Protein AF-A0AAF0RM69-F1 (afdb_monomer_lite)

Structure (mmCIF, N/CA/C/O backbone):
data_AF-A0AAF0RM69-F1
#
_entry.id   AF-A0AAF0RM69-F1
#
loop_
_atom_site.group_PDB
_atom_site.id
_atom_site.type_symbol
_atom_site.label_atom_id
_atom_site.label_alt_id
_atom_site.label_comp_id
_atom_site.label_asym_id
_atom_site.label_entity_id
_atom_site.label_seq_id
_atom_site.pdbx_PDB_ins_code
_atom_site.Cartn_x
_atom_site.Cartn_y
_atom_site.Cartn_z
_atom_site.occupancy
_atom_site.B_iso_or_equiv
_atom_site.auth_seq_id
_atom_site.auth_comp_id
_atom_site.auth_asym_id
_atom_site.auth_atom_id
_atom_site.pdbx_PDB_model_num
ATOM 1 N N . MET A 1 1 ? 6.472 -24.801 20.373 1.00 27.22 1 MET A N 1
ATOM 2 C CA . MET A 1 1 ? 6.892 -23.800 19.366 1.00 27.22 1 MET A CA 1
ATOM 3 C C . MET A 1 1 ? 7.531 -24.524 18.188 1.00 27.22 1 MET A C 1
ATOM 5 O O . MET A 1 1 ? 8.619 -25.052 18.380 1.00 27.22 1 MET A O 1
ATOM 9 N N . PRO A 1 2 ? 6.907 -24.610 17.003 1.00 24.06 2 PRO A N 1
ATOM 10 C CA . PRO A 1 2 ? 7.583 -25.189 15.853 1.00 24.06 2 PRO A CA 1
ATOM 11 C C . PRO A 1 2 ? 8.427 -24.114 15.153 1.00 24.06 2 PRO A C 1
ATOM 13 O O . PRO A 1 2 ? 7.967 -22.999 14.896 1.00 24.06 2 PRO A O 1
ATOM 16 N N . ARG A 1 3 ? 9.693 -24.456 14.894 1.00 23.09 3 ARG A N 1
ATOM 17 C CA . ARG A 1 3 ? 10.671 -23.645 14.162 1.00 23.09 3 ARG A CA 1
ATOM 18 C C . ARG A 1 3 ? 10.130 -23.316 12.767 1.00 23.09 3 ARG A C 1
ATOM 20 O O . ARG A 1 3 ? 9.867 -24.216 11.977 1.00 23.09 3 ARG A O 1
ATOM 27 N N . ARG A 1 4 ? 9.997 -22.023 12.459 1.00 26.78 4 ARG A N 1
ATOM 28 C CA . ARG A 1 4 ? 9.841 -21.538 11.082 1.00 26.78 4 ARG A CA 1
ATOM 29 C C . ARG A 1 4 ? 11.155 -21.779 10.345 1.00 26.78 4 ARG A C 1
ATOM 31 O O . ARG A 1 4 ? 12.166 -21.167 10.677 1.00 26.78 4 ARG A O 1
ATOM 38 N N . THR A 1 5 ? 11.128 -22.672 9.368 1.00 25.39 5 THR A N 1
ATOM 39 C CA . THR A 1 5 ? 12.173 -22.815 8.358 1.00 25.39 5 THR A CA 1
ATOM 40 C C . THR A 1 5 ? 12.270 -21.520 7.550 1.00 25.39 5 THR A C 1
ATOM 42 O O . THR A 1 5 ? 11.261 -20.912 7.183 1.00 25.39 5 THR A O 1
ATOM 45 N N . ALA A 1 6 ? 13.499 -21.047 7.353 1.00 24.78 6 ALA A N 1
ATOM 46 C CA . ALA A 1 6 ? 13.802 -19.850 6.588 1.00 24.78 6 ALA A CA 1
ATOM 47 C C . ALA A 1 6 ? 13.382 -20.051 5.125 1.00 24.78 6 ALA A C 1
ATOM 49 O O . ALA A 1 6 ? 13.819 -20.997 4.474 1.00 24.78 6 ALA A O 1
ATOM 50 N N . ALA A 1 7 ? 12.526 -19.165 4.616 1.00 25.30 7 ALA A N 1
ATOM 51 C CA . ALA A 1 7 ? 12.256 -19.076 3.190 1.00 25.30 7 ALA A CA 1
ATOM 52 C C . ALA A 1 7 ? 13.511 -18.534 2.494 1.00 25.30 7 ALA A C 1
ATOM 54 O O . ALA A 1 7 ? 14.021 -17.476 2.869 1.00 25.30 7 ALA A O 1
ATOM 55 N N . ALA A 1 8 ? 14.012 -19.289 1.520 1.00 25.22 8 ALA A N 1
ATOM 56 C CA . ALA A 1 8 ? 15.148 -18.916 0.695 1.00 25.22 8 ALA A CA 1
ATOM 57 C C . ALA A 1 8 ? 14.886 -17.593 -0.045 1.00 25.22 8 ALA A C 1
ATOM 59 O O . ALA A 1 8 ? 13.787 -17.342 -0.543 1.00 25.22 8 ALA A O 1
ATOM 60 N N . SER A 1 9 ? 15.916 -16.749 -0.101 1.00 23.66 9 SER A N 1
ATOM 61 C CA . SER A 1 9 ? 15.967 -15.531 -0.911 1.00 23.66 9 SER A CA 1
ATOM 62 C C . SER A 1 9 ? 15.658 -15.837 -2.384 1.00 23.66 9 SER A C 1
ATOM 64 O O . SER A 1 9 ? 16.130 -16.860 -2.882 1.00 23.66 9 SER A O 1
ATOM 66 N N . PRO A 1 10 ? 14.939 -14.964 -3.115 1.00 26.42 10 PRO A N 1
ATOM 67 C CA . PRO A 1 10 ? 14.780 -15.125 -4.552 1.00 26.42 10 PRO A CA 1
ATOM 68 C C . PRO A 1 10 ? 16.138 -14.864 -5.207 1.00 26.42 10 PRO A C 1
ATOM 70 O O . PRO A 1 10 ? 16.625 -13.733 -5.255 1.00 26.42 10 PRO A O 1
ATOM 73 N N . THR A 1 11 ? 16.786 -15.937 -5.646 1.00 26.31 11 THR A N 1
ATOM 74 C CA . THR A 1 11 ? 17.941 -15.875 -6.532 1.00 26.31 11 THR A CA 1
ATOM 75 C C . THR A 1 11 ? 17.528 -15.175 -7.823 1.00 26.31 11 THR A C 1
ATOM 77 O O . THR A 1 11 ? 16.434 -15.382 -8.344 1.00 26.31 11 THR A O 1
ATOM 80 N N . ALA A 1 12 ? 18.395 -14.288 -8.308 1.00 27.20 12 ALA A N 1
ATOM 81 C CA . ALA A 1 12 ? 18.211 -13.596 -9.573 1.00 27.20 12 ALA A CA 1
ATOM 82 C C . ALA A 1 12 ? 17.911 -14.607 -10.693 1.00 27.20 12 ALA A C 1
ATOM 84 O O . ALA A 1 12 ? 18.654 -15.579 -10.846 1.00 27.20 12 ALA A O 1
ATOM 85 N N . SER A 1 13 ? 16.844 -14.372 -11.465 1.00 30.42 13 SER A N 1
ATOM 86 C CA . SER A 1 13 ? 16.561 -15.147 -12.675 1.00 30.42 13 SER A CA 1
ATOM 87 C C . SER A 1 13 ? 17.795 -15.143 -13.580 1.00 30.42 13 SER A C 1
ATOM 89 O O . SER A 1 13 ? 18.254 -14.061 -13.965 1.00 30.42 13 SER A O 1
ATOM 91 N N . PRO A 1 14 ? 18.357 -16.311 -13.932 1.00 28.80 14 PRO A N 1
ATOM 92 C CA . PRO A 1 14 ? 19.396 -16.371 -14.941 1.00 28.80 14 PRO A CA 1
ATOM 93 C C . PRO A 1 14 ? 18.775 -16.000 -16.290 1.00 28.80 14 PRO A C 1
ATOM 95 O O . PRO A 1 14 ? 17.629 -16.347 -16.582 1.00 28.80 14 PRO A O 1
ATOM 98 N N . ALA A 1 15 ? 19.528 -15.274 -17.116 1.00 35.91 15 ALA A N 1
ATOM 99 C CA . ALA A 1 15 ? 19.144 -14.980 -18.491 1.00 35.91 15 ALA A CA 1
ATOM 100 C C . ALA A 1 15 ? 18.698 -16.275 -19.194 1.00 35.91 15 ALA A C 1
ATOM 102 O O . ALA A 1 15 ? 19.420 -17.272 -19.162 1.00 35.91 15 ALA A O 1
ATOM 103 N N . ALA A 1 16 ? 17.501 -16.259 -19.789 1.00 43.06 16 ALA A N 1
ATOM 104 C CA . ALA A 1 16 ? 16.862 -17.430 -20.382 1.00 43.06 16 ALA A CA 1
ATOM 105 C C . ALA A 1 16 ? 17.815 -18.166 -21.341 1.00 43.06 16 ALA A C 1
ATOM 107 O O . ALA A 1 16 ? 18.150 -17.667 -22.420 1.00 43.06 16 ALA A O 1
ATOM 108 N N . GLY A 1 17 ? 18.257 -19.358 -20.934 1.00 48.25 17 GLY A N 1
ATOM 109 C CA . GLY A 1 17 ? 19.059 -20.242 -21.769 1.00 48.25 17 GLY A CA 1
ATOM 110 C C . GLY A 1 17 ? 18.304 -20.637 -23.042 1.00 48.25 17 GLY A C 1
ATOM 111 O O . GLY A 1 17 ? 17.075 -20.599 -23.114 1.00 48.25 17 GLY A O 1
ATOM 112 N N . ARG A 1 18 ? 19.040 -21.020 -24.083 1.00 51.50 18 ARG A N 1
ATOM 113 C CA . ARG A 1 18 ? 18.484 -21.619 -25.304 1.00 51.50 18 ARG A CA 1
ATOM 114 C C . ARG A 1 18 ? 19.029 -23.030 -25.464 1.00 51.50 18 ARG A C 1
ATOM 116 O O . ARG A 1 18 ? 20.173 -23.294 -25.100 1.00 51.50 18 ARG A O 1
ATOM 123 N N . THR A 1 19 ? 18.221 -23.935 -26.005 1.00 53.12 19 THR A N 1
ATOM 124 C CA . THR A 1 19 ? 18.658 -25.305 -26.307 1.00 53.12 19 THR A CA 1
ATOM 125 C C . THR A 1 19 ? 19.663 -25.305 -27.468 1.00 53.12 19 THR A C 1
ATOM 127 O O . THR A 1 19 ? 19.766 -24.331 -28.220 1.00 53.12 19 THR A O 1
ATOM 130 N N . LYS A 1 20 ? 20.372 -26.424 -27.691 1.00 52.47 20 LYS A N 1
ATOM 131 C CA . LYS A 1 20 ? 21.258 -26.601 -28.865 1.00 52.47 20 LYS A CA 1
ATOM 132 C C . LYS A 1 20 ? 20.519 -26.383 -30.205 1.00 52.47 20 LYS A C 1
ATOM 134 O O . LYS A 1 20 ? 21.115 -25.912 -31.174 1.00 52.47 20 LYS A O 1
ATOM 139 N N . SER A 1 21 ? 19.205 -26.633 -30.252 1.00 56.94 21 SER A N 1
ATOM 140 C CA . SER A 1 21 ? 18.348 -26.371 -31.422 1.00 56.94 21 SER A CA 1
ATOM 141 C C . SER A 1 21 ? 17.935 -24.902 -31.587 1.00 56.94 21 SER A C 1
ATOM 143 O O . SER A 1 21 ? 17.382 -24.540 -32.620 1.00 56.94 21 SER A O 1
ATOM 145 N N . GLY A 1 22 ? 18.279 -24.017 -30.645 1.00 49.09 22 GLY A N 1
ATOM 146 C CA . GLY A 1 22 ? 17.989 -22.581 -30.720 1.00 49.09 22 GLY A CA 1
ATOM 147 C C . GLY A 1 22 ? 16.595 -22.191 -30.236 1.00 49.09 22 GLY A C 1
ATOM 148 O O . GLY A 1 22 ? 16.262 -21.006 -30.276 1.00 49.09 22 GLY A O 1
ATOM 149 N N . LEU A 1 23 ? 15.807 -23.153 -29.750 1.00 55.03 23 LEU A N 1
ATOM 150 C CA . LEU A 1 23 ? 14.531 -22.887 -29.098 1.00 55.03 23 LEU A CA 1
ATOM 151 C C . LEU A 1 23 ? 14.768 -22.223 -27.739 1.00 55.03 23 LEU A C 1
ATOM 153 O O . LEU A 1 23 ? 15.789 -22.451 -27.078 1.00 55.03 23 LEU A O 1
ATOM 157 N N . ARG A 1 24 ? 13.816 -21.380 -27.329 1.00 55.47 24 ARG A N 1
ATOM 158 C CA . ARG A 1 24 ? 13.767 -20.857 -25.961 1.00 55.47 24 ARG A CA 1
ATOM 159 C C . ARG A 1 24 ? 13.716 -22.056 -25.016 1.00 55.47 24 ARG A C 1
ATOM 161 O O . ARG A 1 24 ? 12.873 -22.929 -25.209 1.00 55.47 24 ARG A O 1
ATOM 168 N N . VAL A 1 25 ? 14.605 -22.105 -24.022 1.00 64.00 25 VAL A N 1
ATOM 169 C CA . VAL A 1 25 ? 14.383 -23.007 -22.890 1.00 64.00 25 VAL A CA 1
ATOM 170 C C . VAL A 1 25 ? 13.148 -22.464 -22.191 1.00 64.00 25 VAL A C 1
ATOM 172 O O . VAL A 1 25 ? 13.166 -21.358 -21.648 1.00 64.00 25 VAL A O 1
ATOM 175 N N . LEU A 1 26 ? 12.044 -23.190 -22.327 1.00 67.06 26 LEU A N 1
ATOM 176 C CA . LEU A 1 26 ? 10.877 -22.947 -21.502 1.00 67.06 26 LEU A CA 1
ATOM 177 C C . LEU A 1 26 ? 11.262 -23.367 -20.089 1.00 67.06 26 LEU A C 1
ATOM 179 O O . LEU A 1 26 ? 11.834 -24.441 -19.901 1.00 67.06 26 LEU A O 1
ATOM 183 N N . ASN A 1 27 ? 10.996 -22.495 -19.123 1.00 73.69 27 ASN A N 1
ATOM 184 C CA . ASN A 1 27 ? 11.091 -22.891 -17.729 1.00 73.69 27 ASN A CA 1
ATOM 185 C C . ASN A 1 27 ? 10.109 -24.037 -17.485 1.00 73.69 27 ASN A C 1
ATOM 187 O O . ASN A 1 27 ? 9.064 -24.114 -18.143 1.00 73.69 27 ASN A O 1
ATOM 191 N N . ASP A 1 28 ? 10.444 -24.907 -16.537 1.00 80.62 28 ASP A N 1
ATOM 192 C CA . ASP A 1 28 ? 9.545 -25.988 -16.170 1.00 80.62 28 ASP A CA 1
ATOM 193 C C . ASP A 1 28 ? 8.186 -25.417 -15.735 1.00 80.62 28 ASP A C 1
ATOM 195 O O . ASP A 1 28 ? 8.136 -24.437 -14.980 1.00 80.62 28 ASP A O 1
ATOM 199 N N . PRO A 1 29 ? 7.069 -26.004 -16.202 1.00 85.75 29 PRO A N 1
ATOM 200 C CA . PRO A 1 29 ? 5.749 -25.591 -15.757 1.00 85.75 29 PRO A CA 1
ATOM 201 C C . PRO A 1 29 ? 5.628 -25.778 -14.244 1.00 85.75 29 PRO A C 1
ATOM 203 O O . PRO A 1 29 ? 6.076 -26.780 -13.683 1.00 85.75 29 PRO A O 1
ATOM 206 N N . PHE A 1 30 ? 4.966 -24.835 -13.581 1.00 87.12 30 PHE A N 1
ATOM 207 C CA . PHE A 1 30 ? 4.713 -24.888 -12.146 1.00 87.12 30 PHE A CA 1
ATOM 208 C C . PHE A 1 30 ? 3.254 -24.555 -11.839 1.00 87.12 30 PHE A C 1
ATOM 210 O O . PHE A 1 30 ? 2.548 -23.933 -12.632 1.00 87.12 30 PHE A O 1
ATOM 217 N N . VAL A 1 31 ? 2.791 -24.987 -10.668 1.00 87.75 31 VAL A N 1
ATOM 218 C CA . VAL A 1 31 ? 1.437 -24.688 -10.194 1.00 87.75 31 VAL A CA 1
ATOM 219 C C . VAL A 1 31 ? 1.468 -23.369 -9.433 1.00 87.75 31 VAL A C 1
ATOM 221 O O . VAL A 1 31 ? 2.227 -23.215 -8.475 1.00 87.75 31 VAL A O 1
ATOM 224 N N . VAL A 1 32 ? 0.635 -22.417 -9.855 1.00 84.44 32 VAL A N 1
ATOM 225 C CA . VAL A 1 32 ? 0.486 -21.131 -9.165 1.00 84.44 32 VAL A CA 1
ATOM 226 C C . VAL A 1 32 ? -0.078 -21.372 -7.764 1.00 84.44 32 VAL A C 1
ATOM 228 O O . VAL A 1 32 ? -1.049 -22.109 -7.589 1.00 84.44 32 VAL A O 1
ATOM 231 N N . ALA A 1 33 ? 0.533 -20.745 -6.757 1.00 78.56 33 ALA A N 1
ATOM 232 C CA . ALA A 1 33 ? 0.088 -20.866 -5.374 1.00 78.56 33 ALA A CA 1
ATOM 233 C C . ALA A 1 33 ? -1.367 -20.398 -5.210 1.00 78.56 33 ALA A C 1
ATOM 235 O O . ALA A 1 33 ? -1.777 -19.373 -5.762 1.00 78.56 33 ALA A O 1
ATOM 236 N N . THR A 1 34 ? -2.142 -21.127 -4.407 1.00 79.19 34 THR A N 1
ATOM 237 C CA . THR A 1 34 ? -3.529 -20.758 -4.104 1.00 79.19 34 THR A CA 1
ATOM 238 C C . THR A 1 34 ? -3.597 -19.398 -3.401 1.00 79.19 34 THR A C 1
ATOM 240 O O . THR A 1 34 ? -2.710 -19.097 -2.592 1.00 79.19 34 THR A O 1
ATOM 243 N N . PRO A 1 35 ? -4.660 -18.597 -3.614 1.00 79.50 35 PRO A N 1
ATOM 244 C CA . PRO A 1 35 ? -4.868 -17.365 -2.863 1.00 79.50 35 PRO A CA 1
ATOM 245 C C . PRO A 1 35 ? -4.812 -17.616 -1.351 1.00 79.50 35 PRO A C 1
ATOM 247 O O . PRO A 1 35 ? -5.527 -18.461 -0.820 1.00 79.50 35 PRO A O 1
ATOM 250 N N . THR A 1 36 ? -3.968 -16.867 -0.645 1.00 83.00 36 THR A N 1
ATOM 251 C CA . THR A 1 36 ? -3.714 -17.063 0.794 1.00 83.00 36 THR A CA 1
ATOM 252 C C . THR A 1 36 ? -4.644 -16.252 1.689 1.00 83.00 36 THR A C 1
ATOM 254 O O . THR A 1 36 ? -4.552 -16.317 2.913 1.00 83.00 36 THR A O 1
ATOM 257 N N . GLY A 1 37 ? -5.560 -15.485 1.105 1.00 88.19 37 GLY A N 1
ATOM 258 C CA . GLY A 1 37 ? -6.511 -14.685 1.850 1.00 88.19 37 GLY A CA 1
ATOM 259 C C . GLY A 1 37 ? -7.567 -14.056 0.966 1.00 88.19 37 GLY A C 1
ATOM 260 O O . GLY A 1 37 ? -7.552 -14.170 -0.259 1.00 88.19 37 GLY A O 1
ATOM 261 N N . VAL A 1 38 ? -8.489 -13.375 1.624 1.00 90.06 38 VAL A N 1
ATOM 262 C CA . VAL A 1 38 ? -9.628 -12.724 0.999 1.00 90.06 38 VAL A CA 1
ATOM 263 C C . VAL A 1 38 ? -9.826 -11.346 1.602 1.00 90.06 38 VAL A C 1
ATOM 265 O O . VAL A 1 38 ? -9.484 -11.079 2.756 1.00 90.06 38 VAL A O 1
ATOM 268 N N . ARG A 1 39 ? -10.380 -10.457 0.785 1.00 91.44 39 ARG A N 1
ATOM 269 C CA . ARG A 1 39 ? -10.835 -9.133 1.179 1.00 91.44 39 ARG A CA 1
ATOM 270 C C . ARG A 1 39 ? -12.210 -8.916 0.575 1.00 91.44 39 ARG A C 1
ATOM 272 O O . ARG A 1 39 ? -12.412 -9.178 -0.609 1.00 91.44 39 ARG A O 1
ATOM 279 N N . THR A 1 40 ? -13.133 -8.416 1.378 1.00 90.94 40 THR A N 1
ATOM 280 C CA . THR A 1 40 ? -14.428 -7.929 0.897 1.00 90.94 40 THR A CA 1
ATOM 281 C C . THR A 1 40 ? -14.618 -6.480 1.333 1.00 90.94 40 THR A C 1
ATOM 283 O O . THR A 1 40 ? -13.733 -5.897 1.964 1.00 90.94 40 THR A O 1
ATOM 286 N N . LYS A 1 41 ? -15.722 -5.858 0.926 1.00 91.88 41 LYS A N 1
ATOM 287 C CA . LYS A 1 41 ? -16.027 -4.469 1.263 1.00 91.88 41 LYS A CA 1
ATOM 288 C C . LYS A 1 41 ? -17.518 -4.253 1.463 1.00 91.88 41 LYS A C 1
ATOM 290 O O . LYS A 1 41 ? -18.336 -4.877 0.786 1.00 91.88 41 LYS A O 1
ATOM 295 N N . THR A 1 42 ? -17.839 -3.302 2.326 1.00 93.44 42 THR A N 1
ATOM 296 C CA . THR A 1 42 ? -19.187 -2.757 2.489 1.00 93.44 42 THR A CA 1
ATOM 297 C C . THR A 1 42 ? -19.121 -1.248 2.708 1.00 93.44 42 THR A C 1
ATOM 299 O O . THR A 1 42 ? -18.074 -0.705 3.077 1.00 93.44 42 THR A O 1
ATOM 302 N N . ARG A 1 43 ? -20.227 -0.557 2.435 1.00 94.44 43 ARG A N 1
ATOM 303 C CA . ARG A 1 43 ? -20.327 0.895 2.595 1.00 94.44 43 ARG A CA 1
ATOM 304 C C . ARG A 1 43 ? -20.628 1.232 4.054 1.00 94.44 43 ARG A C 1
ATOM 306 O O . ARG A 1 43 ? -21.461 0.587 4.678 1.00 94.44 43 ARG A O 1
ATOM 313 N N . LEU A 1 44 ? -19.980 2.274 4.565 1.00 96.12 44 LEU A N 1
ATOM 314 C CA . LEU A 1 44 ? -20.327 2.896 5.838 1.00 96.12 44 LEU A CA 1
ATOM 315 C C . LEU A 1 44 ? -21.275 4.069 5.585 1.00 96.12 44 LEU A C 1
ATOM 317 O O . LEU A 1 44 ? -21.011 4.926 4.735 1.00 96.12 44 LEU A O 1
ATOM 321 N N . HIS A 1 45 ? -22.375 4.098 6.330 1.00 95.69 45 HIS A N 1
ATOM 322 C CA . HIS A 1 45 ? -23.332 5.196 6.332 1.00 95.69 45 HIS A CA 1
ATOM 323 C C . HIS A 1 45 ? -23.137 5.983 7.621 1.00 95.69 45 HIS A C 1
ATOM 325 O O . HIS A 1 45 ? -23.457 5.500 8.699 1.00 95.69 45 HIS A O 1
ATOM 331 N N . LEU A 1 46 ? -22.531 7.160 7.490 1.00 96.75 46 LEU A N 1
ATOM 332 C CA . LEU A 1 46 ? -22.129 7.998 8.611 1.00 96.75 46 LEU A CA 1
ATOM 333 C C . LEU A 1 46 ? -22.994 9.254 8.644 1.00 96.75 46 LEU A C 1
ATOM 335 O O . LEU A 1 46 ? -23.240 9.867 7.603 1.00 96.75 46 LEU A O 1
ATOM 339 N N . SER A 1 47 ? -23.384 9.669 9.840 1.00 97.25 47 SER A N 1
ATOM 340 C CA . SER A 1 47 ? -23.823 11.033 10.114 1.00 97.25 47 SER A CA 1
ATOM 341 C C . SER A 1 47 ? -22.680 12.035 9.902 1.00 97.25 47 SER A C 1
ATOM 343 O O . SER A 1 47 ? -21.498 11.679 9.797 1.00 97.25 47 SER A O 1
ATOM 345 N N . THR A 1 48 ? -23.019 13.323 9.877 1.00 97.12 48 THR A N 1
ATOM 346 C CA . THR A 1 48 ? -22.035 14.412 9.781 1.00 97.12 48 THR A CA 1
ATOM 347 C C . THR A 1 48 ? -21.045 14.387 10.949 1.00 97.12 48 THR A C 1
ATOM 349 O O . THR A 1 48 ? -19.840 14.518 10.732 1.00 97.12 48 THR A O 1
ATOM 352 N N . ALA A 1 49 ? -21.530 14.154 12.173 1.00 97.25 49 ALA A N 1
ATOM 353 C CA . ALA A 1 49 ? -20.694 14.098 13.372 1.00 97.25 49 ALA A CA 1
ATOM 354 C C . ALA A 1 49 ? -19.729 12.900 13.345 1.00 97.25 49 ALA A C 1
ATOM 356 O O . ALA A 1 49 ? -18.532 13.061 13.584 1.00 97.25 49 ALA A O 1
ATOM 357 N N . GLU A 1 50 ? -20.217 11.711 12.977 1.00 98.12 50 GLU A N 1
ATOM 358 C CA . GLU A 1 50 ? -19.372 10.517 12.838 1.00 98.12 50 GLU A CA 1
ATOM 359 C C . GLU A 1 50 ? -18.335 10.681 11.728 1.00 98.12 50 GLU A C 1
ATOM 361 O O . GLU A 1 50 ? -17.190 10.266 11.893 1.00 98.12 50 GLU A O 1
ATOM 366 N N . THR A 1 51 ? -18.711 11.318 10.615 1.00 97.88 51 THR A N 1
ATOM 367 C CA . THR A 1 51 ? -17.786 11.626 9.519 1.00 97.88 51 THR A CA 1
ATOM 368 C C . THR A 1 51 ? -16.650 12.523 10.001 1.00 97.88 51 THR A C 1
ATOM 370 O O . THR A 1 51 ? -15.487 12.204 9.755 1.00 97.88 51 THR A O 1
ATOM 373 N N . ALA A 1 52 ? -16.968 13.604 10.719 1.00 97.94 52 ALA A N 1
ATOM 374 C CA . ALA A 1 52 ? -15.973 14.530 11.250 1.00 97.94 52 ALA A CA 1
ATOM 375 C C . ALA A 1 52 ? -15.037 13.849 12.264 1.00 97.94 52 ALA A C 1
ATOM 377 O O . ALA A 1 52 ? -13.815 13.976 12.160 1.00 97.94 52 ALA A O 1
ATOM 378 N N . ALA A 1 53 ? -15.589 13.069 13.200 1.00 98.50 53 ALA A N 1
ATOM 379 C CA . ALA A 1 53 ? -14.803 12.338 14.193 1.00 98.50 53 ALA A CA 1
ATOM 380 C C . ALA A 1 53 ? -13.892 11.282 13.542 1.00 98.50 53 ALA A C 1
ATOM 382 O O . ALA A 1 53 ? -12.700 11.201 13.851 1.00 98.50 53 ALA A O 1
ATOM 383 N N . LEU A 1 54 ? -14.423 10.497 12.598 1.00 98.50 54 LEU A N 1
ATOM 384 C CA . LEU A 1 54 ? -13.659 9.471 11.892 1.00 98.50 54 LEU A CA 1
ATOM 385 C C . LEU A 1 54 ? -12.546 10.087 11.039 1.00 98.50 54 LEU A C 1
ATOM 387 O O . LEU A 1 54 ? -11.416 9.602 11.070 1.00 98.50 54 LEU A O 1
ATOM 391 N N . GLU A 1 55 ? -12.835 11.175 10.320 1.00 98.31 55 GLU A N 1
ATOM 392 C CA . GLU A 1 55 ? -11.840 11.935 9.560 1.00 98.31 55 GLU A CA 1
ATOM 393 C C . GLU A 1 55 ? -10.738 12.475 10.475 1.00 98.31 55 GLU A C 1
ATOM 395 O O . GLU A 1 55 ? -9.552 12.299 10.180 1.00 98.31 55 GLU A O 1
ATOM 400 N N . ARG A 1 56 ? -11.097 13.047 11.629 1.00 98.56 56 ARG A N 1
ATOM 401 C CA . ARG A 1 56 ? -10.130 13.560 12.604 1.00 98.56 56 ARG A CA 1
ATOM 402 C C . ARG A 1 56 ? -9.173 12.474 13.103 1.00 98.56 56 ARG A C 1
ATOM 404 O O . ARG A 1 56 ? -7.957 12.707 13.151 1.00 98.56 56 ARG A O 1
ATOM 411 N N . VAL A 1 57 ? -9.702 11.287 13.415 1.00 98.75 57 VAL A N 1
ATOM 412 C CA . VAL A 1 57 ? -8.913 10.099 13.785 1.00 98.75 57 VAL A CA 1
ATOM 413 C C . VAL A 1 57 ? -8.014 9.656 12.628 1.00 98.75 57 VAL A C 1
ATOM 415 O O . VAL A 1 57 ? -6.813 9.444 12.819 1.00 98.75 57 VAL A O 1
ATOM 418 N N . ALA A 1 58 ? -8.564 9.562 11.417 1.00 98.50 58 ALA A N 1
ATOM 419 C CA . ALA A 1 58 ? -7.860 9.087 10.230 1.00 98.50 58 ALA A CA 1
ATOM 420 C C . ALA A 1 58 ? -6.687 9.997 9.831 1.00 98.50 58 ALA A C 1
ATOM 422 O O . ALA A 1 58 ? -5.605 9.514 9.480 1.00 98.50 58 ALA A O 1
ATOM 423 N N . VAL A 1 59 ? -6.878 11.319 9.908 1.00 98.44 59 VAL A N 1
ATOM 424 C CA . VAL A 1 59 ? -5.843 12.327 9.630 1.00 98.44 59 VAL A CA 1
ATOM 425 C C . VAL A 1 59 ? -4.733 12.270 10.675 1.00 98.44 59 VAL A C 1
ATOM 427 O O . VAL A 1 59 ? -3.553 12.288 10.308 1.00 98.44 59 VAL A O 1
ATOM 430 N N . PHE A 1 60 ? -5.090 12.154 11.959 1.00 98.75 60 PHE A N 1
ATOM 431 C CA . PHE A 1 60 ? -4.120 12.030 13.046 1.00 98.75 60 PHE A CA 1
ATOM 432 C C . PHE A 1 60 ? -3.233 10.796 12.873 1.00 98.75 60 PHE A C 1
ATOM 434 O O . PHE A 1 60 ? -2.006 10.911 12.817 1.00 98.75 60 PHE A O 1
ATOM 441 N N . LEU A 1 61 ? -3.847 9.621 12.712 1.00 98.75 61 LEU A N 1
ATOM 442 C CA . LEU A 1 61 ? -3.126 8.368 12.498 1.00 98.75 61 LEU A CA 1
ATOM 443 C C . LEU A 1 61 ? -2.302 8.407 11.206 1.00 98.75 61 LEU A C 1
ATOM 445 O O . LEU A 1 61 ? -1.171 7.923 11.184 1.00 98.75 61 LEU A O 1
ATOM 449 N N . GLY A 1 62 ? -2.817 9.048 10.154 1.00 98.44 62 GLY A N 1
ATOM 450 C CA . GLY A 1 62 ? -2.075 9.296 8.922 1.00 98.44 62 GLY A CA 1
ATOM 451 C C . GLY A 1 62 ? -0.810 10.123 9.163 1.00 98.44 62 GLY A C 1
ATOM 452 O O . GLY A 1 62 ? 0.244 9.829 8.601 1.00 98.44 62 GLY A O 1
ATOM 453 N N . GLY A 1 63 ? -0.875 11.136 10.030 1.00 98.31 63 GLY A N 1
ATOM 454 C CA . GLY A 1 63 ? 0.292 11.892 10.490 1.00 98.31 63 GLY A CA 1
ATOM 455 C C . GLY A 1 63 ? 1.336 11.000 11.160 1.00 98.31 63 GLY A C 1
ATOM 456 O O . GLY A 1 63 ? 2.501 11.012 10.753 1.00 98.31 63 GLY A O 1
ATOM 457 N N . GLN A 1 64 ? 0.899 10.173 12.113 1.00 98.62 64 GLN A N 1
ATOM 458 C CA . GLN A 1 64 ? 1.768 9.240 12.832 1.00 98.62 64 GLN A CA 1
ATOM 459 C C . GLN A 1 64 ? 2.436 8.239 11.883 1.00 98.62 64 GLN A C 1
ATOM 461 O O . GLN A 1 64 ? 3.654 8.077 11.928 1.00 98.62 64 GLN A O 1
ATOM 466 N N . TYR A 1 65 ? 1.669 7.646 10.962 1.00 98.56 65 TYR A N 1
ATOM 467 C CA . TYR A 1 65 ? 2.171 6.723 9.943 1.00 98.56 65 TYR A CA 1
ATOM 468 C C . TYR A 1 65 ? 3.304 7.345 9.124 1.00 98.56 65 TYR A C 1
ATOM 470 O O . TYR A 1 65 ? 4.361 6.742 8.943 1.00 98.56 65 TYR A O 1
ATOM 478 N N . ARG A 1 66 ? 3.110 8.577 8.648 1.00 98.19 66 ARG A N 1
ATOM 479 C CA . ARG A 1 66 ? 4.094 9.256 7.798 1.00 98.19 66 ARG A CA 1
ATOM 480 C C . ARG A 1 66 ? 5.364 9.624 8.551 1.00 98.19 66 ARG A C 1
ATOM 482 O O . ARG A 1 66 ? 6.443 9.514 7.976 1.00 98.19 66 ARG A O 1
ATOM 489 N N . GLN A 1 67 ? 5.253 10.027 9.817 1.00 98.06 67 GLN A N 1
ATOM 490 C CA . GLN A 1 67 ? 6.422 10.252 10.672 1.00 98.06 67 GLN A CA 1
ATOM 491 C C . GLN A 1 67 ? 7.207 8.950 10.884 1.00 98.06 67 GLN A C 1
ATOM 493 O O . GLN A 1 67 ? 8.426 8.942 10.716 1.00 98.06 67 GLN A O 1
ATOM 498 N N . THR A 1 68 ? 6.514 7.844 11.172 1.00 98.56 68 THR A N 1
ATOM 499 C CA . THR A 1 68 ? 7.126 6.518 11.340 1.00 98.56 68 THR A CA 1
ATOM 500 C C . THR A 1 68 ? 7.801 6.033 10.059 1.00 98.56 68 THR A C 1
ATOM 502 O O . THR A 1 68 ? 8.940 5.568 10.097 1.00 98.56 68 THR A O 1
ATOM 505 N N . LEU A 1 69 ? 7.145 6.187 8.905 1.00 98.31 69 LEU A N 1
ATOM 506 C CA . LEU A 1 69 ? 7.717 5.842 7.605 1.00 98.31 69 LEU A CA 1
ATOM 507 C C . LEU A 1 69 ? 8.958 6.688 7.294 1.00 98.31 69 LEU A C 1
ATOM 509 O O . LEU A 1 69 ? 9.982 6.139 6.897 1.00 98.31 69 LEU A O 1
ATOM 513 N N . ALA A 1 70 ? 8.897 8.005 7.511 1.00 98.00 70 ALA A N 1
ATOM 514 C CA . ALA A 1 70 ? 10.043 8.887 7.309 1.00 98.00 70 ALA A CA 1
ATOM 515 C C . ALA A 1 70 ? 11.219 8.513 8.227 1.00 98.00 70 ALA A C 1
ATOM 517 O O . ALA A 1 70 ? 12.358 8.468 7.768 1.00 98.00 70 ALA A O 1
ATOM 518 N N . SER A 1 71 ? 10.941 8.192 9.496 1.00 97.56 71 SER A N 1
ATOM 519 C CA . SER A 1 71 ? 11.929 7.670 10.449 1.00 97.56 71 SER A CA 1
ATOM 520 C C . SER A 1 71 ? 12.584 6.391 9.919 1.00 97.56 71 SER A C 1
ATOM 522 O O . SER A 1 71 ? 13.809 6.337 9.797 1.00 97.56 71 SER A O 1
ATOM 524 N N . ARG A 1 72 ? 11.787 5.404 9.475 1.00 97.56 72 ARG A N 1
ATOM 525 C CA . ARG A 1 72 ? 12.319 4.157 8.908 1.00 97.56 72 ARG A CA 1
ATOM 526 C C . ARG A 1 72 ? 13.173 4.404 7.667 1.00 97.56 72 ARG A C 1
ATOM 528 O O . ARG A 1 72 ? 14.243 3.818 7.570 1.00 97.56 72 ARG A O 1
ATOM 535 N N . VAL A 1 73 ? 12.731 5.246 6.734 1.00 97.44 73 VAL A N 1
ATOM 536 C CA . VAL A 1 73 ? 13.474 5.527 5.492 1.00 97.44 73 VAL A CA 1
ATOM 537 C C . VAL A 1 73 ? 14.823 6.189 5.788 1.00 97.44 73 VAL A C 1
ATOM 539 O O . VAL A 1 73 ? 15.825 5.784 5.205 1.00 97.44 73 VAL A O 1
ATOM 542 N N . ARG A 1 74 ? 14.886 7.157 6.716 1.00 96.62 74 ARG A N 1
ATOM 543 C CA . ARG A 1 74 ? 16.144 7.848 7.074 1.00 96.62 74 ARG A CA 1
ATOM 544 C C . ARG A 1 74 ? 17.219 6.896 7.596 1.00 96.62 74 ARG A C 1
ATOM 546 O O . ARG A 1 74 ? 18.395 7.092 7.292 1.00 96.62 74 ARG A O 1
ATOM 553 N N . LEU A 1 75 ? 16.812 5.861 8.328 1.00 96.50 75 LEU A N 1
ATOM 554 C CA . LEU A 1 75 ? 17.723 4.863 8.886 1.00 96.50 75 LEU A CA 1
ATOM 555 C C . LEU A 1 75 ? 18.421 4.003 7.824 1.00 96.50 75 LEU A C 1
ATOM 557 O O . LEU A 1 75 ? 19.475 3.456 8.107 1.00 96.50 75 LEU A O 1
ATOM 561 N N . GLY A 1 76 ? 17.884 3.898 6.603 1.00 95.69 76 GLY A N 1
ATOM 562 C CA . GLY A 1 76 ? 18.527 3.112 5.549 1.00 95.69 76 GLY A CA 1
ATOM 563 C C . GLY A 1 76 ? 18.578 1.608 5.856 1.00 95.69 76 GLY A C 1
ATOM 564 O O . GLY A 1 76 ? 17.655 1.055 6.473 1.00 95.69 76 GLY A O 1
ATOM 565 N N . ARG A 1 77 ? 19.646 0.933 5.414 1.00 94.19 77 ARG A N 1
ATOM 566 C CA . ARG A 1 77 ? 19.925 -0.469 5.777 1.00 94.19 77 ARG A CA 1
ATOM 567 C C . ARG A 1 77 ? 20.138 -0.583 7.292 1.00 94.19 77 ARG A C 1
ATOM 569 O O . ARG A 1 77 ? 20.859 0.214 7.873 1.00 94.19 77 ARG A O 1
ATOM 576 N N . LEU A 1 78 ? 19.499 -1.572 7.913 1.00 94.25 78 LEU A N 1
ATOM 577 C CA . LEU A 1 78 ? 19.610 -1.851 9.346 1.00 94.25 78 LEU A CA 1
ATOM 578 C C . LEU A 1 78 ? 19.966 -3.319 9.555 1.00 94.25 78 LEU A C 1
ATOM 580 O O . LEU A 1 78 ? 19.481 -4.175 8.808 1.00 94.25 78 LEU A O 1
ATOM 584 N N . SER A 1 79 ? 20.748 -3.599 10.597 1.00 94.62 79 SER A N 1
ATOM 585 C CA . SER A 1 79 ? 20.864 -4.954 11.131 1.00 94.62 79 SER A CA 1
ATOM 586 C C . SER A 1 79 ? 19.537 -5.392 11.776 1.00 94.62 79 SER A C 1
ATOM 588 O O . SER A 1 79 ? 18.641 -4.579 12.036 1.00 94.62 79 SER A O 1
ATOM 590 N N . ALA A 1 80 ? 19.391 -6.691 12.048 1.00 92.75 80 ALA A N 1
ATOM 591 C CA . ALA A 1 80 ? 18.210 -7.204 12.744 1.00 92.75 80 ALA A CA 1
ATOM 592 C C . ALA A 1 80 ? 18.073 -6.616 14.163 1.00 92.75 80 ALA A C 1
ATOM 594 O O . ALA A 1 80 ? 16.955 -6.326 14.599 1.00 92.75 80 ALA A O 1
ATOM 595 N N . GLU A 1 81 ? 19.200 -6.402 14.846 1.00 96.12 81 GLU A N 1
ATOM 596 C CA . GLU A 1 81 ? 19.268 -5.813 16.183 1.00 96.12 81 GLU A CA 1
ATOM 597 C C . GLU A 1 81 ? 18.852 -4.338 16.164 1.00 96.12 81 GLU A C 1
ATOM 599 O O . GLU A 1 81 ? 17.919 -3.952 16.871 1.00 96.12 81 GLU A O 1
ATOM 604 N N . ASP A 1 82 ? 19.426 -3.533 15.266 1.00 96.25 82 ASP A N 1
ATOM 605 C CA . ASP A 1 82 ? 19.062 -2.117 15.128 1.00 96.25 82 ASP A CA 1
ATOM 606 C C . ASP A 1 82 ? 17.587 -1.947 14.763 1.00 96.25 82 ASP A C 1
ATOM 608 O O . ASP A 1 82 ? 16.894 -1.051 15.254 1.00 96.25 82 ASP A O 1
ATOM 612 N N . GLN A 1 83 ? 17.068 -2.837 13.914 1.00 94.62 83 GLN A N 1
ATOM 613 C CA . GLN A 1 83 ? 15.659 -2.832 13.555 1.00 94.62 83 GLN A CA 1
ATOM 614 C C . GLN A 1 83 ? 14.761 -3.171 14.754 1.00 94.62 83 GLN A C 1
ATOM 616 O O . GLN A 1 83 ? 13.671 -2.600 14.871 1.00 94.62 83 GLN A O 1
ATOM 621 N N . ALA A 1 84 ? 15.178 -4.081 15.637 1.00 95.69 84 ALA A N 1
ATOM 622 C CA . ALA A 1 84 ? 14.454 -4.388 16.868 1.00 95.69 84 ALA A CA 1
ATOM 623 C C . ALA A 1 84 ? 14.470 -3.193 17.836 1.00 95.69 84 ALA A C 1
ATOM 625 O O . ALA A 1 84 ? 13.407 -2.788 18.320 1.00 95.69 84 ALA A O 1
ATOM 626 N N . THR A 1 85 ? 15.633 -2.567 18.027 1.00 97.75 85 THR A N 1
ATOM 627 C CA . THR A 1 85 ? 15.812 -1.371 18.862 1.00 97.75 85 THR A CA 1
ATOM 628 C C . THR A 1 85 ? 14.968 -0.200 18.362 1.00 97.75 85 THR A C 1
ATOM 630 O O . THR A 1 85 ? 14.211 0.406 19.130 1.00 97.75 85 THR A O 1
ATOM 633 N N . TRP A 1 86 ? 15.004 0.082 17.056 1.00 97.75 86 TRP A N 1
ATOM 634 C CA . TRP A 1 86 ? 14.160 1.108 16.443 1.00 97.75 86 TRP A CA 1
ATOM 635 C C . TRP A 1 86 ? 12.672 0.803 16.637 1.00 97.75 86 TRP A C 1
ATOM 637 O O . TRP A 1 86 ? 11.925 1.677 17.078 1.00 97.75 86 TRP A O 1
ATOM 647 N N . ARG A 1 87 ? 12.231 -0.438 16.377 1.00 97.44 87 ARG A N 1
ATOM 648 C CA . ARG A 1 87 ? 10.828 -0.839 16.580 1.00 97.44 87 ARG A CA 1
ATOM 649 C C . ARG A 1 87 ? 10.379 -0.625 18.024 1.00 97.44 87 ARG A C 1
ATOM 651 O O . ARG A 1 87 ? 9.269 -0.142 18.233 1.00 97.44 87 ARG A O 1
ATOM 658 N N . ALA A 1 88 ? 11.202 -0.981 19.009 1.00 97.44 88 ALA A N 1
ATOM 659 C CA . ALA A 1 88 ? 10.865 -0.823 20.422 1.00 97.44 88 ALA A CA 1
ATOM 660 C C . ALA A 1 88 ? 10.711 0.657 20.809 1.00 97.44 88 ALA A C 1
ATOM 662 O O . ALA A 1 88 ? 9.734 1.041 21.458 1.00 97.44 88 ALA A O 1
ATOM 663 N N . THR A 1 89 ? 11.638 1.508 20.372 1.00 97.69 89 THR A N 1
ATOM 664 C CA . THR A 1 89 ? 11.590 2.959 20.610 1.00 97.69 89 THR A CA 1
ATOM 665 C C . THR A 1 89 ? 10.402 3.611 19.911 1.00 97.69 89 THR A C 1
ATOM 667 O O . THR A 1 89 ? 9.637 4.346 20.537 1.00 97.69 89 THR A O 1
ATOM 670 N N . GLU A 1 90 ? 10.171 3.269 18.648 1.00 97.81 90 GLU A N 1
ATOM 671 C CA . GLU A 1 90 ? 9.060 3.805 17.870 1.00 97.81 90 GLU A CA 1
ATOM 672 C C . GLU A 1 90 ? 7.702 3.352 18.426 1.00 97.81 90 GLU A C 1
ATOM 674 O O . GLU A 1 90 ? 6.757 4.140 18.496 1.00 97.81 90 GLU A O 1
ATOM 679 N N . LYS A 1 91 ? 7.604 2.107 18.915 1.00 97.62 91 LYS A N 1
ATOM 680 C CA . LYS A 1 91 ? 6.384 1.601 19.557 1.00 97.62 91 LYS A CA 1
ATOM 681 C C . LYS A 1 91 ? 6.069 2.365 20.838 1.00 97.62 91 LYS A C 1
ATOM 683 O O . LYS A 1 91 ? 4.904 2.704 21.045 1.00 97.62 91 LYS A O 1
ATOM 688 N N . ARG A 1 92 ? 7.073 2.670 21.670 1.00 97.88 92 ARG A N 1
ATOM 689 C CA . ARG A 1 92 ? 6.900 3.501 22.876 1.00 97.88 92 ARG A CA 1
ATOM 690 C C . ARG A 1 92 ? 6.391 4.898 22.514 1.00 97.88 92 ARG A C 1
ATOM 692 O O . ARG A 1 92 ? 5.359 5.311 23.039 1.00 97.88 92 ARG A O 1
ATOM 699 N N . ARG A 1 93 ? 7.033 5.564 21.544 1.00 97.50 93 ARG A N 1
ATOM 700 C CA . ARG A 1 93 ? 6.631 6.892 21.042 1.00 97.50 93 ARG A CA 1
ATOM 701 C C . ARG A 1 93 ? 5.178 6.917 20.566 1.00 97.50 93 ARG A C 1
ATOM 703 O O . ARG A 1 93 ? 4.415 7.805 20.932 1.00 97.50 93 ARG A O 1
ATOM 710 N N . LEU A 1 94 ? 4.786 5.942 19.749 1.00 98.31 94 LEU A N 1
ATOM 711 C CA . LEU A 1 94 ? 3.433 5.870 19.197 1.00 98.31 94 LEU A CA 1
ATOM 712 C C . LEU A 1 94 ? 2.387 5.527 20.258 1.00 98.31 94 LEU A C 1
ATOM 714 O O . LEU A 1 94 ? 1.292 6.088 20.232 1.00 98.31 94 LEU A O 1
ATOM 718 N N . THR A 1 95 ? 2.708 4.620 21.184 1.00 97.94 95 THR A N 1
ATOM 719 C CA . THR A 1 95 ? 1.765 4.164 22.218 1.00 97.94 95 THR A CA 1
ATOM 720 C C . THR A 1 95 ? 1.328 5.312 23.125 1.00 97.94 95 THR A C 1
ATOM 722 O O . THR A 1 95 ? 0.158 5.347 23.490 1.00 97.94 95 THR A O 1
ATOM 725 N N . ALA A 1 96 ? 2.211 6.280 23.398 1.00 95.25 96 ALA A N 1
ATOM 726 C CA . ALA A 1 96 ? 1.904 7.450 24.223 1.00 95.25 96 ALA A CA 1
ATOM 727 C C . ALA A 1 96 ? 0.699 8.267 23.711 1.00 95.25 96 ALA A C 1
ATOM 729 O O . ALA A 1 96 ? -0.113 8.725 24.506 1.00 95.25 96 ALA A O 1
ATOM 730 N N . GLY A 1 97 ? 0.552 8.421 22.389 1.00 95.56 97 GLY A N 1
ATOM 731 C CA . GLY A 1 97 ? -0.532 9.211 21.783 1.00 95.56 97 GLY A CA 1
ATOM 732 C C . GLY A 1 97 ? -1.639 8.395 21.110 1.00 95.56 97 GLY A C 1
ATOM 733 O O . GLY A 1 97 ? -2.622 8.966 20.641 1.00 95.56 97 GLY A O 1
ATOM 734 N N . THR A 1 98 ? -1.487 7.073 21.004 1.00 97.25 98 THR A N 1
ATOM 735 C CA . THR A 1 98 ? -2.428 6.206 20.275 1.00 97.25 98 THR A CA 1
ATOM 736 C C . THR A 1 98 ? -2.933 5.064 21.156 1.00 97.25 98 THR A C 1
ATOM 738 O O . THR A 1 98 ? -3.730 5.273 22.054 1.00 97.25 98 THR A O 1
ATOM 741 N N . SER A 1 99 ? -2.524 3.835 20.873 1.00 96.38 99 SER A N 1
ATOM 742 C CA . SER A 1 99 ? -2.650 2.655 21.713 1.00 96.38 99 SER A CA 1
ATOM 743 C C . SER A 1 99 ? -1.580 1.661 21.258 1.00 96.38 99 SER A C 1
ATOM 745 O O . SER A 1 99 ? -1.083 1.766 20.135 1.00 96.38 99 SER A O 1
ATOM 747 N N . SER A 1 100 ? -1.251 0.654 22.070 1.00 95.94 100 SER A N 1
ATOM 748 C CA . SER A 1 100 ? -0.264 -0.373 21.681 1.00 95.94 100 SER A CA 1
ATOM 749 C C . SER A 1 100 ? -0.615 -1.068 20.350 1.00 95.94 100 SER A C 1
ATOM 751 O O . SER A 1 100 ? 0.272 -1.396 19.558 1.00 95.94 100 SER A O 1
ATOM 753 N N . ARG A 1 101 ? -1.915 -1.230 20.057 1.00 96.31 101 ARG A N 1
ATOM 754 C CA . ARG A 1 101 ? -2.421 -1.846 18.819 1.00 96.31 101 ARG A CA 1
ATOM 755 C C . ARG A 1 101 ? -2.297 -0.932 17.608 1.00 96.31 101 ARG A C 1
ATOM 757 O O . ARG A 1 101 ? -1.770 -1.359 16.583 1.00 96.31 101 ARG A O 1
ATOM 764 N N . TRP A 1 102 ? -2.692 0.336 17.752 1.00 97.94 102 TRP A N 1
ATOM 765 C CA . TRP A 1 102 ? -2.465 1.349 16.717 1.00 97.94 102 TRP A CA 1
ATOM 766 C C . TRP A 1 102 ? -0.973 1.482 16.404 1.00 97.94 102 TRP A C 1
ATOM 768 O O . TRP A 1 102 ? -0.584 1.426 15.240 1.00 97.94 102 TRP A O 1
ATOM 778 N N . ALA A 1 103 ? -0.128 1.561 17.435 1.00 98.12 103 ALA A N 1
ATOM 779 C CA . ALA A 1 103 ? 1.322 1.620 17.291 1.00 98.12 103 ALA A CA 1
ATOM 780 C C . ALA A 1 103 ? 1.876 0.419 16.506 1.00 98.12 103 ALA A C 1
ATOM 782 O O . ALA A 1 103 ? 2.644 0.597 15.560 1.00 98.12 103 ALA A O 1
ATOM 783 N N . GLY A 1 104 ? 1.448 -0.801 16.851 1.00 97.25 104 GLY A N 1
ATOM 784 C CA . GLY A 1 104 ? 1.830 -2.009 16.120 1.00 97.25 104 GLY A CA 1
ATOM 785 C C . GLY A 1 104 ? 1.426 -1.958 14.644 1.00 97.25 104 GLY A C 1
ATOM 786 O O . GLY A 1 104 ? 2.239 -2.273 13.771 1.00 97.25 104 GLY A O 1
ATOM 787 N N . ALA A 1 105 ? 0.201 -1.509 14.355 1.00 97.25 105 ALA A N 1
ATOM 788 C CA . ALA A 1 105 ? -0.303 -1.424 12.991 1.00 97.25 105 ALA A CA 1
ATOM 789 C C . ALA A 1 105 ? 0.426 -0.384 12.128 1.00 97.25 105 ALA A C 1
ATOM 791 O O . ALA A 1 105 ? 0.773 -0.662 10.975 1.00 97.25 105 ALA A O 1
ATOM 792 N N . LEU A 1 106 ? 0.710 0.785 12.702 1.00 98.38 106 LEU A N 1
ATOM 793 C CA . LEU A 1 106 ? 1.463 1.863 12.062 1.00 98.38 106 LEU A CA 1
ATOM 794 C C . LEU A 1 106 ? 2.891 1.420 11.716 1.00 98.38 106 LEU A C 1
ATOM 796 O O . LEU A 1 106 ? 3.322 1.584 10.574 1.00 98.38 106 LEU A O 1
ATOM 800 N N . ILE A 1 107 ? 3.601 0.803 12.669 1.00 97.94 107 ILE A N 1
ATOM 801 C CA . ILE A 1 107 ? 4.985 0.338 12.480 1.00 97.94 107 ILE A CA 1
ATOM 802 C C . ILE A 1 107 ? 5.065 -0.714 11.383 1.00 97.94 107 ILE A C 1
ATOM 804 O O . ILE A 1 107 ? 5.889 -0.595 10.479 1.00 97.94 107 ILE A O 1
ATOM 808 N N . ARG A 1 108 ? 4.213 -1.741 11.437 1.00 96.31 108 ARG A N 1
ATOM 809 C CA . ARG A 1 108 ? 4.218 -2.795 10.418 1.00 96.31 108 ARG A CA 1
ATOM 810 C C . ARG A 1 108 ? 3.922 -2.217 9.035 1.00 96.31 108 ARG A C 1
ATOM 812 O O . ARG A 1 108 ? 4.690 -2.465 8.116 1.00 96.31 108 ARG A O 1
ATOM 819 N N . THR A 1 109 ? 2.900 -1.369 8.906 1.00 96.50 109 THR A N 1
ATOM 820 C CA . THR A 1 109 ? 2.546 -0.761 7.611 1.00 96.50 109 THR A CA 1
ATOM 821 C C . THR A 1 109 ? 3.668 0.135 7.070 1.00 96.50 109 THR A C 1
ATOM 823 O O . THR A 1 109 ? 3.916 0.164 5.864 1.00 96.50 109 THR A O 1
ATOM 826 N N . ALA A 1 110 ? 4.392 0.842 7.944 1.00 97.38 110 ALA A N 1
ATOM 827 C CA . ALA A 1 110 ? 5.563 1.626 7.556 1.00 97.38 110 ALA A CA 1
ATOM 828 C C . ALA A 1 110 ? 6.725 0.744 7.070 1.00 97.38 110 ALA A C 1
ATOM 830 O O . ALA A 1 110 ? 7.383 1.081 6.088 1.00 97.38 110 ALA A O 1
ATOM 831 N N . ILE A 1 111 ? 6.956 -0.402 7.713 1.00 96.06 111 ILE A N 1
ATOM 832 C CA . ILE A 1 111 ? 7.973 -1.376 7.293 1.00 96.06 111 ILE A CA 1
ATOM 833 C C . ILE A 1 111 ? 7.596 -2.027 5.964 1.00 96.06 111 ILE A C 1
ATOM 835 O O . ILE A 1 111 ? 8.441 -2.120 5.078 1.00 96.06 111 ILE A O 1
ATOM 839 N N . ASP A 1 112 ? 6.335 -2.418 5.791 1.00 94.88 112 ASP A N 1
ATOM 840 C CA . ASP A 1 112 ? 5.844 -2.996 4.539 1.00 94.88 112 ASP A CA 1
ATOM 841 C C . ASP A 1 112 ? 5.992 -2.002 3.383 1.00 94.88 112 ASP A C 1
ATOM 843 O O . ASP A 1 112 ? 6.460 -2.361 2.302 1.00 94.88 112 ASP A O 1
ATOM 847 N N . SER A 1 113 ? 5.680 -0.728 3.635 1.00 95.88 113 SER A N 1
ATOM 848 C CA . SER A 1 113 ? 5.863 0.356 2.667 1.00 95.88 113 SER A CA 1
ATOM 849 C C . SER A 1 113 ? 7.335 0.606 2.349 1.00 95.88 113 SER A C 1
ATOM 851 O O . SER A 1 113 ? 7.682 0.804 1.186 1.00 95.88 113 SER A O 1
ATOM 853 N N . TYR A 1 114 ? 8.218 0.540 3.349 1.00 96.88 114 TYR A N 1
ATOM 854 C CA . TYR A 1 114 ? 9.665 0.602 3.145 1.00 96.88 114 TYR A CA 1
ATOM 855 C C . TYR A 1 114 ? 10.164 -0.559 2.271 1.00 96.88 114 TYR A C 1
ATOM 857 O O . TYR A 1 114 ? 10.847 -0.321 1.277 1.00 96.88 114 TYR A O 1
ATOM 865 N N . HIS A 1 115 ? 9.775 -1.802 2.574 1.00 95.69 115 HIS A N 1
ATOM 866 C CA . HIS A 1 115 ? 10.152 -2.974 1.778 1.00 95.69 115 HIS A CA 1
ATOM 867 C C . HIS A 1 115 ? 9.607 -2.904 0.349 1.00 95.69 115 HIS A C 1
ATOM 869 O O . HIS A 1 115 ? 10.310 -3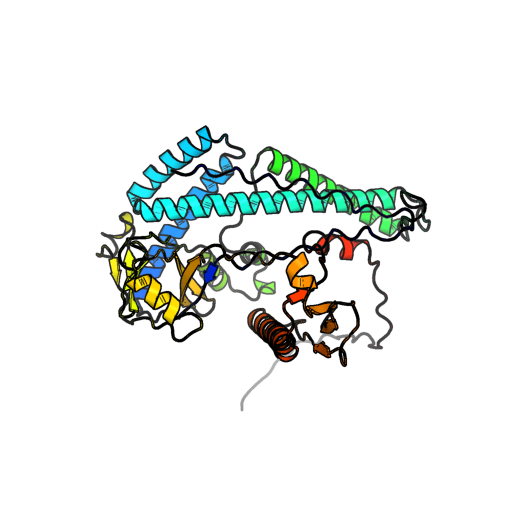.263 -0.594 1.00 95.69 115 HIS A O 1
ATOM 875 N N . LEU A 1 116 ? 8.373 -2.425 0.170 1.00 94.31 116 LEU A N 1
ATOM 876 C CA . LEU A 1 116 ? 7.810 -2.181 -1.155 1.00 94.31 116 LEU A CA 1
ATOM 877 C C . LEU A 1 116 ? 8.613 -1.118 -1.914 1.00 94.31 116 LEU A C 1
ATOM 879 O O . LEU A 1 116 ? 8.921 -1.317 -3.086 1.00 94.31 116 LEU A O 1
ATOM 883 N N . GLY A 1 117 ? 9.000 -0.031 -1.242 1.00 95.19 117 GLY A N 1
ATOM 884 C CA . GLY A 1 117 ? 9.871 0.998 -1.806 1.00 95.19 117 GLY A CA 1
ATOM 885 C C . GLY A 1 117 ? 11.230 0.446 -2.241 1.00 95.19 117 GLY A C 1
ATOM 886 O O . GLY A 1 117 ? 11.688 0.769 -3.332 1.00 95.19 117 GLY A O 1
ATOM 887 N N . ILE A 1 118 ? 11.848 -0.429 -1.440 1.00 96.62 118 ILE A N 1
ATOM 888 C CA . ILE A 1 118 ? 13.102 -1.109 -1.804 1.00 96.62 118 ILE A CA 1
ATOM 889 C C . ILE A 1 118 ? 12.917 -1.987 -3.044 1.00 96.62 118 ILE A C 1
ATOM 891 O O . ILE A 1 118 ? 13.721 -1.889 -3.965 1.00 96.62 118 ILE A O 1
ATOM 895 N N . ARG A 1 119 ? 11.853 -2.799 -3.116 1.00 94.69 119 ARG A N 1
ATOM 896 C CA . ARG A 1 119 ? 11.577 -3.614 -4.315 1.00 94.69 119 ARG A CA 1
ATOM 897 C C . ARG A 1 119 ? 11.395 -2.748 -5.561 1.00 94.69 119 ARG A C 1
ATOM 899 O O . ARG A 1 119 ? 11.957 -3.060 -6.605 1.00 94.69 119 ARG A O 1
ATOM 906 N N . GLY A 1 120 ? 10.665 -1.639 -5.438 1.00 92.94 120 GLY A N 1
ATOM 907 C CA . GLY A 1 120 ? 10.512 -0.669 -6.522 1.00 92.94 120 GLY A CA 1
ATOM 908 C C . GLY A 1 120 ? 11.845 -0.055 -6.960 1.00 92.94 120 GLY A C 1
ATOM 909 O O . GLY A 1 120 ? 12.090 0.078 -8.154 1.00 92.94 120 GLY A O 1
ATOM 910 N N . LEU A 1 121 ? 12.728 0.257 -6.009 1.00 95.38 121 LEU A N 1
ATOM 911 C CA . LEU A 1 121 ? 14.058 0.792 -6.292 1.00 95.38 121 LEU A CA 1
ATOM 912 C C . LEU A 1 121 ? 14.971 -0.234 -6.982 1.00 95.38 121 LEU A C 1
ATOM 914 O O . LEU A 1 121 ? 15.686 0.123 -7.913 1.00 95.38 121 LEU A O 1
ATOM 918 N N . VAL A 1 122 ? 14.920 -1.507 -6.575 1.00 94.62 122 VAL A N 1
ATOM 919 C CA . VAL A 1 122 ? 15.633 -2.602 -7.260 1.00 94.62 122 VAL A CA 1
ATOM 920 C C . VAL A 1 122 ? 15.180 -2.707 -8.716 1.00 94.62 122 VAL A C 1
ATOM 922 O O . VAL A 1 122 ? 16.020 -2.718 -9.616 1.00 94.62 122 VAL A O 1
ATOM 925 N N . ALA A 1 123 ? 13.865 -2.709 -8.949 1.00 89.00 123 ALA A N 1
ATOM 926 C CA . ALA A 1 123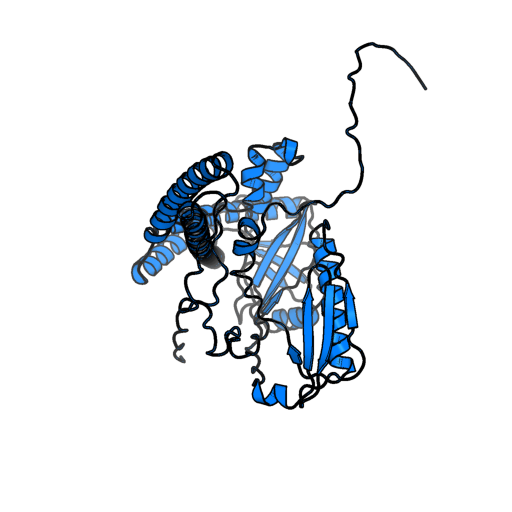 ? 13.304 -2.754 -10.294 1.00 89.00 123 ALA A CA 1
ATOM 927 C C . ALA A 1 123 ? 13.699 -1.520 -11.129 1.00 89.00 123 ALA A C 1
ATOM 929 O O . ALA A 1 123 ? 14.031 -1.652 -12.305 1.00 89.00 123 ALA A O 1
ATOM 930 N N . GLU A 1 124 ? 13.727 -0.321 -10.533 1.00 92.25 124 GLU A N 1
ATOM 931 C CA . GLU A 1 124 ? 14.206 0.889 -11.215 1.00 92.25 124 GLU A CA 1
ATOM 932 C C . GLU A 1 124 ? 15.684 0.772 -11.612 1.00 92.25 124 GLU A C 1
ATOM 934 O O . GLU A 1 124 ? 16.030 1.076 -12.752 1.00 92.25 124 GLU A O 1
ATOM 939 N N . VAL A 1 125 ? 16.555 0.292 -10.718 1.00 94.75 125 VAL A N 1
ATOM 940 C CA . VAL A 1 125 ? 17.979 0.081 -11.027 1.00 94.75 125 VAL A CA 1
ATOM 941 C C . VAL A 1 125 ? 18.149 -0.917 -12.174 1.00 94.75 125 VAL A C 1
ATOM 943 O O . VAL A 1 125 ? 18.908 -0.645 -13.105 1.00 94.75 125 VAL A O 1
ATOM 946 N N . GLN A 1 126 ? 17.433 -2.043 -12.147 1.00 91.00 126 GLN A N 1
ATOM 947 C CA . GLN A 1 126 ? 17.475 -3.045 -13.219 1.00 91.00 126 GLN A CA 1
ATOM 948 C C . GLN A 1 126 ? 17.001 -2.466 -14.557 1.00 91.00 126 GLN A C 1
ATOM 950 O O . GLN A 1 126 ? 17.700 -2.593 -15.562 1.00 91.00 126 GLN A O 1
ATOM 955 N N . MET A 1 127 ? 15.870 -1.758 -14.558 1.00 88.25 127 MET A N 1
ATOM 956 C CA . MET A 1 127 ? 15.328 -1.097 -15.746 1.00 88.25 127 MET A CA 1
ATOM 957 C C . MET A 1 127 ? 16.307 -0.068 -16.323 1.00 88.25 127 MET A C 1
ATOM 959 O O . MET A 1 127 ? 16.519 -0.021 -17.535 1.00 88.25 127 MET A O 1
ATOM 963 N N . LEU A 1 128 ? 16.909 0.765 -15.469 1.00 93.44 128 LEU A N 1
ATOM 964 C CA . LEU A 1 128 ? 17.858 1.789 -15.898 1.00 93.44 128 LEU A CA 1
ATOM 965 C C . LEU A 1 128 ? 19.125 1.167 -16.491 1.00 93.44 128 LEU A C 1
ATOM 967 O O . LEU A 1 128 ? 19.550 1.628 -17.547 1.00 93.44 128 LEU A O 1
ATOM 971 N N . ARG A 1 129 ? 19.672 0.106 -15.874 1.00 93.50 129 ARG A N 1
ATOM 972 C CA . ARG A 1 129 ? 20.817 -0.657 -16.410 1.00 93.50 129 ARG A CA 1
ATOM 973 C C . ARG A 1 129 ? 20.515 -1.209 -17.795 1.00 93.50 129 ARG A C 1
ATOM 975 O O . ARG A 1 129 ? 21.214 -0.883 -18.748 1.00 93.50 129 ARG A O 1
ATOM 982 N N . GLN A 1 130 ? 19.415 -1.949 -17.928 1.00 88.31 130 GLN A N 1
ATOM 983 C CA . GLN A 1 130 ? 19.012 -2.524 -19.212 1.00 88.31 130 GLN A CA 1
ATOM 984 C C . GLN A 1 130 ? 18.840 -1.442 -20.288 1.00 88.31 130 GLN A C 1
ATOM 986 O O . GLN A 1 130 ? 19.340 -1.585 -21.401 1.00 88.31 130 GLN A O 1
ATOM 991 N N . ALA A 1 131 ? 18.188 -0.321 -19.962 1.00 87.50 131 ALA A N 1
ATOM 992 C CA . ALA A 1 131 ? 18.010 0.778 -20.907 1.00 87.50 131 ALA A CA 1
ATOM 993 C C . ALA A 1 131 ? 19.344 1.429 -21.318 1.00 87.50 131 ALA A C 1
ATOM 995 O O . ALA A 1 131 ? 19.532 1.746 -22.497 1.00 87.50 131 ALA A O 1
ATOM 996 N N . THR A 1 132 ? 20.277 1.632 -20.379 1.00 93.75 132 THR A N 1
ATOM 997 C CA . THR A 1 132 ? 21.608 2.175 -20.694 1.00 93.75 132 THR A CA 1
ATOM 998 C C . THR A 1 132 ? 22.446 1.211 -21.525 1.00 93.75 132 THR A C 1
ATOM 1000 O O . THR A 1 132 ? 23.155 1.671 -22.424 1.00 93.75 132 THR A O 1
ATOM 1003 N N . ASP A 1 133 ? 22.324 -0.094 -21.277 1.00 89.88 133 ASP A N 1
ATOM 1004 C CA . ASP A 1 133 ? 23.047 -1.144 -21.995 1.00 89.88 133 ASP A CA 1
ATOM 1005 C C . ASP A 1 133 ? 22.533 -1.276 -23.427 1.00 89.88 133 ASP A C 1
ATOM 1007 O O . ASP A 1 133 ? 23.327 -1.272 -24.364 1.00 89.88 133 ASP A O 1
ATOM 1011 N N . VAL A 1 134 ? 21.209 -1.279 -23.628 1.00 89.81 134 VAL A N 1
ATOM 1012 C CA . VAL A 1 134 ? 20.595 -1.318 -24.967 1.00 89.81 134 VAL A CA 1
ATOM 1013 C C . VAL A 1 134 ? 20.998 -0.097 -25.791 1.00 89.81 134 VAL A C 1
ATOM 1015 O O . VAL A 1 134 ? 21.428 -0.239 -26.936 1.00 89.81 134 VAL A O 1
ATOM 1018 N N . ILE A 1 135 ? 20.901 1.111 -25.223 1.00 92.31 135 ILE A N 1
ATOM 1019 C CA . ILE A 1 135 ? 21.324 2.329 -25.928 1.00 92.31 135 ILE A CA 1
ATOM 1020 C C . ILE A 1 135 ? 22.831 2.284 -26.199 1.00 92.31 135 ILE A C 1
ATOM 1022 O O . ILE A 1 135 ? 23.266 2.612 -27.299 1.00 92.31 135 ILE A O 1
ATOM 1026 N N . GLY A 1 136 ? 23.634 1.845 -25.227 1.00 92.56 136 GLY A N 1
ATOM 1027 C CA . GLY A 1 136 ? 25.079 1.695 -25.377 1.00 92.56 136 GLY A CA 1
ATOM 1028 C C . GLY A 1 136 ? 25.466 0.738 -26.502 1.00 92.56 136 GLY A C 1
ATOM 1029 O O . GLY A 1 136 ? 26.276 1.111 -27.347 1.00 92.56 136 GLY A O 1
ATOM 1030 N N . ALA A 1 137 ? 24.841 -0.438 -26.554 1.00 90.19 137 ALA A N 1
ATOM 1031 C CA . ALA A 1 137 ? 25.066 -1.439 -27.587 1.00 90.19 137 ALA A CA 1
ATOM 1032 C C . ALA A 1 137 ? 24.712 -0.896 -28.978 1.00 90.19 137 ALA A C 1
ATOM 1034 O O . ALA A 1 137 ? 25.520 -0.998 -29.895 1.00 90.19 137 ALA A O 1
ATOM 1035 N N . ARG A 1 138 ? 23.557 -0.230 -29.132 1.00 93.12 138 ARG A N 1
ATOM 1036 C CA . ARG A 1 138 ? 23.170 0.395 -30.410 1.00 93.12 138 ARG A CA 1
ATOM 1037 C C . ARG A 1 138 ? 24.083 1.556 -30.810 1.00 93.12 138 ARG A C 1
ATOM 1039 O O . ARG A 1 138 ? 24.332 1.750 -31.990 1.00 93.12 138 ARG A O 1
ATOM 1046 N N . MET A 1 139 ? 24.601 2.328 -29.851 1.00 91.88 139 MET A N 1
ATOM 1047 C CA . MET A 1 139 ? 25.552 3.415 -30.129 1.00 91.88 139 MET A CA 1
ATOM 1048 C C . MET A 1 139 ? 26.929 2.923 -30.590 1.00 91.88 139 MET A C 1
ATOM 1050 O O . MET A 1 139 ? 27.629 3.691 -31.257 1.00 91.88 139 MET A O 1
ATOM 1054 N N . ALA A 1 140 ? 27.330 1.713 -30.186 1.00 92.19 140 ALA A N 1
ATOM 1055 C CA . ALA A 1 140 ? 28.597 1.095 -30.574 1.00 92.19 140 ALA A CA 1
ATOM 1056 C C . ALA A 1 140 ? 28.587 0.595 -32.028 1.00 92.19 140 ALA A C 1
ATOM 1058 O O . ALA A 1 140 ? 29.647 0.463 -32.630 1.00 92.19 140 ALA A O 1
ATOM 1059 N N . VAL A 1 141 ? 27.401 0.365 -32.598 1.00 92.81 141 VAL A N 1
ATOM 1060 C CA . VAL A 1 141 ? 27.222 0.031 -34.015 1.00 92.81 141 VA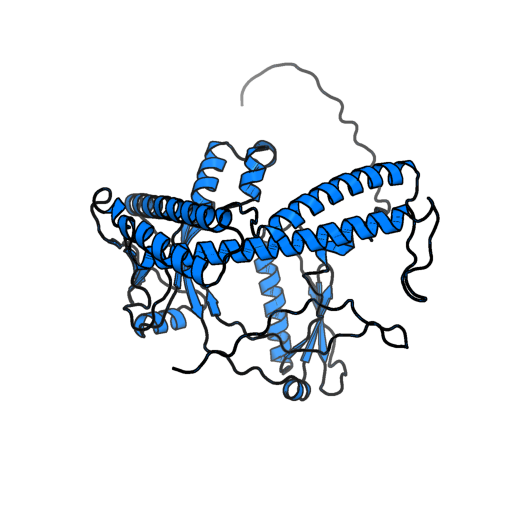L A CA 1
ATOM 1061 C C . VAL A 1 141 ? 27.212 1.322 -34.846 1.00 92.81 141 VAL A C 1
ATOM 1063 O O . VAL A 1 141 ? 26.571 2.299 -34.430 1.00 92.81 141 VAL A O 1
ATOM 1066 N N . PRO A 1 142 ? 27.902 1.370 -36.001 1.00 92.50 142 PRO A N 1
ATOM 1067 C CA . PRO A 1 142 ? 27.826 2.512 -36.905 1.00 92.50 142 PRO A CA 1
ATOM 1068 C C . PRO A 1 142 ? 26.386 2.833 -37.334 1.00 92.50 142 PRO A C 1
ATOM 1070 O O . PRO A 1 142 ? 25.480 1.997 -37.297 1.00 92.50 142 PRO A O 1
ATOM 1073 N N . VAL A 1 143 ? 26.156 4.091 -37.704 1.00 91.56 143 VAL A N 1
ATOM 1074 C CA . VAL A 1 143 ? 24.830 4.572 -38.121 1.00 91.56 143 VAL A CA 1
ATOM 1075 C C . VAL A 1 143 ? 24.401 3.865 -39.406 1.00 91.56 143 VAL A C 1
ATOM 1077 O O . VAL A 1 143 ? 25.183 3.777 -40.342 1.00 91.56 143 VAL A O 1
ATOM 1080 N N . GLY A 1 144 ? 23.157 3.385 -39.447 1.00 85.50 144 GLY A N 1
ATOM 1081 C CA . GLY A 1 144 ? 22.604 2.647 -40.589 1.00 85.50 144 GLY A CA 1
ATOM 1082 C C . GLY A 1 144 ? 23.065 1.189 -40.702 1.00 85.50 144 GLY A C 1
ATOM 1083 O O . GLY A 1 144 ? 22.532 0.452 -41.527 1.00 85.50 144 GLY A O 1
ATOM 1084 N N . GLU A 1 145 ? 23.997 0.746 -39.858 1.00 90.31 145 GLU A N 1
ATOM 1085 C CA . GLU A 1 145 ? 24.549 -0.607 -39.903 1.00 90.31 145 GLU A CA 1
ATOM 1086 C C . GLU A 1 145 ? 23.927 -1.535 -38.854 1.00 90.31 145 GLU A C 1
ATOM 1088 O O . GLU A 1 145 ? 23.201 -1.125 -37.943 1.00 90.31 145 GLU A O 1
ATOM 1093 N N . SER A 1 146 ? 24.213 -2.830 -38.984 1.00 88.62 146 SER A N 1
ATOM 1094 C CA . SER A 1 146 ? 23.862 -3.841 -37.991 1.00 88.62 146 SER A CA 1
ATOM 1095 C C . SER A 1 146 ? 25.075 -4.692 -37.657 1.00 88.62 146 SER A C 1
ATOM 1097 O O . SER A 1 146 ? 25.757 -5.189 -38.548 1.00 88.62 146 SER A O 1
ATOM 1099 N N . ALA A 1 147 ? 25.315 -4.889 -36.366 1.00 84.75 147 ALA A N 1
ATOM 1100 C CA . ALA A 1 147 ? 26.332 -5.803 -35.878 1.00 84.75 147 ALA A CA 1
ATOM 1101 C C . ALA A 1 147 ? 25.717 -7.181 -35.584 1.00 84.75 147 ALA A C 1
ATOM 1103 O O . ALA A 1 147 ? 24.546 -7.261 -35.178 1.00 84.75 147 ALA A O 1
ATOM 1104 N N . PRO A 1 148 ? 26.490 -8.273 -35.734 1.00 80.19 148 PRO A N 1
ATOM 1105 C CA . PRO A 1 148 ? 26.076 -9.590 -35.272 1.00 80.19 148 PRO A CA 1
ATOM 1106 C C . PRO A 1 148 ? 25.655 -9.536 -33.800 1.00 80.19 148 PRO A C 1
ATOM 1108 O O . PRO A 1 148 ? 26.263 -8.837 -32.989 1.00 80.19 148 PRO A O 1
ATOM 1111 N N . GLY A 1 149 ? 24.602 -10.270 -33.443 1.00 71.00 149 GLY A N 1
ATOM 1112 C CA . GLY A 1 149 ? 24.200 -10.380 -32.045 1.00 71.00 149 GLY A CA 1
ATOM 1113 C C . GLY A 1 149 ? 25.267 -11.102 -31.208 1.00 71.00 149 GLY A C 1
ATOM 1114 O O . GLY A 1 149 ? 26.139 -11.781 -31.746 1.00 71.00 149 GLY A O 1
ATOM 1115 N N . ALA A 1 150 ? 25.166 -11.007 -29.878 1.00 70.75 150 ALA A N 1
ATOM 1116 C CA . ALA A 1 150 ? 26.157 -11.547 -28.932 1.00 70.75 150 ALA A CA 1
ATOM 1117 C C . ALA A 1 150 ? 26.478 -13.054 -29.092 1.00 70.75 150 ALA A C 1
ATOM 1119 O O . ALA A 1 150 ? 27.468 -13.539 -28.554 1.00 70.75 150 ALA A O 1
ATOM 1120 N N . TYR A 1 151 ? 25.646 -13.806 -29.819 1.00 74.62 151 TYR A N 1
ATOM 1121 C CA . TYR A 1 151 ? 25.902 -15.179 -30.253 1.00 74.62 151 TYR A CA 1
ATOM 1122 C C . TYR A 1 151 ? 25.211 -15.453 -31.600 1.00 74.62 151 TYR A C 1
ATOM 1124 O O . TYR A 1 151 ? 24.313 -14.720 -32.009 1.00 74.62 151 TYR A O 1
ATOM 1132 N N . ARG A 1 152 ? 25.571 -16.560 -32.267 1.00 59.69 152 ARG A N 1
ATOM 1133 C CA . ARG A 1 152 ? 25.213 -16.920 -33.664 1.00 59.69 152 ARG A CA 1
ATOM 1134 C C . ARG A 1 152 ? 23.718 -16.852 -34.049 1.00 59.69 152 ARG A C 1
ATOM 1136 O O . ARG A 1 152 ? 23.406 -16.827 -35.231 1.00 59.69 152 ARG A O 1
ATOM 1143 N N . ARG A 1 153 ? 22.793 -16.861 -33.081 1.00 64.81 153 ARG A N 1
ATOM 1144 C CA . ARG A 1 153 ? 21.323 -16.786 -33.276 1.00 64.81 153 ARG A CA 1
ATOM 1145 C C . ARG A 1 153 ? 20.661 -15.648 -32.484 1.00 64.81 153 ARG A C 1
ATOM 1147 O O . ARG A 1 153 ? 19.434 -15.599 -32.359 1.00 64.81 153 ARG A O 1
ATOM 1154 N N . ALA A 1 154 ? 21.452 -14.767 -31.878 1.00 70.31 154 ALA A N 1
ATOM 1155 C CA . ALA A 1 154 ? 20.934 -13.538 -31.299 1.00 70.31 154 ALA A CA 1
ATOM 1156 C C . ALA A 1 154 ? 20.500 -12.603 -32.432 1.00 70.31 154 ALA A C 1
ATOM 1158 O O . ALA A 1 154 ? 21.127 -12.576 -33.492 1.00 70.31 154 ALA A O 1
ATOM 1159 N N . LYS A 1 155 ? 19.426 -11.838 -32.205 1.00 77.62 155 LYS A N 1
ATOM 1160 C CA . LYS A 1 155 ? 19.029 -10.799 -33.159 1.00 77.62 155 LYS A CA 1
ATOM 1161 C C . LYS A 1 155 ? 20.207 -9.827 -33.342 1.00 77.62 155 LYS A C 1
ATOM 1163 O O . LYS A 1 155 ? 20.820 -9.468 -32.330 1.00 77.62 155 LYS A O 1
ATOM 1168 N N . PRO A 1 156 ? 20.528 -9.424 -34.584 1.00 82.94 156 PRO A N 1
ATOM 1169 C CA . PRO A 1 156 ? 21.513 -8.384 -34.831 1.00 82.94 156 PRO A CA 1
ATOM 1170 C C . PRO A 1 156 ? 21.176 -7.128 -34.033 1.00 82.94 156 PRO A C 1
ATOM 1172 O O . PRO A 1 156 ? 20.003 -6.775 -33.876 1.00 82.94 156 PRO A O 1
ATOM 1175 N N . VAL A 1 157 ? 22.203 -6.459 -33.524 1.00 86.06 157 VAL A N 1
ATOM 1176 C CA . VAL A 1 157 ? 22.034 -5.146 -32.907 1.00 86.06 157 VAL A CA 1
ATOM 1177 C C . VAL A 1 157 ? 22.175 -4.120 -34.018 1.00 86.06 157 VAL A C 1
ATOM 1179 O O . VAL A 1 157 ? 23.250 -3.973 -34.592 1.00 86.06 157 VAL A O 1
ATOM 1182 N N . SER A 1 158 ? 21.094 -3.416 -34.336 1.00 89.62 158 SER A N 1
ATOM 1183 C CA . SER A 1 158 ? 21.135 -2.334 -35.317 1.00 89.62 158 SER A CA 1
ATOM 1184 C C . SER A 1 158 ? 21.539 -1.019 -34.662 1.00 89.62 158 SER A C 1
ATOM 1186 O O . SER A 1 158 ? 21.036 -0.659 -33.586 1.00 89.62 158 SER A O 1
ATOM 1188 N N . GLY A 1 159 ? 22.409 -0.280 -35.347 1.00 90.31 159 GLY A N 1
ATOM 1189 C CA . GLY A 1 159 ? 22.723 1.101 -35.021 1.00 90.31 159 GLY A CA 1
ATOM 1190 C C . GLY A 1 159 ? 21.492 2.010 -35.080 1.00 90.31 159 GLY A C 1
ATOM 1191 O O . GLY A 1 159 ? 20.346 1.584 -35.275 1.00 90.31 159 GLY A O 1
ATOM 1192 N N . TYR A 1 160 ? 21.711 3.301 -34.860 1.00 92.94 160 TYR A N 1
ATOM 1193 C CA . TYR A 1 160 ? 20.668 4.307 -35.085 1.00 92.94 160 TYR A CA 1
ATOM 1194 C C . TYR A 1 160 ? 20.554 4.645 -36.570 1.00 92.94 160 TYR A C 1
ATOM 1196 O O . TYR A 1 160 ? 21.526 4.491 -37.307 1.00 92.94 160 TYR A O 1
ATOM 1204 N N . ALA A 1 161 ? 19.380 5.105 -37.009 1.00 89.94 161 ALA A N 1
ATOM 1205 C CA . ALA A 1 161 ? 19.118 5.357 -38.426 1.00 89.94 161 ALA A CA 1
ATOM 1206 C C . ALA A 1 161 ? 19.856 6.600 -38.948 1.00 89.94 161 ALA A C 1
ATOM 1208 O O . ALA A 1 161 ? 20.162 6.693 -40.131 1.00 89.94 161 ALA A O 1
ATOM 1209 N N . SER A 1 162 ? 20.160 7.560 -38.068 1.00 93.81 162 SER A N 1
ATOM 1210 C CA . SER A 1 162 ? 20.879 8.788 -38.418 1.00 93.81 162 SER A CA 1
ATOM 1211 C C . SER A 1 162 ? 21.825 9.252 -37.308 1.00 93.81 162 SER A C 1
ATOM 1213 O O . SER A 1 162 ? 21.681 8.882 -36.138 1.00 93.81 162 SER A O 1
ATOM 1215 N N . GLN A 1 163 ? 22.768 10.132 -37.659 1.00 94.19 163 GLN A N 1
ATOM 1216 C CA . GLN A 1 163 ? 23.629 10.803 -36.677 1.00 94.19 163 GLN A CA 1
ATOM 1217 C C . GLN A 1 163 ? 22.823 11.692 -35.718 1.00 94.19 163 GLN A C 1
ATOM 1219 O O . GLN A 1 163 ? 23.135 11.755 -34.529 1.00 94.19 163 GLN A O 1
ATOM 1224 N N . ALA A 1 164 ? 21.751 12.330 -36.201 1.00 93.88 164 ALA A N 1
ATOM 1225 C CA . ALA A 1 164 ? 20.869 13.149 -35.371 1.00 93.88 164 ALA A CA 1
ATOM 1226 C C . ALA A 1 164 ? 20.152 12.308 -34.300 1.00 93.88 164 ALA A C 1
ATOM 1228 O O . ALA A 1 164 ? 20.157 12.669 -33.121 1.00 93.88 164 ALA A O 1
ATOM 1229 N N . GLU A 1 165 ? 19.601 11.150 -34.682 1.00 93.06 165 GLU A N 1
ATOM 1230 C CA . GLU A 1 165 ? 18.993 10.209 -33.733 1.00 93.06 165 GLU A CA 1
ATOM 1231 C C . GLU A 1 165 ? 20.035 9.697 -32.728 1.00 93.06 165 GLU A C 1
ATOM 1233 O O . GLU A 1 165 ? 19.790 9.705 -31.518 1.00 93.06 165 GLU A O 1
ATOM 1238 N N . ARG A 1 166 ? 21.232 9.324 -33.204 1.00 93.50 166 ARG A N 1
ATOM 1239 C CA . ARG A 1 166 ? 22.343 8.884 -32.347 1.00 93.50 166 ARG A CA 1
ATOM 1240 C C . ARG A 1 166 ? 22.734 9.952 -31.323 1.00 93.50 166 ARG A C 1
ATOM 1242 O O . ARG A 1 166 ? 22.944 9.617 -30.158 1.00 93.50 166 ARG A O 1
ATOM 1249 N N . PHE A 1 167 ? 22.783 11.225 -31.714 1.00 94.69 167 PHE A N 1
ATOM 1250 C CA . PHE A 1 167 ? 23.074 12.342 -30.810 1.00 94.69 167 PHE A CA 1
ATOM 1251 C C . PHE A 1 167 ? 21.965 12.563 -29.767 1.00 94.69 167 PHE A C 1
ATOM 1253 O O . PHE A 1 167 ? 22.236 12.747 -28.581 1.00 94.69 167 PHE A O 1
ATOM 1260 N N . GLN A 1 168 ? 20.691 12.481 -30.155 1.00 95.25 168 GLN A N 1
ATOM 1261 C CA . GLN A 1 168 ? 19.589 12.549 -29.187 1.00 95.25 168 GLN A CA 1
ATOM 1262 C C . GLN A 1 168 ? 19.638 11.377 -28.194 1.00 95.25 168 GLN A C 1
ATOM 1264 O O . GLN A 1 168 ? 19.430 11.552 -26.987 1.00 95.25 168 GLN A O 1
ATOM 1269 N N . LYS A 1 169 ? 19.959 10.176 -28.685 1.00 94.19 169 LYS A N 1
ATOM 1270 C CA . LYS A 1 169 ? 20.090 8.969 -27.866 1.00 94.19 169 LYS A CA 1
ATOM 1271 C C . LYS A 1 169 ? 21.325 9.007 -26.965 1.00 94.19 169 LYS A C 1
ATOM 1273 O O . LYS A 1 169 ? 21.225 8.524 -25.840 1.00 94.19 169 LYS A O 1
ATOM 1278 N N . SER A 1 170 ? 22.422 9.659 -27.361 1.00 95.00 170 SER A N 1
ATOM 1279 C CA . SER A 1 170 ? 23.586 9.873 -26.486 1.00 95.00 170 SER A CA 1
ATOM 1280 C C . SER A 1 170 ? 23.243 10.767 -25.290 1.00 95.00 170 SER A C 1
ATOM 1282 O O . SER A 1 170 ? 23.535 10.407 -24.148 1.00 95.00 170 SER A O 1
ATOM 1284 N N . ARG A 1 171 ? 22.514 11.870 -25.515 1.00 96.94 171 ARG A N 1
ATOM 1285 C CA . ARG A 1 171 ? 22.005 12.740 -24.438 1.00 96.94 171 ARG A CA 1
ATOM 1286 C C . ARG A 1 171 ? 21.059 11.985 -23.509 1.00 96.94 171 ARG A C 1
ATOM 1288 O O . ARG A 1 171 ? 21.160 12.101 -22.287 1.00 96.94 171 ARG A O 1
ATOM 1295 N N . ARG A 1 172 ? 20.166 11.166 -24.076 1.00 95.31 172 ARG A N 1
ATOM 1296 C CA . ARG A 1 172 ? 19.282 10.297 -23.290 1.00 95.31 172 ARG A CA 1
ATOM 1297 C C . ARG A 1 172 ? 20.072 9.275 -22.472 1.00 95.31 172 ARG A C 1
ATOM 1299 O O . ARG A 1 172 ? 19.746 9.093 -21.303 1.00 95.31 172 ARG A O 1
ATOM 1306 N N . LYS A 1 173 ? 21.102 8.641 -23.047 1.00 95.62 173 LYS A N 1
ATOM 1307 C CA . LYS A 1 173 ? 21.987 7.709 -22.331 1.00 95.62 173 LYS A CA 1
ATOM 1308 C C . LYS A 1 173 ? 22.615 8.396 -21.125 1.00 95.62 173 LYS A C 1
ATOM 1310 O O . LYS A 1 173 ? 22.470 7.884 -20.027 1.00 95.62 173 LYS A O 1
ATOM 1315 N N . ALA A 1 174 ? 23.210 9.577 -21.308 1.00 97.25 174 ALA A N 1
ATOM 1316 C CA . ALA A 1 174 ? 23.821 10.341 -20.219 1.00 97.25 174 ALA A CA 1
ATOM 1317 C C . ALA A 1 174 ? 22.819 10.646 -19.088 1.00 97.25 174 ALA A C 1
ATOM 1319 O O . ALA A 1 174 ? 23.109 10.412 -17.915 1.00 97.25 174 ALA A O 1
ATOM 1320 N N . ALA A 1 175 ? 21.601 11.083 -19.429 1.00 97.19 175 ALA A N 1
ATOM 1321 C CA . ALA A 1 175 ? 20.550 11.323 -18.441 1.00 97.19 175 ALA A CA 1
ATOM 1322 C C . ALA A 1 175 ? 20.133 10.043 -17.688 1.00 97.19 175 ALA A C 1
ATOM 1324 O O . ALA A 1 175 ? 19.921 10.079 -16.474 1.00 97.19 175 ALA A O 1
ATOM 1325 N N . LEU A 1 176 ? 20.023 8.907 -18.385 1.00 96.88 176 LEU A N 1
ATOM 1326 C CA . LEU A 1 176 ? 19.704 7.616 -17.769 1.00 96.88 176 LEU A CA 1
ATOM 1327 C C . LEU A 1 176 ? 20.850 7.092 -16.898 1.00 96.88 176 LEU A C 1
ATOM 1329 O O . LEU A 1 176 ? 20.581 6.588 -15.814 1.00 96.88 176 LEU A O 1
ATOM 1333 N N . THR A 1 177 ? 22.103 7.268 -17.315 1.00 97.75 177 THR A N 1
ATOM 1334 C CA . THR A 1 177 ? 23.289 6.923 -16.522 1.00 97.75 177 THR A CA 1
ATOM 1335 C C . THR A 1 177 ? 23.328 7.721 -15.221 1.00 97.75 177 THR A C 1
ATOM 1337 O O . THR A 1 177 ? 23.495 7.130 -14.160 1.00 97.75 177 THR A O 1
ATOM 1340 N N . ASN A 1 178 ? 23.063 9.031 -15.257 1.00 98.00 178 ASN A N 1
ATOM 1341 C CA . ASN A 1 178 ? 23.000 9.845 -14.037 1.00 98.00 178 ASN A CA 1
ATOM 1342 C C . ASN A 1 178 ? 21.912 9.354 -13.071 1.00 98.00 178 ASN A C 1
ATOM 1344 O O . ASN A 1 178 ? 22.138 9.242 -11.865 1.00 98.00 178 ASN A O 1
ATOM 1348 N N . ARG A 1 179 ? 20.734 9.006 -13.604 1.00 97.75 179 ARG A N 1
ATOM 1349 C CA . ARG A 1 179 ? 19.649 8.416 -12.807 1.00 97.75 179 ARG A CA 1
ATOM 1350 C C . ARG A 1 179 ? 20.032 7.054 -12.237 1.00 97.75 179 ARG A C 1
ATOM 1352 O O . ARG A 1 179 ? 19.718 6.785 -11.083 1.00 97.75 179 ARG A O 1
ATOM 1359 N N . LEU A 1 180 ? 20.715 6.218 -13.017 1.00 98.00 180 LEU A N 1
ATOM 1360 C CA . LEU A 1 180 ? 21.185 4.909 -12.577 1.00 98.00 180 LEU A CA 1
ATOM 1361 C C . LEU A 1 180 ? 22.178 5.037 -11.421 1.00 98.00 180 LEU A C 1
ATOM 1363 O O . LEU A 1 180 ? 22.061 4.301 -10.442 1.00 98.00 180 LEU A O 1
ATOM 1367 N N . THR A 1 181 ? 23.118 5.978 -11.508 1.00 98.31 181 THR A N 1
ATOM 1368 C CA . THR A 1 181 ? 24.076 6.266 -10.435 1.00 98.31 181 THR A CA 1
ATOM 1369 C C . THR A 1 181 ? 23.349 6.665 -9.154 1.00 98.31 181 THR A C 1
ATOM 1371 O O . THR A 1 181 ? 23.586 6.070 -8.103 1.00 98.31 181 THR A O 1
ATOM 1374 N N . ALA A 1 182 ? 22.399 7.602 -9.240 1.00 97.88 182 ALA A N 1
ATOM 1375 C CA . ALA A 1 182 ? 21.613 8.037 -8.086 1.00 97.88 182 ALA A CA 1
ATOM 1376 C C . ALA A 1 182 ? 20.765 6.900 -7.483 1.00 97.88 182 ALA A C 1
ATOM 1378 O O . ALA A 1 182 ? 20.769 6.704 -6.268 1.00 97.88 182 ALA A O 1
ATOM 1379 N N . ALA A 1 183 ? 20.071 6.120 -8.318 1.00 97.81 183 ALA A N 1
ATOM 1380 C CA . ALA A 1 183 ? 19.244 5.000 -7.872 1.00 97.81 183 ALA A CA 1
ATOM 1381 C C . ALA A 1 183 ? 20.086 3.876 -7.245 1.00 97.81 183 ALA A C 1
ATOM 1383 O O . ALA A 1 183 ? 19.702 3.318 -6.218 1.00 97.81 183 ALA A O 1
ATOM 1384 N N . SER A 1 184 ? 21.261 3.586 -7.812 1.00 98.19 184 SER A N 1
ATOM 1385 C CA . SER A 1 184 ? 22.196 2.598 -7.262 1.00 98.19 184 SER A CA 1
ATOM 1386 C C . SER A 1 184 ? 22.735 3.048 -5.904 1.00 98.19 184 SER A C 1
ATOM 1388 O O . SER A 1 184 ? 22.706 2.272 -4.956 1.00 98.19 184 SER A O 1
ATOM 1390 N N . ALA A 1 185 ? 23.134 4.317 -5.763 1.00 97.94 185 ALA A N 1
ATOM 1391 C CA . ALA A 1 185 ? 23.573 4.866 -4.479 1.00 97.94 185 ALA A CA 1
ATOM 1392 C C . ALA A 1 185 ? 22.455 4.831 -3.418 1.00 97.94 185 ALA A C 1
ATOM 1394 O O . ALA A 1 185 ? 22.693 4.468 -2.266 1.00 97.94 185 ALA A O 1
ATOM 1395 N N . ALA A 1 186 ? 21.216 5.151 -3.804 1.00 97.44 186 ALA A N 1
ATOM 1396 C CA . ALA A 1 186 ? 20.059 5.046 -2.918 1.00 97.44 186 ALA A CA 1
ATOM 1397 C C . ALA A 1 186 ? 19.781 3.593 -2.491 1.00 97.44 186 ALA A C 1
ATOM 1399 O O . ALA A 1 186 ? 19.410 3.353 -1.339 1.00 97.44 186 ALA A O 1
ATOM 1400 N N . LEU A 1 187 ? 19.976 2.626 -3.394 1.00 97.38 187 LEU A N 1
ATOM 1401 C CA . LEU A 1 187 ? 19.807 1.201 -3.106 1.00 97.38 187 LEU A CA 1
ATOM 1402 C C . LEU A 1 187 ? 20.887 0.698 -2.144 1.00 97.38 187 LEU A C 1
ATOM 1404 O O . LEU A 1 187 ? 20.568 -0.035 -1.203 1.00 97.38 187 LEU A O 1
ATOM 1408 N N . GLU A 1 188 ? 22.128 1.150 -2.327 1.00 97.00 188 GLU A N 1
ATOM 1409 C CA . GLU A 1 188 ? 23.234 0.866 -1.411 1.00 97.00 188 GLU A CA 1
ATOM 1410 C C . GLU A 1 188 ? 23.008 1.455 -0.021 1.00 97.00 188 GLU A C 1
ATOM 1412 O O . GLU A 1 188 ? 23.178 0.767 0.985 1.00 97.00 188 GLU A O 1
ATOM 1417 N N . ALA A 1 189 ? 22.490 2.679 0.059 1.00 96.62 189 ALA A N 1
ATOM 1418 C CA . ALA A 1 189 ? 22.090 3.273 1.330 1.00 96.62 189 ALA A CA 1
ATOM 1419 C C . ALA A 1 189 ? 20.817 2.636 1.932 1.00 96.62 189 ALA A C 1
ATOM 1421 O O . ALA A 1 189 ? 20.494 2.871 3.098 1.00 96.62 189 ALA A O 1
ATOM 1422 N N . GLY A 1 190 ? 20.052 1.862 1.153 1.00 97.19 190 GLY A N 1
ATOM 1423 C CA . GLY A 1 190 ? 18.739 1.345 1.547 1.00 97.19 190 GLY A CA 1
ATOM 1424 C C . GLY A 1 190 ? 17.708 2.451 1.778 1.00 97.19 190 GLY A C 1
ATOM 1425 O O . GLY A 1 190 ? 16.895 2.347 2.696 1.00 97.19 190 GLY A O 1
ATOM 1426 N N . ARG A 1 191 ? 17.750 3.528 0.989 1.00 96.88 191 ARG A N 1
ATOM 1427 C CA . ARG A 1 191 ? 16.909 4.727 1.143 1.00 96.88 191 ARG A CA 1
ATOM 1428 C C . ARG A 1 191 ? 15.994 4.916 -0.072 1.00 96.88 191 ARG A C 1
ATOM 1430 O O . ARG A 1 191 ? 16.301 5.720 -0.950 1.00 96.88 191 ARG A O 1
ATOM 1437 N N . PRO A 1 192 ? 14.865 4.191 -0.152 1.00 96.88 192 PRO A N 1
ATOM 1438 C CA . PRO A 1 192 ? 13.932 4.342 -1.258 1.00 96.88 192 PRO A CA 1
ATOM 1439 C C . PRO A 1 192 ? 13.179 5.672 -1.164 1.00 96.88 192 PRO A C 1
ATOM 1441 O O . PRO A 1 192 ? 12.865 6.152 -0.072 1.00 96.88 192 PRO A O 1
ATOM 1444 N N . THR A 1 193 ? 12.822 6.238 -2.318 1.00 94.38 193 THR A N 1
ATOM 1445 C CA . THR A 1 193 ? 11.939 7.410 -2.376 1.00 94.38 193 THR A CA 1
ATOM 1446 C C . THR A 1 193 ? 10.489 6.945 -2.340 1.00 94.38 193 THR A C 1
ATOM 1448 O O . THR A 1 193 ? 10.034 6.242 -3.240 1.00 94.38 193 THR A O 1
ATOM 1451 N N . ILE A 1 194 ? 9.747 7.337 -1.302 1.00 95.25 194 ILE A N 1
ATOM 1452 C CA . ILE A 1 194 ? 8.355 6.917 -1.106 1.00 95.25 194 ILE A CA 1
ATOM 1453 C C . ILE A 1 194 ? 7.457 8.144 -0.990 1.00 95.25 194 ILE A C 1
ATOM 1455 O O . ILE A 1 194 ? 7.662 9.010 -0.140 1.00 95.25 194 ILE A O 1
ATOM 1459 N N . VAL A 1 195 ? 6.407 8.184 -1.810 1.00 94.44 195 VAL A N 1
ATOM 1460 C CA . VAL A 1 195 ? 5.347 9.192 -1.717 1.00 94.44 195 VAL A CA 1
ATOM 1461 C C . VAL A 1 195 ? 4.138 8.572 -1.021 1.00 94.44 195 VAL A C 1
ATOM 1463 O O . VAL A 1 195 ? 3.420 7.775 -1.614 1.00 94.44 195 VAL A O 1
ATOM 1466 N N . SER A 1 196 ? 3.899 8.940 0.241 1.00 91.62 196 SER A N 1
ATOM 1467 C CA . SER A 1 196 ? 2.689 8.524 0.969 1.00 91.62 196 SER A CA 1
ATOM 1468 C C . SER A 1 196 ? 1.433 9.182 0.379 1.00 91.62 196 SER A C 1
ATOM 1470 O O . SER A 1 196 ? 1.414 10.395 0.148 1.00 91.62 196 SER A O 1
ATOM 1472 N N . GLY A 1 197 ? 0.387 8.381 0.165 1.00 88.12 197 GLY A N 1
ATOM 1473 C CA . GLY A 1 197 ? -0.814 8.759 -0.575 1.00 88.12 197 GLY A CA 1
ATOM 1474 C C . GLY A 1 197 ? -0.681 8.343 -2.033 1.00 88.12 197 GLY A C 1
ATOM 1475 O O . GLY A 1 197 ? -0.654 7.154 -2.333 1.00 88.12 197 GLY A O 1
ATOM 1476 N N . SER A 1 198 ? -0.525 9.308 -2.943 1.00 88.50 198 SER A N 1
ATOM 1477 C CA . SER A 1 198 ? -0.439 9.026 -4.379 1.00 88.50 198 SER A CA 1
ATOM 1478 C C . SER A 1 198 ? 0.685 9.801 -5.061 1.00 88.50 198 SER A C 1
ATOM 1480 O O . SER A 1 198 ? 0.667 11.031 -5.131 1.00 88.50 198 SER A O 1
ATOM 1482 N N . GLY A 1 199 ? 1.639 9.076 -5.655 1.00 90.56 199 GLY A N 1
ATOM 1483 C CA . GLY A 1 199 ? 2.682 9.670 -6.498 1.00 90.56 199 GLY A CA 1
ATOM 1484 C C . GLY A 1 199 ? 2.114 10.408 -7.716 1.00 90.56 199 GLY A C 1
ATOM 1485 O O . GLY A 1 199 ? 2.681 11.410 -8.148 1.00 90.56 199 GLY A O 1
ATOM 1486 N N . ARG A 1 200 ? 0.961 9.965 -8.242 1.00 88.88 200 ARG A N 1
ATOM 1487 C CA . ARG A 1 200 ? 0.252 10.669 -9.321 1.00 88.88 200 ARG A CA 1
ATOM 1488 C C . ARG A 1 200 ? -0.298 12.007 -8.835 1.00 88.88 200 ARG A C 1
ATOM 1490 O O . ARG A 1 200 ? -0.084 13.002 -9.517 1.00 88.88 200 ARG A O 1
ATOM 1497 N N . LEU A 1 201 ? -0.946 12.047 -7.666 1.00 91.69 201 LEU A N 1
ATOM 1498 C CA . LEU A 1 201 ? -1.431 13.307 -7.090 1.00 91.69 201 LEU A CA 1
ATOM 1499 C C . LEU A 1 201 ? -0.281 14.258 -6.759 1.00 91.69 201 LEU A C 1
ATOM 1501 O O . LEU A 1 201 ? -0.392 15.451 -7.025 1.00 91.69 201 LEU A O 1
ATOM 1505 N N . TRP A 1 202 ? 0.835 13.745 -6.235 1.00 93.00 202 TRP A N 1
ATOM 1506 C CA . TRP A 1 202 ? 2.015 14.569 -5.972 1.00 93.00 202 TRP A CA 1
ATOM 1507 C C . TRP A 1 202 ? 2.534 15.243 -7.250 1.00 93.00 202 TRP A C 1
ATOM 1509 O O . TRP A 1 202 ? 2.758 16.449 -7.245 1.00 93.00 202 TRP A O 1
ATOM 1519 N N . ARG A 1 203 ? 2.644 14.505 -8.366 1.00 91.88 203 ARG A N 1
ATOM 1520 C CA . ARG A 1 203 ? 3.052 15.084 -9.663 1.00 91.88 203 ARG A CA 1
ATOM 1521 C C . ARG A 1 203 ? 2.025 16.073 -10.208 1.00 91.88 203 ARG A C 1
ATOM 1523 O O . ARG A 1 203 ? 2.403 17.138 -10.683 1.00 91.88 203 ARG A O 1
ATOM 1530 N N . ALA A 1 204 ? 0.738 15.739 -10.104 1.00 91.75 204 ALA A N 1
ATOM 1531 C CA . ALA A 1 204 ? -0.354 16.594 -10.567 1.00 91.75 204 ALA A CA 1
ATOM 1532 C C . ALA A 1 204 ? -0.363 17.967 -9.877 1.00 91.75 204 ALA A C 1
ATOM 1534 O O . ALA A 1 204 ? -0.841 18.933 -10.455 1.00 91.75 204 ALA A O 1
ATOM 1535 N N . ARG A 1 205 ? 0.221 18.092 -8.677 1.00 93.12 205 ARG A N 1
ATOM 1536 C CA . ARG A 1 205 ? 0.290 19.368 -7.954 1.00 93.12 205 ARG A CA 1
ATOM 1537 C C . ARG A 1 205 ? 0.965 20.493 -8.744 1.00 93.12 205 ARG A C 1
ATOM 1539 O O . ARG A 1 205 ? 0.616 21.652 -8.527 1.00 93.12 205 ARG A O 1
ATOM 1546 N N . GLN A 1 206 ? 1.931 20.158 -9.601 1.00 90.62 206 GLN A N 1
ATOM 1547 C CA . GLN A 1 206 ? 2.664 21.127 -10.424 1.00 90.62 206 GLN A CA 1
ATOM 1548 C C . GLN A 1 206 ? 1.992 21.392 -11.778 1.00 90.62 206 GLN A C 1
ATOM 1550 O O . GLN A 1 206 ? 2.435 22.260 -12.518 1.00 90.62 206 GLN A O 1
ATOM 1555 N N . ASN A 1 207 ? 0.934 20.648 -12.112 1.00 92.25 207 ASN A N 1
ATOM 1556 C CA . ASN A 1 207 ? 0.178 20.812 -13.348 1.00 92.25 207 ASN A CA 1
ATOM 1557 C C . ASN A 1 207 ? -1.301 20.470 -13.105 1.00 92.25 207 ASN A C 1
ATOM 1559 O O . ASN A 1 207 ? -1.810 19.430 -13.530 1.00 92.25 207 ASN A O 1
ATOM 1563 N N . LEU A 1 208 ? -1.954 21.326 -12.315 1.00 94.19 208 LEU A N 1
ATOM 1564 C CA . LEU A 1 208 ? -3.330 21.131 -11.858 1.00 94.19 208 LEU A CA 1
ATOM 1565 C C . LEU A 1 208 ? -4.350 21.275 -12.994 1.00 94.19 208 LEU A C 1
ATOM 1567 O O . LEU A 1 208 ? -5.324 20.529 -13.024 1.00 94.19 208 LEU A O 1
ATOM 1571 N N . GLU A 1 209 ? -4.083 22.163 -13.952 1.00 91.94 209 GLU A N 1
ATOM 1572 C CA . GLU A 1 209 ? -4.922 22.374 -15.135 1.00 91.94 209 GLU A CA 1
ATOM 1573 C C . GLU A 1 209 ? -4.989 21.113 -16.004 1.00 91.94 209 GLU A C 1
ATOM 1575 O O . GLU A 1 209 ? -6.077 20.597 -16.253 1.00 91.94 209 GLU A O 1
ATOM 1580 N N . ALA A 1 210 ? -3.839 20.524 -16.361 1.00 91.00 210 ALA A N 1
ATOM 1581 C CA . ALA A 1 210 ? -3.817 19.270 -17.120 1.00 91.00 210 ALA A CA 1
ATOM 1582 C C . ALA A 1 210 ? -4.430 18.095 -16.339 1.00 91.00 210 ALA A C 1
ATOM 1584 O O . ALA A 1 210 ? -4.894 17.121 -16.929 1.00 91.00 210 ALA A O 1
ATOM 1585 N N . ALA A 1 211 ? -4.423 18.167 -15.005 1.00 87.81 211 ALA A N 1
ATOM 1586 C CA . ALA A 1 211 ? -5.074 17.191 -14.140 1.00 87.81 211 ALA A CA 1
ATOM 1587 C C . ALA A 1 211 ? -6.568 17.475 -13.904 1.00 87.81 211 ALA A C 1
ATOM 1589 O O . ALA A 1 211 ? -7.216 16.652 -13.255 1.00 87.81 211 ALA A O 1
ATOM 1590 N N . GLN A 1 212 ? -7.094 18.599 -14.407 1.00 91.88 212 GLN A N 1
ATOM 1591 C CA . GLN A 1 212 ? -8.465 19.072 -14.205 1.00 91.88 212 GLN A CA 1
ATOM 1592 C C . GLN A 1 212 ? -8.857 19.125 -12.720 1.00 91.88 212 GLN A C 1
ATOM 1594 O O . GLN A 1 212 ? -9.899 18.617 -12.308 1.00 91.88 212 GLN A O 1
ATOM 1599 N N . LEU A 1 213 ? -7.984 19.700 -11.890 1.00 92.38 213 LEU A N 1
ATOM 1600 C CA . LEU A 1 213 ? -8.205 19.850 -10.452 1.00 92.38 213 LEU A CA 1
ATOM 1601 C C . LEU A 1 213 ? -7.980 21.290 -10.015 1.00 92.38 213 LEU A C 1
ATOM 1603 O O . LEU A 1 213 ? -6.996 21.909 -10.406 1.00 92.38 213 LEU A O 1
ATOM 1607 N N . THR A 1 214 ? -8.817 21.794 -9.111 1.00 94.69 214 THR A N 1
ATOM 1608 C CA . THR A 1 214 ? -8.463 22.998 -8.347 1.00 94.69 214 THR A CA 1
ATOM 1609 C C . THR A 1 214 ? -7.464 22.662 -7.237 1.00 94.69 214 THR A C 1
ATOM 1611 O O . THR A 1 214 ? -7.245 21.494 -6.885 1.00 94.69 214 THR A O 1
ATOM 1614 N N . ARG A 1 215 ? -6.851 23.689 -6.636 1.00 95.00 215 ARG A N 1
ATOM 1615 C CA . ARG A 1 215 ? -5.935 23.513 -5.500 1.00 95.00 215 ARG A CA 1
ATOM 1616 C C . ARG A 1 215 ? -6.648 22.910 -4.287 1.00 95.00 215 ARG A C 1
ATOM 1618 O O . ARG A 1 215 ? -6.065 22.079 -3.594 1.00 95.00 215 ARG A O 1
ATOM 1625 N N . GLU A 1 216 ? -7.891 23.302 -4.052 1.00 94.56 216 GLU A N 1
ATOM 1626 C CA . GLU A 1 216 ? -8.737 22.866 -2.940 1.00 94.56 216 GLU A CA 1
ATOM 1627 C C . GLU A 1 216 ? -9.137 21.403 -3.131 1.00 94.56 216 GLU A C 1
ATOM 1629 O O . GLU A 1 216 ? -8.947 20.585 -2.232 1.00 94.56 216 GLU A O 1
ATOM 1634 N N . GLN A 1 217 ? -9.591 21.043 -4.338 1.00 92.94 217 GLN A N 1
ATOM 1635 C CA . GLN A 1 217 ? -9.910 19.660 -4.699 1.00 92.94 217 GLN A CA 1
ATOM 1636 C C . GLN A 1 217 ? -8.680 18.756 -4.594 1.00 92.94 217 GLN A C 1
ATOM 1638 O O . GLN A 1 217 ? -8.755 17.651 -4.048 1.00 92.94 217 GLN A O 1
ATOM 1643 N N . TRP A 1 218 ? -7.528 19.226 -5.082 1.00 94.62 218 TRP A N 1
ATOM 1644 C CA . TRP A 1 218 ? -6.263 18.525 -4.907 1.00 94.62 218 TRP A CA 1
ATOM 1645 C C . TRP A 1 218 ? -5.917 18.363 -3.425 1.00 94.62 218 TRP A C 1
ATOM 1647 O O . TRP A 1 218 ? -5.541 17.268 -3.016 1.00 94.62 218 TRP A O 1
ATOM 1657 N N . GLY A 1 219 ? -6.074 19.415 -2.616 1.00 94.38 219 GLY A N 1
ATOM 1658 C CA . GLY A 1 219 ? -5.789 19.403 -1.182 1.00 94.38 219 GLY A CA 1
ATOM 1659 C C . GLY A 1 219 ? -6.651 18.393 -0.429 1.00 94.38 219 GLY A C 1
ATOM 1660 O O . GLY A 1 219 ? -6.120 17.571 0.318 1.00 94.38 219 GLY A O 1
ATOM 1661 N N . ALA A 1 220 ? -7.958 18.380 -0.695 1.00 92.31 220 ALA A N 1
ATOM 1662 C CA . ALA A 1 220 ? -8.889 17.417 -0.118 1.00 92.31 220 ALA A CA 1
ATOM 1663 C C . ALA A 1 220 ? -8.517 15.973 -0.493 1.00 92.31 220 ALA A C 1
ATOM 1665 O O . ALA A 1 220 ? -8.416 15.108 0.381 1.00 92.31 220 ALA A O 1
ATOM 1666 N N . ARG A 1 221 ? -8.217 15.711 -1.775 1.00 93.12 221 ARG A N 1
ATOM 1667 C CA . ARG A 1 221 ? -7.743 14.390 -2.231 1.00 93.12 221 ARG A CA 1
ATOM 1668 C C . ARG A 1 221 ? -6.400 14.016 -1.606 1.00 93.12 221 ARG A C 1
ATOM 1670 O O . ARG A 1 221 ? -6.201 12.870 -1.219 1.00 93.12 221 ARG A O 1
ATOM 1677 N N . TRP A 1 222 ? -5.483 14.970 -1.474 1.00 94.44 222 TRP A N 1
ATOM 1678 C CA . TRP A 1 222 ? -4.166 14.754 -0.883 1.00 94.44 222 TRP A CA 1
ATOM 1679 C C . TRP A 1 222 ? -4.255 14.368 0.594 1.00 94.44 222 TRP A C 1
ATOM 1681 O O . TRP A 1 222 ? -3.548 13.460 1.029 1.00 94.44 222 TRP A O 1
ATOM 1691 N N . VAL A 1 223 ? -5.139 15.016 1.357 1.00 94.88 223 VAL A N 1
ATOM 1692 C CA . VAL A 1 223 ? -5.431 14.633 2.745 1.00 94.88 223 VAL A CA 1
ATOM 1693 C C . VAL A 1 223 ? -6.083 13.252 2.786 1.00 94.88 223 VAL A C 1
ATOM 1695 O O . VAL A 1 223 ? -5.602 12.397 3.527 1.00 94.88 223 VAL A O 1
ATOM 1698 N N . ASN A 1 224 ? -7.099 13.012 1.949 1.00 95.06 224 ASN A N 1
ATOM 1699 C CA . ASN A 1 224 ? -7.830 11.744 1.870 1.00 95.06 224 ASN A CA 1
ATOM 1700 C C . ASN A 1 224 ? -6.909 10.535 1.650 1.00 95.06 224 ASN A C 1
ATOM 1702 O O . ASN A 1 224 ? -6.925 9.586 2.426 1.00 95.06 224 ASN A O 1
ATOM 1706 N N . GLU A 1 225 ? -6.042 10.599 0.640 1.00 94.88 225 GLU A N 1
ATOM 1707 C CA . GLU A 1 225 ? -5.098 9.520 0.308 1.00 94.88 225 GLU A CA 1
ATOM 1708 C C . GLU A 1 225 ? -4.043 9.283 1.401 1.00 94.88 225 GLU A C 1
ATOM 1710 O O . GLU A 1 225 ? -3.369 8.256 1.424 1.00 94.88 225 GLU A O 1
ATOM 1715 N N . ARG A 1 226 ? -3.851 10.247 2.307 1.00 96.44 226 ARG A N 1
ATOM 1716 C CA . ARG A 1 226 ? -2.841 10.192 3.375 1.00 96.44 226 ARG A CA 1
ATOM 1717 C C . ARG A 1 226 ? -3.431 9.872 4.744 1.00 96.44 226 ARG A C 1
ATOM 1719 O O . ARG A 1 226 ? -2.682 9.881 5.727 1.00 96.44 226 ARG A O 1
ATOM 1726 N N . MET A 1 227 ? -4.733 9.616 4.810 1.00 97.50 227 MET A N 1
ATOM 1727 C CA . MET A 1 227 ? -5.399 9.082 5.989 1.00 97.50 227 MET A CA 1
ATOM 1728 C C . MET A 1 227 ? -4.923 7.660 6.296 1.00 97.50 227 MET A C 1
ATOM 1730 O O . MET A 1 227 ? -4.454 6.938 5.417 1.00 97.50 227 MET A O 1
ATOM 1734 N N . PHE A 1 228 ? -5.052 7.250 7.557 1.00 98.19 228 PHE A N 1
ATOM 1735 C CA . PHE A 1 228 ? -4.739 5.892 7.990 1.00 98.19 228 PHE A CA 1
ATOM 1736 C C . PHE A 1 228 ? -5.822 5.375 8.935 1.00 98.19 228 PHE A C 1
ATOM 1738 O O . PHE A 1 228 ? -6.026 5.936 10.009 1.00 98.19 228 PHE A O 1
ATOM 1745 N N . LEU A 1 229 ? -6.471 4.275 8.558 1.00 97.94 229 LEU A N 1
ATOM 1746 C CA . LEU A 1 229 ? -7.425 3.537 9.388 1.00 97.94 229 LEU A CA 1
ATOM 1747 C C . LEU A 1 229 ? -7.278 2.042 9.106 1.00 97.94 229 LEU A C 1
ATOM 1749 O O . LEU A 1 229 ? -8.132 1.412 8.490 1.00 97.94 229 LEU A O 1
ATOM 1753 N N . THR A 1 230 ? -6.148 1.493 9.533 1.00 97.62 230 THR A N 1
ATOM 1754 C CA . THR A 1 230 ? -5.797 0.087 9.354 1.00 97.62 230 THR A CA 1
ATOM 1755 C C . THR A 1 230 ? -5.607 -0.557 10.720 1.00 97.62 230 THR A C 1
ATOM 1757 O O . THR A 1 230 ? -4.696 -0.183 11.462 1.00 97.62 230 THR A O 1
ATOM 1760 N N . ALA A 1 231 ? -6.420 -1.559 11.031 1.00 97.06 231 ALA A N 1
ATOM 1761 C CA . ALA A 1 231 ? -6.343 -2.322 12.266 1.00 97.06 231 ALA A CA 1
ATOM 1762 C C . ALA A 1 231 ? -6.142 -3.805 11.971 1.00 97.06 231 ALA A C 1
ATOM 1764 O O . ALA A 1 231 ? -6.943 -4.431 11.281 1.00 97.06 231 ALA A O 1
ATOM 1765 N N . ASP A 1 232 ? -5.096 -4.384 12.545 1.00 94.19 232 ASP A N 1
ATOM 1766 C CA . ASP A 1 232 ? -4.817 -5.807 12.394 1.00 94.19 232 ASP A CA 1
ATOM 1767 C C . ASP A 1 232 ? -5.743 -6.686 13.217 1.00 94.19 232 ASP A C 1
ATOM 1769 O O . ASP A 1 232 ? -6.132 -6.326 14.325 1.00 94.19 232 ASP A O 1
ATOM 1773 N N . GLY A 1 233 ? -6.046 -7.857 12.661 1.00 92.88 233 GLY A N 1
ATOM 1774 C CA . GLY A 1 233 ? -6.818 -8.873 13.352 1.00 92.88 233 GLY A CA 1
ATOM 1775 C C . GLY A 1 233 ? -6.008 -9.606 14.416 1.00 92.88 233 GLY A C 1
ATOM 1776 O O . GLY A 1 233 ? -4.827 -9.898 14.235 1.00 92.88 233 GLY A O 1
ATOM 1777 N N . GLU A 1 234 ? -6.681 -9.966 15.500 1.00 93.50 234 GLU A N 1
ATOM 1778 C CA . GLU A 1 234 ? -6.145 -10.703 16.640 1.00 93.50 234 GLU A CA 1
ATOM 1779 C C . GLU A 1 234 ? -7.046 -11.912 16.915 1.00 93.50 234 GLU A C 1
ATOM 1781 O O . GLU A 1 234 ? -8.221 -11.764 17.253 1.00 93.50 234 GLU A O 1
ATOM 1786 N N . ALA A 1 235 ? -6.507 -13.122 16.756 1.00 92.19 235 ALA A N 1
ATOM 1787 C CA . ALA A 1 235 ? -7.252 -14.344 17.041 1.00 92.19 235 ALA A CA 1
ATOM 1788 C C . ALA A 1 235 ? -7.537 -14.471 18.548 1.00 92.19 235 ALA A C 1
ATOM 1790 O O . ALA A 1 235 ? -6.698 -14.122 19.379 1.00 92.19 235 ALA A O 1
ATOM 1791 N N . GLY A 1 236 ? -8.725 -14.963 18.894 1.00 92.94 236 GLY A N 1
ATOM 1792 C CA . GLY A 1 236 ? -9.192 -15.108 20.275 1.00 92.94 236 GLY A CA 1
ATOM 1793 C C . GLY A 1 236 ? -9.701 -13.810 20.909 1.00 92.94 236 GLY A C 1
ATOM 1794 O O . GLY A 1 236 ? -10.174 -13.833 22.042 1.00 92.94 236 GLY A O 1
ATOM 1795 N N . LYS A 1 237 ? -9.632 -12.672 20.207 1.00 93.31 237 LYS A N 1
ATOM 1796 C CA . LYS A 1 237 ? -10.213 -11.405 20.668 1.00 93.31 237 LYS A CA 1
ATOM 1797 C C . LYS A 1 237 ? -11.626 -11.226 20.135 1.00 93.31 237 LYS A C 1
ATOM 1799 O O . LYS A 1 237 ? -11.940 -11.691 19.043 1.00 93.31 237 LYS A O 1
ATOM 1804 N N . ARG A 1 238 ? -12.460 -10.510 20.897 1.00 91.50 238 ARG A N 1
ATOM 1805 C CA . ARG A 1 238 ? -13.863 -10.253 20.546 1.00 91.50 238 ARG A CA 1
ATOM 1806 C C . ARG A 1 238 ? -13.973 -9.663 19.138 1.00 91.50 238 ARG A C 1
ATOM 1808 O O . ARG A 1 238 ? -13.391 -8.609 18.876 1.00 91.50 238 ARG A O 1
ATOM 1815 N N . GLY A 1 239 ? -14.708 -10.340 18.256 1.00 89.62 239 GLY A N 1
ATOM 1816 C CA . GLY A 1 239 ? -14.898 -9.923 16.860 1.00 89.62 239 GLY A CA 1
ATOM 1817 C C . GLY A 1 239 ? -13.629 -9.995 16.002 1.00 89.62 239 GLY A C 1
ATOM 1818 O O . GLY A 1 239 ? -13.579 -9.405 14.924 1.00 89.62 239 GLY A O 1
ATOM 1819 N N . GLY A 1 240 ? -12.575 -10.659 16.488 1.00 92.56 240 GLY A N 1
ATOM 1820 C CA . GLY A 1 240 ? -11.304 -10.813 15.787 1.00 92.56 240 GLY A CA 1
ATOM 1821 C C . GLY A 1 240 ? -10.431 -9.559 15.727 1.00 92.56 240 GLY A C 1
ATOM 1822 O O . GLY A 1 240 ? -9.417 -9.593 15.030 1.00 92.56 240 GLY A O 1
ATOM 1823 N N . ASN A 1 241 ? -10.820 -8.460 16.390 1.00 95.81 241 ASN A N 1
ATOM 1824 C CA . ASN A 1 241 ? -10.125 -7.168 16.371 1.00 95.81 241 ASN A CA 1
ATOM 1825 C C . ASN A 1 241 ? -10.598 -6.261 17.529 1.00 95.81 241 ASN A C 1
ATOM 1827 O O . ASN A 1 241 ? -11.798 -6.071 17.729 1.00 95.81 241 ASN A O 1
ATOM 1831 N N . GLU A 1 242 ? -9.675 -5.670 18.295 1.00 94.06 242 GLU A N 1
ATOM 1832 C CA . GLU A 1 242 ? -10.016 -4.747 19.400 1.00 94.06 242 GLU A CA 1
ATOM 1833 C C . GLU A 1 242 ? -9.783 -3.264 19.080 1.00 94.06 242 GLU A C 1
ATOM 1835 O O . GLU A 1 242 ? -9.857 -2.421 19.973 1.00 94.06 242 GLU A O 1
ATOM 1840 N N . THR A 1 243 ? -9.444 -2.941 17.833 1.00 97.12 243 THR A N 1
ATOM 1841 C CA . THR A 1 243 ? -9.094 -1.577 17.412 1.00 97.12 243 THR A CA 1
ATOM 1842 C C . THR A 1 243 ? -10.129 -1.003 16.454 1.00 97.12 243 THR A C 1
ATOM 1844 O O . THR A 1 243 ? -10.644 0.083 16.697 1.00 97.12 243 THR A O 1
ATOM 1847 N N . ILE A 1 244 ? -10.453 -1.737 15.390 1.00 97.50 244 ILE A N 1
ATOM 1848 C CA . ILE A 1 244 ? -11.654 -1.514 14.581 1.00 97.50 244 ILE A CA 1
ATOM 1849 C C . ILE A 1 244 ? -12.461 -2.792 14.727 1.00 97.50 244 ILE A C 1
ATOM 1851 O O . ILE A 1 244 ? -12.075 -3.831 14.196 1.00 97.50 244 ILE A O 1
ATOM 1855 N N . ARG A 1 245 ? -13.532 -2.735 15.508 1.00 94.62 245 ARG A N 1
ATOM 1856 C CA . ARG A 1 245 ? -14.357 -3.889 15.842 1.00 94.62 245 ARG A CA 1
ATOM 1857 C C . ARG A 1 245 ? -15.678 -3.799 15.104 1.00 94.62 245 ARG A C 1
ATOM 1859 O O . ARG A 1 245 ? -16.233 -2.715 14.965 1.00 94.62 245 ARG A O 1
ATOM 1866 N N . VAL A 1 246 ? -16.189 -4.949 14.686 1.00 94.75 246 VAL A N 1
ATOM 1867 C CA . VAL A 1 246 ? -17.569 -5.082 14.222 1.00 94.75 246 VAL A CA 1
ATOM 1868 C C . VAL A 1 246 ? -18.257 -6.123 15.093 1.00 94.75 246 VAL A C 1
ATOM 1870 O O . VAL A 1 246 ? -17.695 -7.197 15.325 1.00 94.75 246 VAL A O 1
ATOM 1873 N N . THR A 1 247 ? -19.419 -5.785 15.645 1.00 90.62 247 THR A N 1
ATOM 1874 C CA . THR A 1 247 ? -20.239 -6.728 16.416 1.00 90.62 247 THR A CA 1
ATOM 1875 C C . THR A 1 247 ? -20.984 -7.688 15.479 1.00 90.62 247 THR A C 1
ATOM 1877 O O . THR A 1 247 ? -21.101 -7.396 14.288 1.00 90.62 247 THR A O 1
ATOM 1880 N N . PRO A 1 248 ? -21.511 -8.822 15.983 1.00 88.38 248 PRO A N 1
ATOM 1881 C CA . PRO A 1 248 ? -22.382 -9.698 15.193 1.00 88.38 248 PRO A CA 1
ATOM 1882 C C . PRO A 1 248 ? -23.574 -8.967 14.557 1.00 88.38 248 PRO A C 1
ATOM 1884 O O . PRO A 1 248 ? -23.920 -9.255 13.417 1.00 88.38 248 PRO A O 1
ATOM 1887 N N . ASP A 1 249 ? -24.116 -7.954 15.240 1.00 89.62 249 ASP A N 1
ATOM 1888 C CA . ASP A 1 249 ? -25.215 -7.109 14.743 1.00 89.62 249 ASP A CA 1
ATOM 1889 C C . ASP A 1 249 ? -24.764 -6.040 13.729 1.00 89.62 249 ASP A C 1
ATOM 1891 O O . ASP A 1 249 ? -25.547 -5.188 13.318 1.00 89.62 249 ASP A O 1
ATOM 1895 N N . GLY A 1 250 ? -23.485 -6.034 13.343 1.00 92.06 250 GLY A N 1
ATOM 1896 C CA . GLY A 1 250 ? -22.941 -5.109 12.353 1.00 92.06 250 GLY A CA 1
ATOM 1897 C C . GLY A 1 250 ? -22.541 -3.737 12.900 1.00 92.06 250 GLY A C 1
ATOM 1898 O O . GLY A 1 250 ? -22.138 -2.877 12.119 1.00 92.06 250 GLY A O 1
ATOM 1899 N N . LEU A 1 251 ? -22.599 -3.492 14.211 1.00 94.94 251 LEU A N 1
ATOM 1900 C CA . LEU A 1 251 ? -22.167 -2.208 14.769 1.00 94.94 251 LEU A CA 1
ATOM 1901 C C . LEU A 1 251 ? -20.646 -2.090 14.716 1.00 94.94 251 LEU A C 1
ATOM 1903 O O . LEU A 1 251 ? -19.922 -2.966 15.194 1.00 94.94 251 LEU A O 1
ATOM 1907 N N . VAL A 1 252 ? -20.164 -0.988 14.146 1.00 97.06 252 VAL A N 1
ATOM 1908 C CA . VAL A 1 252 ? -18.734 -0.714 13.997 1.00 97.06 252 VAL A CA 1
ATOM 1909 C C . VAL A 1 252 ? -18.268 0.198 15.127 1.00 97.06 252 VAL A C 1
ATOM 1911 O O . VAL A 1 252 ? -18.838 1.261 15.358 1.00 97.06 252 VAL A O 1
ATOM 1914 N N . GLU A 1 253 ? -17.199 -0.197 15.806 1.00 97.31 253 GLU A N 1
ATOM 1915 C CA . GLU A 1 253 ? -16.564 0.564 16.878 1.00 97.31 253 GLU A CA 1
ATOM 1916 C C . GLU A 1 253 ? -15.090 0.800 16.534 1.00 97.31 253 GLU A C 1
ATOM 1918 O O . GLU A 1 253 ? -14.327 -0.141 16.301 1.00 97.31 253 GLU A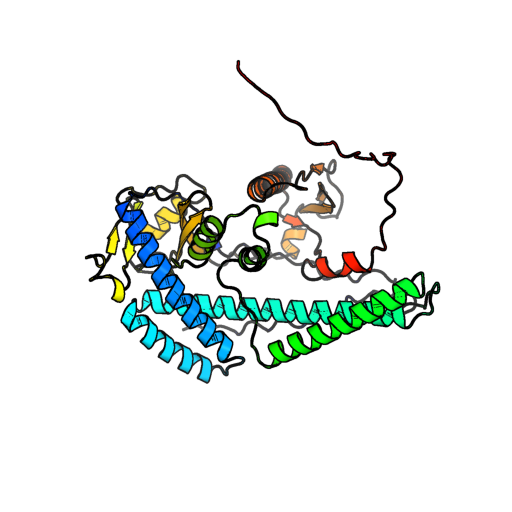 O 1
ATOM 1923 N N . VAL A 1 254 ? -14.675 2.065 16.498 1.00 98.25 254 VAL A N 1
ATOM 1924 C CA . VAL A 1 254 ? -13.299 2.478 16.213 1.00 98.25 254 VAL A CA 1
ATOM 1925 C C . VAL A 1 254 ? -12.684 3.048 17.479 1.00 98.25 254 VAL A C 1
ATOM 1927 O O . VAL A 1 254 ? -13.159 4.039 18.029 1.00 98.25 254 VAL A O 1
ATOM 1930 N N . LYS A 1 255 ? -11.588 2.451 17.940 1.00 98.25 255 LYS A N 1
ATOM 1931 C CA . LYS A 1 255 ? -10.848 2.952 19.096 1.00 98.25 255 LYS A CA 1
ATOM 1932 C C . LYS A 1 255 ? -10.218 4.309 18.788 1.00 98.25 255 LYS A C 1
ATOM 1934 O O . LYS A 1 255 ? -9.355 4.412 17.911 1.00 98.25 255 LYS A O 1
ATOM 1939 N N . VAL A 1 256 ? -10.583 5.323 19.566 1.00 98.62 256 VAL A N 1
ATOM 1940 C CA . VAL A 1 256 ? -10.026 6.671 19.443 1.00 98.62 256 VAL A CA 1
ATOM 1941 C C . VAL A 1 256 ? -8.589 6.679 19.990 1.00 98.62 256 VAL A C 1
ATOM 1943 O O . VAL A 1 256 ? -8.335 6.121 21.061 1.00 98.62 256 VAL A O 1
ATOM 1946 N N . PRO A 1 257 ? -7.607 7.244 19.261 1.00 98.50 257 PRO A N 1
ATOM 1947 C CA . PRO A 1 257 ? -6.255 7.451 19.777 1.00 98.50 257 PRO A CA 1
ATOM 1948 C C . PRO A 1 257 ? -6.276 8.265 21.074 1.00 98.50 257 PRO A C 1
ATOM 1950 O O . PRO A 1 257 ? -6.974 9.272 21.125 1.00 98.50 257 PRO A O 1
ATOM 1953 N N . THR A 1 258 ? -5.491 7.885 22.090 1.00 98.06 258 THR A N 1
ATOM 1954 C CA . THR A 1 258 ? -5.505 8.558 23.406 1.00 98.06 258 THR A CA 1
ATOM 1955 C C . THR A 1 258 ? -5.358 10.078 23.308 1.00 98.06 258 THR A C 1
ATOM 1957 O O . THR A 1 258 ? -6.059 10.801 24.008 1.00 98.06 258 THR A O 1
ATOM 1960 N N . ALA A 1 259 ? -4.519 10.573 22.391 1.00 98.19 259 ALA A N 1
ATOM 1961 C CA . ALA A 1 259 ? -4.311 12.007 22.180 1.00 98.19 259 ALA A CA 1
ATOM 1962 C C . ALA A 1 259 ? -5.559 12.774 21.697 1.00 98.19 259 ALA A C 1
ATOM 1964 O O . ALA A 1 259 ? -5.562 13.998 21.737 1.00 98.19 259 ALA A O 1
ATOM 1965 N N . LEU A 1 260 ? -6.591 12.075 21.219 1.00 98.56 260 LEU A N 1
ATOM 1966 C CA . LEU A 1 260 ? -7.839 12.658 20.719 1.00 98.56 260 LEU A CA 1
ATOM 1967 C C . LEU A 1 260 ? -9.027 12.438 21.662 1.00 98.56 260 LEU A C 1
ATOM 1969 O O . LEU A 1 260 ? -10.125 12.887 21.355 1.00 98.56 260 LEU A O 1
ATOM 1973 N N . VAL A 1 261 ? -8.847 11.739 22.788 1.00 98.31 261 VAL A N 1
ATOM 1974 C CA . VAL A 1 261 ? -9.965 11.388 23.681 1.00 98.31 261 VAL A CA 1
ATOM 1975 C C . VAL A 1 261 ? -10.578 12.627 24.327 1.00 98.31 261 VAL A C 1
ATOM 1977 O O . VAL A 1 261 ? -11.799 12.734 24.367 1.00 98.31 261 VAL A O 1
ATOM 1980 N N . SER A 1 262 ? -9.757 13.570 24.798 1.00 97.31 262 SER A N 1
ATOM 1981 C CA . SER A 1 262 ? -10.247 14.833 25.367 1.00 97.31 262 SER A CA 1
ATOM 1982 C C . SER A 1 262 ? -10.915 15.716 24.313 1.00 97.31 262 SER A C 1
ATOM 1984 O O . SER A 1 262 ? -11.943 16.317 24.592 1.00 97.31 262 SER A O 1
ATOM 1986 N N . GLU A 1 263 ? -10.361 15.752 23.097 1.00 97.81 263 GLU A N 1
ATOM 1987 C CA . GLU A 1 263 ? -10.902 16.521 21.970 1.00 97.81 263 GLU A CA 1
ATOM 1988 C C . GLU A 1 263 ? -12.269 15.990 21.516 1.00 97.81 263 GLU A C 1
ATOM 1990 O O . GLU A 1 263 ? -13.188 16.765 21.278 1.00 97.81 263 GLU A O 1
ATOM 1995 N N . LEU A 1 264 ? -12.408 14.667 21.392 1.00 97.44 264 LEU A N 1
ATOM 1996 C CA . LEU A 1 264 ? -13.620 14.029 20.871 1.00 97.44 264 LEU A CA 1
ATOM 1997 C C . LEU A 1 264 ? -14.617 13.628 21.967 1.00 97.44 264 LEU A C 1
ATOM 1999 O O . LEU A 1 264 ? -15.705 13.155 21.649 1.00 97.44 264 LEU A O 1
ATOM 2003 N N . GLY A 1 265 ? -14.249 13.756 23.244 1.00 97.56 265 GLY A N 1
ATOM 2004 C CA . GLY A 1 265 ? -15.091 13.380 24.382 1.00 97.56 265 GLY A CA 1
ATOM 2005 C C . GLY A 1 265 ? -15.428 11.885 24.457 1.00 97.56 265 GLY A C 1
ATOM 2006 O O . GLY A 1 265 ? -16.381 11.501 25.129 1.00 97.56 265 GLY A O 1
ATOM 2007 N N . MET A 1 266 ? -14.685 11.023 23.754 1.00 97.62 266 MET A N 1
ATOM 2008 C CA . MET A 1 266 ? -14.990 9.595 23.654 1.00 97.62 266 MET A CA 1
ATOM 2009 C C . MET A 1 266 ? -13.728 8.744 23.507 1.00 97.62 266 MET A C 1
ATOM 2011 O O . MET A 1 266 ? -12.749 9.131 22.871 1.00 97.62 266 MET A O 1
ATOM 2015 N N . THR A 1 267 ? -13.764 7.538 24.073 1.00 97.62 267 THR A N 1
ATOM 2016 C CA . THR A 1 267 ? -12.676 6.551 23.934 1.00 97.62 267 THR A CA 1
ATOM 2017 C C . THR A 1 267 ? -12.851 5.655 22.709 1.00 97.62 267 THR A C 1
ATOM 2019 O O . THR A 1 267 ? -11.877 5.104 22.191 1.00 97.62 267 THR A O 1
ATOM 2022 N N . HIS A 1 268 ? -14.089 5.514 22.237 1.00 97.38 268 HIS A N 1
ATOM 2023 C CA . HIS A 1 268 ? -14.457 4.729 21.070 1.00 97.38 268 HIS A CA 1
ATOM 2024 C C . HIS A 1 268 ? -15.524 5.481 20.275 1.00 97.38 268 HIS A C 1
ATOM 2026 O O . HIS A 1 268 ? -16.523 5.921 20.839 1.00 97.38 268 HIS A O 1
ATOM 2032 N N . LEU A 1 269 ? -15.312 5.595 18.967 1.00 97.81 269 LEU A N 1
ATOM 2033 C CA . LEU A 1 269 ? -16.298 6.093 18.022 1.00 97.81 269 LEU A CA 1
ATOM 2034 C C . LEU A 1 269 ? -17.166 4.917 17.578 1.00 97.81 269 LEU A C 1
ATOM 2036 O O . LEU A 1 269 ? -16.683 4.013 16.892 1.00 97.81 269 LEU A O 1
ATOM 2040 N N . ARG A 1 270 ? -18.435 4.921 17.982 1.00 97.00 270 ARG A N 1
ATOM 2041 C CA . ARG A 1 270 ? -19.430 3.930 17.560 1.00 97.00 270 ARG A CA 1
ATOM 2042 C C . ARG A 1 270 ? -20.233 4.491 16.403 1.00 97.00 270 ARG A C 1
ATOM 2044 O O . ARG A 1 270 ? -20.752 5.595 16.512 1.00 97.00 270 ARG A O 1
ATOM 2051 N N . LEU A 1 271 ? -20.304 3.734 15.315 1.00 96.81 271 LEU A N 1
ATOM 2052 C CA . LEU A 1 271 ? -21.102 4.095 14.153 1.00 96.81 271 LEU A CA 1
ATOM 2053 C C . LEU A 1 271 ? -22.537 3.608 14.352 1.00 96.81 271 LEU A C 1
ATOM 2055 O O . LEU A 1 271 ? -22.761 2.451 14.710 1.00 96.81 271 LEU A O 1
ATOM 2059 N N . THR A 1 272 ? -23.491 4.498 14.115 1.00 95.25 272 THR A N 1
ATOM 2060 C CA . THR A 1 272 ? -24.908 4.319 14.443 1.00 95.25 272 THR A CA 1
ATOM 2061 C C . THR A 1 272 ? -25.600 3.373 13.468 1.00 95.25 272 THR A C 1
ATOM 2063 O O . THR A 1 272 ? -26.471 2.604 13.866 1.00 95.25 272 THR A O 1
ATOM 2066 N N . VAL A 1 273 ? -25.210 3.398 12.190 1.00 95.75 273 VAL A N 1
ATOM 2067 C CA . VAL A 1 273 ? -25.785 2.516 11.168 1.00 95.75 273 VAL A CA 1
ATOM 2068 C C . VAL A 1 273 ? -24.995 1.204 11.119 1.00 95.75 273 VAL A C 1
ATOM 2070 O O . VAL A 1 273 ? -23.805 1.237 10.781 1.00 95.75 273 VAL A O 1
ATOM 2073 N N . PRO A 1 274 ? -25.618 0.049 11.426 1.00 94.19 274 PRO A N 1
ATOM 2074 C CA . PRO A 1 274 ? -24.946 -1.237 11.336 1.00 94.19 274 PRO A CA 1
ATOM 2075 C C . PRO A 1 274 ? -24.588 -1.568 9.887 1.00 94.19 274 PRO A C 1
ATOM 2077 O O . PRO A 1 274 ? -25.318 -1.251 8.944 1.00 94.19 274 PRO A O 1
ATOM 2080 N N . VAL A 1 275 ? -23.455 -2.240 9.708 1.00 91.88 275 VAL A N 1
ATOM 2081 C CA . VAL A 1 275 ? -23.053 -2.773 8.411 1.00 91.88 275 VAL A CA 1
ATOM 2082 C C . VAL A 1 275 ? -23.620 -4.164 8.198 1.00 91.88 275 VAL A C 1
ATOM 2084 O O . VAL A 1 275 ? -23.573 -5.020 9.076 1.00 91.88 275 VAL A O 1
ATOM 2087 N N . THR A 1 276 ? -24.063 -4.422 6.975 1.00 81.62 276 THR A N 1
ATOM 2088 C CA . THR A 1 276 ? -24.330 -5.775 6.496 1.00 81.62 276 THR A CA 1
ATOM 2089 C C . THR A 1 276 ? -23.368 -6.102 5.362 1.00 81.62 276 THR A C 1
ATOM 2091 O O . THR A 1 276 ? -23.039 -5.264 4.513 1.00 81.62 276 THR A O 1
ATOM 2094 N N . PHE A 1 277 ? -22.873 -7.337 5.356 1.00 81.38 277 PHE A N 1
ATOM 2095 C CA . PHE A 1 277 ? -22.085 -7.875 4.253 1.00 81.38 277 PHE A CA 1
ATOM 2096 C C . PHE A 1 277 ? -22.988 -8.767 3.411 1.00 81.38 277 PHE A C 1
ATOM 2098 O O . PHE A 1 277 ? -22.944 -9.987 3.499 1.00 81.38 277 PHE A O 1
ATOM 2105 N N . THR A 1 278 ? -23.825 -8.140 2.587 1.00 69.88 278 THR A N 1
ATOM 2106 C CA . THR A 1 278 ? -24.671 -8.837 1.601 1.00 69.88 278 THR A CA 1
ATOM 2107 C C . THR A 1 278 ? -23.887 -9.284 0.363 1.00 69.88 278 THR A C 1
ATOM 2109 O O . THR A 1 278 ? -24.418 -9.948 -0.522 1.00 69.88 278 THR A O 1
ATOM 2112 N N . THR A 1 279 ? -22.609 -8.909 0.279 1.00 64.50 279 THR A N 1
ATOM 2113 C CA . THR A 1 279 ? -21.710 -9.202 -0.836 1.00 64.50 279 THR A CA 1
ATOM 2114 C C . THR A 1 279 ? -20.932 -10.507 -0.620 1.00 64.50 279 THR A C 1
ATOM 2116 O O . THR A 1 279 ? -20.982 -11.135 0.439 1.00 64.50 279 THR A O 1
ATOM 2119 N N . HIS A 1 280 ? -20.191 -10.929 -1.651 1.00 73.12 280 HIS A N 1
ATOM 2120 C CA . HIS A 1 280 ? -19.308 -12.100 -1.636 1.00 73.12 280 HIS A CA 1
ATOM 2121 C C . HIS A 1 280 ? -18.536 -12.231 -0.304 1.00 73.12 280 HIS A C 1
ATOM 2123 O O . HIS A 1 280 ? -17.806 -11.314 0.087 1.00 73.12 280 HIS A O 1
ATOM 2129 N N . ARG A 1 281 ? -18.675 -13.405 0.341 1.00 86.19 281 ARG A N 1
ATOM 2130 C CA . ARG A 1 281 ? -18.007 -13.832 1.596 1.00 86.19 281 ARG A CA 1
ATOM 2131 C C . ARG A 1 281 ? -18.571 -13.233 2.891 1.00 86.19 281 ARG A C 1
ATOM 2133 O O . ARG A 1 281 ? -17.906 -13.311 3.919 1.00 86.19 281 ARG A O 1
ATOM 2140 N N . GLY A 1 282 ? -19.795 -12.702 2.864 1.00 88.12 282 GLY A N 1
ATOM 2141 C CA . GLY A 1 282 ? -20.502 -12.222 4.058 1.00 88.12 282 GLY A CA 1
ATOM 2142 C C . GLY A 1 282 ? -20.685 -13.281 5.148 1.00 88.12 282 GLY A C 1
ATOM 2143 O O . GLY A 1 282 ? -20.307 -13.037 6.290 1.00 88.12 282 GLY A O 1
ATOM 2144 N N . ASN A 1 283 ? -21.167 -14.478 4.792 1.00 89.94 283 ASN A N 1
ATOM 2145 C CA . ASN A 1 283 ? -21.343 -15.581 5.752 1.00 89.94 283 ASN A CA 1
ATOM 2146 C C . ASN A 1 283 ? -20.009 -16.003 6.381 1.00 89.94 283 ASN A C 1
ATOM 2148 O O . ASN A 1 283 ? -19.904 -16.122 7.595 1.00 89.94 283 ASN A O 1
ATOM 2152 N N . GLU A 1 284 ? -18.963 -16.137 5.562 1.00 92.06 284 GLU A N 1
ATOM 2153 C CA . GLU A 1 284 ? -17.624 -16.482 6.043 1.00 92.06 284 GLU A CA 1
ATOM 2154 C C . GLU A 1 284 ? -17.082 -15.407 7.002 1.00 92.06 284 GLU A C 1
ATOM 2156 O O . GLU A 1 284 ? -16.520 -15.720 8.049 1.00 92.06 284 GLU A O 1
ATOM 2161 N N . TRP A 1 285 ? -17.282 -14.126 6.686 1.00 92.94 285 TRP A N 1
ATOM 2162 C CA . TRP A 1 285 ? -16.936 -13.032 7.591 1.00 92.94 285 TRP A CA 1
ATOM 2163 C C . TRP A 1 285 ? -17.715 -13.112 8.916 1.00 92.94 285 TRP A C 1
ATOM 2165 O O . TRP A 1 285 ? -17.101 -12.998 9.980 1.00 92.94 285 TRP A O 1
ATOM 2175 N N . ALA A 1 286 ? -19.027 -13.363 8.860 1.00 91.81 286 ALA A N 1
ATOM 2176 C CA . ALA A 1 286 ? -19.892 -13.494 10.031 1.00 91.81 286 ALA A CA 1
ATOM 2177 C C . ALA A 1 286 ? -19.450 -14.656 10.945 1.00 91.81 286 ALA A C 1
ATOM 2179 O O . ALA A 1 286 ? -19.318 -14.494 12.159 1.00 91.81 286 ALA A O 1
ATOM 2180 N N . GLU A 1 287 ? -19.121 -15.812 10.367 1.00 92.19 287 GLU A N 1
ATOM 2181 C CA . GLU A 1 287 ? -18.557 -16.950 11.102 1.00 92.19 287 GLU A CA 1
ATOM 2182 C C . GLU A 1 287 ? -17.246 -16.583 11.805 1.00 92.19 287 GLU A C 1
ATOM 2184 O O . GLU A 1 287 ? -17.000 -16.989 12.945 1.00 92.19 287 GLU A O 1
ATOM 2189 N N . ARG A 1 288 ? -16.386 -15.793 11.152 1.00 93.00 288 ARG A N 1
ATOM 2190 C CA . ARG A 1 288 ? -15.107 -15.380 11.742 1.00 93.00 288 ARG A CA 1
ATOM 2191 C C . ARG A 1 288 ? -15.280 -14.444 12.924 1.00 93.00 288 ARG A C 1
ATOM 2193 O O . ARG A 1 288 ? -14.600 -14.656 13.928 1.00 93.00 288 ARG A O 1
ATOM 2200 N N . ILE A 1 289 ? -16.144 -13.434 12.820 1.00 92.69 289 ILE A N 1
ATOM 2201 C CA . ILE A 1 289 ? -16.370 -12.497 13.929 1.00 92.69 289 ILE A CA 1
ATOM 2202 C C . ILE A 1 289 ? -16.995 -13.215 15.130 1.00 92.69 289 ILE A C 1
ATOM 2204 O O . ILE A 1 289 ? -16.533 -13.010 16.251 1.00 92.69 289 ILE A O 1
ATOM 2208 N N . THR A 1 290 ? -17.953 -14.119 14.895 1.00 92.69 290 THR A N 1
ATOM 2209 C CA . THR A 1 290 ? -18.605 -14.921 15.942 1.00 92.69 290 THR A CA 1
ATOM 2210 C C . THR A 1 290 ? -17.620 -15.899 16.577 1.00 92.69 290 THR A C 1
ATOM 2212 O O . THR A 1 290 ? -17.569 -16.039 17.795 1.00 92.69 290 THR A O 1
ATOM 2215 N N . GLY A 1 291 ? -16.759 -16.517 15.765 1.00 94.25 291 GLY A N 1
ATOM 2216 C CA . GLY A 1 291 ? -15.694 -17.407 16.221 1.00 94.25 291 GLY A CA 1
ATOM 2217 C C . GLY A 1 291 ? -14.441 -16.703 16.751 1.00 94.25 291 GLY A C 1
ATOM 2218 O O . GLY A 1 291 ? -13.433 -17.376 16.962 1.00 94.25 291 GLY A O 1
ATOM 2219 N N . ASN A 1 292 ? -14.448 -15.372 16.918 1.00 94.44 292 ASN A N 1
ATOM 2220 C CA . ASN A 1 292 ? -13.296 -14.578 17.369 1.00 94.44 292 ASN A CA 1
ATOM 2221 C C . ASN A 1 292 ? -12.001 -14.856 16.578 1.00 94.44 292 ASN A C 1
ATOM 2223 O O . ASN A 1 292 ? -10.886 -14.803 17.108 1.00 94.44 292 ASN A O 1
ATOM 2227 N N . ARG A 1 293 ? -12.127 -15.182 15.290 1.00 94.56 293 ARG A N 1
ATOM 2228 C CA . ARG A 1 293 ? -10.988 -15.424 14.400 1.00 94.56 293 ARG A CA 1
ATOM 2229 C C . ARG A 1 293 ? -10.438 -14.086 13.930 1.00 94.56 293 ARG A C 1
ATOM 2231 O O . ARG A 1 293 ? -11.201 -13.164 13.680 1.00 94.56 293 ARG A O 1
ATOM 2238 N N . ALA A 1 294 ? -9.121 -13.988 13.753 1.00 94.69 294 ALA A N 1
ATOM 2239 C CA . ALA A 1 294 ? -8.488 -12.745 13.317 1.00 94.69 294 ALA A CA 1
ATOM 2240 C C . ALA A 1 294 ? -9.121 -12.211 12.017 1.00 94.69 294 ALA A C 1
ATOM 2242 O O . ALA A 1 294 ? -9.193 -12.945 11.018 1.00 94.69 294 ALA A O 1
ATOM 2243 N N . VAL A 1 295 ? -9.536 -10.939 12.052 1.00 95.62 295 VAL A N 1
ATOM 2244 C CA . VAL A 1 295 ? -9.998 -10.152 10.900 1.00 95.62 295 VAL A CA 1
ATOM 2245 C C . VAL A 1 295 ? -9.316 -8.788 10.942 1.00 95.62 295 VAL A C 1
ATOM 2247 O O . VAL A 1 295 ? -9.447 -8.025 11.902 1.00 95.62 295 VAL A O 1
ATOM 2250 N N . ARG A 1 296 ? -8.558 -8.479 9.893 1.00 96.31 296 ARG A N 1
ATOM 2251 C CA . ARG A 1 296 ? -8.013 -7.141 9.680 1.00 96.31 296 ARG A CA 1
ATOM 2252 C C . ARG A 1 296 ? -9.104 -6.259 9.087 1.00 96.31 296 ARG A C 1
ATOM 2254 O O . ARG A 1 296 ? -9.804 -6.699 8.181 1.00 96.31 296 ARG A O 1
ATOM 2261 N N . TYR A 1 297 ? -9.183 -5.013 9.532 1.00 97.44 297 TYR A N 1
ATOM 2262 C CA . TYR A 1 297 ? -10.072 -4.013 8.956 1.00 97.44 297 TYR A CA 1
ATOM 2263 C C . TYR A 1 297 ? -9.277 -2.825 8.422 1.00 97.44 297 TYR A C 1
ATOM 2265 O O . TYR A 1 297 ? -8.405 -2.285 9.103 1.00 97.44 297 TYR A O 1
ATOM 2273 N N . ASP A 1 298 ? -9.622 -2.402 7.212 1.00 97.75 298 ASP A N 1
ATOM 2274 C CA . ASP A 1 298 ? -9.202 -1.130 6.636 1.00 97.75 298 ASP A CA 1
ATOM 2275 C C . ASP A 1 298 ? -10.447 -0.267 6.383 1.00 97.75 298 ASP A C 1
ATOM 2277 O O . ASP A 1 298 ? -11.437 -0.754 5.836 1.00 97.75 298 ASP A O 1
ATOM 2281 N N . ILE A 1 299 ? -10.412 1.010 6.758 1.00 98.00 299 ILE A N 1
ATOM 2282 C CA . ILE A 1 299 ? -11.459 1.980 6.416 1.00 98.00 299 ILE A CA 1
ATOM 2283 C C . ILE A 1 299 ? -10.885 2.986 5.419 1.00 98.00 299 ILE A C 1
ATOM 2285 O O . ILE A 1 299 ? -9.820 3.560 5.636 1.00 98.00 299 ILE A O 1
ATOM 2289 N N . THR A 1 300 ? -11.593 3.203 4.314 1.00 96.00 300 THR A N 1
ATOM 2290 C CA . THR A 1 300 ? -11.164 4.106 3.236 1.00 96.00 300 THR A CA 1
ATOM 2291 C C . THR A 1 300 ? -12.299 5.022 2.819 1.00 96.00 300 THR A C 1
ATOM 2293 O O . THR A 1 300 ? -13.454 4.597 2.839 1.00 96.00 300 THR A O 1
ATOM 2296 N N . ARG A 1 301 ? -11.976 6.215 2.324 1.00 95.56 301 ARG A N 1
ATOM 2297 C CA . ARG A 1 301 ? -12.940 7.118 1.695 1.00 95.56 301 ARG A CA 1
ATOM 2298 C C . ARG A 1 301 ? -12.643 7.252 0.203 1.00 95.56 301 ARG A C 1
ATOM 2300 O O . ARG A 1 301 ? -11.501 7.505 -0.178 1.00 95.56 301 ARG A O 1
ATOM 2307 N N . ASP A 1 302 ? -13.656 7.025 -0.632 1.00 91.31 302 ASP A N 1
ATOM 2308 C CA . ASP A 1 302 ? -13.530 7.161 -2.085 1.00 91.31 302 ASP A CA 1
ATOM 2309 C C . ASP A 1 302 ? -13.567 8.630 -2.541 1.00 91.31 302 ASP A C 1
ATOM 2311 O O . ASP A 1 302 ? -13.767 9.552 -1.751 1.00 91.31 302 ASP A O 1
ATOM 2315 N N . ASP A 1 303 ? -13.342 8.852 -3.833 1.00 84.50 303 ASP A N 1
ATOM 2316 C CA . ASP A 1 303 ? -13.308 10.175 -4.464 1.00 84.50 303 ASP A CA 1
ATOM 2317 C C . ASP A 1 303 ? -14.649 10.923 -4.416 1.00 84.50 303 ASP A C 1
ATOM 2319 O O . ASP A 1 303 ? -14.668 12.149 -4.520 1.00 84.50 303 ASP A O 1
ATOM 2323 N N . ARG A 1 304 ? -15.757 10.201 -4.211 1.00 87.75 304 ARG A N 1
ATOM 2324 C CA . ARG A 1 304 ? -17.105 10.747 -3.992 1.00 87.75 304 ARG A CA 1
ATOM 2325 C C . ARG A 1 304 ? -17.395 11.010 -2.512 1.00 87.75 304 ARG A C 1
ATOM 2327 O O . ARG A 1 304 ? -18.536 11.292 -2.159 1.00 87.75 304 ARG A O 1
ATOM 2334 N N . GLY A 1 305 ? -16.398 10.868 -1.639 1.00 90.50 305 GLY A N 1
ATOM 2335 C CA . GLY A 1 305 ? -16.530 11.084 -0.200 1.00 90.50 305 GLY A CA 1
ATOM 2336 C C . GLY A 1 305 ? -17.219 9.943 0.551 1.00 90.50 305 GLY A C 1
ATOM 2337 O O . GLY A 1 305 ? -17.512 10.090 1.736 1.00 90.50 305 GLY A O 1
ATOM 2338 N N . ARG A 1 306 ? -17.479 8.794 -0.089 1.00 95.25 306 ARG A N 1
ATOM 2339 C CA . ARG A 1 306 ? -18.153 7.662 0.562 1.00 95.25 306 ARG A CA 1
ATOM 2340 C C . ARG A 1 306 ? -17.144 6.825 1.331 1.00 95.25 306 ARG A C 1
ATOM 2342 O O . ARG A 1 306 ? -16.098 6.451 0.799 1.00 95.25 306 ARG A O 1
ATOM 2349 N N . TRP A 1 307 ? -17.497 6.480 2.561 1.00 97.50 307 TRP A N 1
ATOM 2350 C CA . TRP A 1 307 ? -16.687 5.634 3.425 1.00 97.50 307 TRP A CA 1
ATOM 2351 C C . TRP A 1 307 ? -16.985 4.154 3.188 1.00 97.50 307 TRP A C 1
ATOM 2353 O O . TRP A 1 307 ? -18.132 3.756 2.985 1.00 97.50 307 TRP A O 1
ATOM 2363 N N . HIS A 1 308 ? -15.940 3.333 3.218 1.00 96.31 308 HIS A N 1
ATOM 2364 C CA . HIS A 1 308 ? -16.013 1.890 3.013 1.00 96.31 308 HIS A CA 1
ATOM 2365 C C . HIS A 1 308 ? -15.192 1.171 4.073 1.00 96.31 308 HIS A C 1
ATOM 2367 O O . HIS A 1 308 ? -14.061 1.569 4.356 1.00 96.31 308 HIS A O 1
ATOM 2373 N N . LEU A 1 309 ? -15.751 0.089 4.604 1.00 96.56 309 LEU A N 1
ATOM 2374 C CA . LEU A 1 309 ? -15.075 -0.847 5.489 1.00 96.56 309 LEU A CA 1
ATOM 2375 C C . LEU A 1 309 ? -14.636 -2.070 4.688 1.00 96.56 309 LEU A C 1
ATOM 2377 O O . LEU A 1 309 ? -15.422 -2.647 3.935 1.00 96.56 309 LEU A O 1
ATOM 2381 N N . HIS A 1 310 ? -13.389 -2.481 4.882 1.00 95.69 310 HIS A N 1
ATOM 2382 C CA . HIS A 1 310 ? -12.776 -3.606 4.191 1.00 95.69 310 HIS A CA 1
ATOM 2383 C C . HIS A 1 310 ? -12.243 -4.625 5.196 1.00 95.69 310 HIS A C 1
ATOM 2385 O O . HIS A 1 310 ? -11.112 -4.478 5.668 1.00 95.69 310 HIS A O 1
ATOM 2391 N N . PRO A 1 311 ? -13.017 -5.662 5.541 1.00 95.19 311 PRO A N 1
ATOM 2392 C CA . PRO A 1 311 ? -12.469 -6.805 6.245 1.00 95.19 311 PRO A CA 1
ATOM 2393 C C . PRO A 1 311 ? -11.570 -7.627 5.318 1.00 95.19 311 PRO A C 1
ATOM 2395 O O . PRO A 1 311 ? -11.867 -7.835 4.136 1.00 95.19 311 PRO A O 1
ATOM 2398 N N . SER A 1 312 ? -10.481 -8.138 5.878 1.00 94.19 312 SER A N 1
ATOM 2399 C CA . SER A 1 312 ? -9.606 -9.105 5.227 1.00 94.19 312 SER A CA 1
ATOM 2400 C C . SER A 1 312 ? -9.082 -10.141 6.212 1.00 94.19 312 SER A C 1
ATOM 2402 O O . SER A 1 312 ? -8.884 -9.867 7.399 1.00 94.19 312 SER A O 1
ATOM 2404 N N . TRP A 1 313 ? -8.879 -11.358 5.722 1.00 93.75 313 TRP A N 1
ATOM 2405 C CA . TRP A 1 313 ? -8.353 -12.464 6.513 1.00 93.75 313 TRP A CA 1
ATOM 2406 C C . TRP A 1 313 ? -7.625 -13.471 5.630 1.00 93.75 313 TRP A C 1
ATOM 2408 O O . TRP A 1 313 ? -7.828 -13.528 4.419 1.00 93.75 313 TRP A O 1
ATOM 2418 N N . ALA A 1 314 ? -6.756 -14.259 6.257 1.00 89.94 314 ALA A N 1
ATOM 2419 C CA . ALA A 1 314 ? -6.038 -15.332 5.591 1.00 89.94 314 ALA A CA 1
ATOM 2420 C C . ALA A 1 314 ? -6.854 -16.632 5.588 1.00 89.94 314 ALA A C 1
ATOM 2422 O O . ALA A 1 314 ? -7.577 -16.931 6.550 1.00 89.94 314 ALA A O 1
ATOM 2423 N N . TYR A 1 315 ? -6.679 -17.413 4.527 1.00 84.56 315 TYR A N 1
ATOM 2424 C CA . TYR A 1 315 ? -7.065 -18.815 4.489 1.00 84.56 315 TYR A CA 1
ATOM 2425 C C . TYR A 1 315 ? -5.964 -19.675 5.121 1.00 84.56 315 TYR A C 1
ATOM 2427 O O . TYR A 1 315 ? -4.783 -19.319 5.039 1.00 84.56 315 TYR A O 1
ATOM 2435 N N . PRO A 1 316 ? -6.313 -20.814 5.743 1.00 80.44 316 PRO A N 1
ATOM 2436 C CA . PRO A 1 316 ? -5.347 -21.886 5.941 1.00 80.44 316 PRO A CA 1
ATOM 2437 C C . PRO A 1 316 ? -4.696 -22.231 4.599 1.00 80.44 316 PRO A C 1
ATOM 2439 O O . PRO A 1 316 ? -5.360 -22.177 3.564 1.00 80.44 316 PRO A O 1
ATOM 2442 N N . ALA A 1 317 ? -3.405 -22.565 4.611 1.00 74.25 317 ALA A N 1
ATOM 2443 C CA . ALA A 1 317 ? -2.728 -22.997 3.396 1.00 74.25 317 ALA A CA 1
ATOM 2444 C C . ALA A 1 317 ? -3.467 -24.215 2.823 1.00 74.25 317 ALA A C 1
ATOM 2446 O O . ALA A 1 317 ? -3.551 -25.253 3.480 1.00 74.25 317 ALA A O 1
ATOM 2447 N N . ALA A 1 318 ? -4.035 -24.063 1.628 1.00 74.38 318 ALA A N 1
ATOM 2448 C CA . ALA A 1 318 ? -4.627 -25.180 0.918 1.00 74.38 318 ALA A CA 1
ATOM 2449 C C . ALA A 1 318 ? -3.496 -26.076 0.386 1.00 74.38 318 ALA A C 1
ATOM 2451 O O . ALA A 1 318 ? -2.457 -25.554 -0.032 1.00 74.38 318 ALA A O 1
ATOM 2452 N N . PRO A 1 319 ? -3.662 -27.409 0.400 1.00 76.19 319 PRO A N 1
ATOM 2453 C CA . PRO A 1 319 ? -2.703 -28.290 -0.242 1.00 76.19 319 PRO A CA 1
ATOM 2454 C C . PRO A 1 319 ? -2.646 -27.970 -1.740 1.00 76.19 319 PRO A C 1
ATOM 2456 O O . PRO A 1 319 ? -3.668 -27.957 -2.427 1.00 76.19 319 PRO A O 1
ATOM 2459 N N . THR A 1 320 ? -1.445 -27.697 -2.248 1.00 78.31 320 THR A N 1
ATOM 2460 C CA . THR A 1 320 ? -1.222 -27.527 -3.686 1.00 78.31 320 THR A CA 1
ATOM 2461 C C . THR A 1 320 ? -1.364 -28.883 -4.366 1.00 78.31 320 THR A C 1
ATOM 2463 O O . THR A 1 320 ? -0.679 -29.835 -3.991 1.00 78.31 320 THR A O 1
ATOM 2466 N N . ILE A 1 321 ? -2.222 -28.974 -5.382 1.00 85.12 321 ILE A N 1
ATOM 2467 C CA . ILE A 1 321 ? -2.331 -30.184 -6.201 1.00 85.12 321 ILE A CA 1
ATOM 2468 C C . ILE A 1 321 ? -1.027 -30.327 -7.006 1.00 85.12 321 ILE A C 1
ATOM 2470 O O . ILE A 1 321 ? -0.669 -29.389 -7.725 1.00 85.12 321 ILE A O 1
ATOM 2474 N N . PRO A 1 322 ? -0.292 -31.453 -6.905 1.00 89.75 322 PRO A N 1
ATOM 2475 C CA . PRO A 1 322 ? 0.945 -31.641 -7.653 1.00 89.75 322 PRO A CA 1
ATOM 2476 C C . PRO A 1 322 ? 0.708 -31.569 -9.161 1.00 89.75 322 PRO A C 1
ATOM 2478 O O . PRO A 1 322 ? -0.279 -32.105 -9.665 1.00 89.75 322 PRO A O 1
ATOM 2481 N N . LEU A 1 323 ? 1.659 -30.991 -9.901 1.00 90.56 323 LEU A N 1
ATOM 2482 C CA . LEU A 1 323 ? 1.557 -30.890 -11.359 1.00 90.56 323 LEU A CA 1
ATOM 2483 C C . LEU A 1 323 ? 1.343 -32.261 -12.021 1.00 90.56 323 LEU A C 1
ATOM 2485 O O . LEU A 1 323 ? 0.554 -32.377 -12.952 1.00 90.56 323 LEU A O 1
ATOM 2489 N N . ALA A 1 324 ? 2.013 -33.303 -11.521 1.00 91.19 324 ALA A N 1
ATOM 2490 C CA . ALA A 1 324 ? 1.861 -34.664 -12.031 1.00 91.19 324 ALA A CA 1
ATOM 2491 C C . ALA A 1 324 ? 0.409 -35.165 -11.949 1.00 91.19 324 ALA A C 1
ATOM 2493 O O . ALA A 1 324 ? -0.058 -35.799 -12.888 1.00 91.19 324 ALA A O 1
ATOM 2494 N N . ALA A 1 325 ? -0.317 -34.830 -10.877 1.00 91.75 325 ALA A N 1
ATOM 2495 C CA . ALA A 1 325 ? -1.728 -35.180 -10.735 1.00 91.75 325 ALA A CA 1
ATOM 2496 C C . ALA A 1 325 ? -2.611 -34.365 -11.693 1.00 91.75 325 ALA A C 1
ATOM 2498 O O . ALA A 1 325 ? -3.489 -34.924 -12.342 1.00 91.75 325 ALA A O 1
ATOM 2499 N N . LEU A 1 326 ? -2.339 -33.065 -11.861 1.00 91.94 326 LEU A N 1
ATOM 2500 C CA . LEU A 1 326 ? -3.089 -32.222 -12.805 1.00 91.94 326 LEU A CA 1
ATOM 2501 C C . LEU A 1 326 ? -2.946 -32.693 -14.261 1.00 91.94 326 LEU A C 1
ATOM 2503 O O . LEU A 1 326 ? -3.900 -32.595 -15.026 1.00 91.94 326 LEU A O 1
ATOM 2507 N N . ARG A 1 327 ? -1.784 -33.246 -14.637 1.00 91.75 327 ARG A N 1
ATOM 2508 C CA . ARG A 1 327 ? -1.529 -33.788 -15.986 1.00 91.75 327 ARG A CA 1
ATOM 2509 C C . ARG A 1 327 ? -2.306 -35.072 -16.293 1.00 91.75 327 ARG A C 1
ATOM 2511 O O . ARG A 1 327 ? -2.380 -35.456 -17.452 1.00 91.75 327 ARG A O 1
ATOM 2518 N N . GLN A 1 328 ? -2.900 -35.716 -15.288 1.00 94.31 328 GLN A N 1
ATOM 2519 C CA . GLN A 1 328 ? -3.785 -36.874 -15.468 1.00 94.31 328 GLN A CA 1
ATOM 2520 C C . GLN A 1 328 ? -5.231 -36.464 -15.789 1.00 94.31 328 GLN A C 1
ATOM 2522 O O . GLN A 1 328 ? -6.132 -37.297 -15.803 1.00 94.31 328 GLN A O 1
ATOM 2527 N N . SER A 1 329 ? -5.489 -35.175 -16.008 1.00 95.06 329 SER A N 1
ATOM 2528 C CA . SER A 1 329 ? -6.812 -34.633 -16.304 1.00 95.06 329 SER A CA 1
ATOM 2529 C C . SER A 1 329 ? -6.744 -33.604 -17.427 1.00 95.06 329 SER A C 1
ATOM 2531 O O . SER A 1 329 ? -5.672 -33.123 -17.790 1.00 95.06 329 SER A O 1
ATOM 2533 N N . ARG A 1 330 ? -7.910 -33.249 -17.975 1.00 96.62 330 ARG A N 1
ATOM 2534 C CA . ARG A 1 330 ? -8.015 -32.166 -18.958 1.00 96.62 330 ARG A CA 1
ATOM 2535 C C . ARG A 1 330 ? -7.577 -30.836 -18.344 1.00 96.62 330 ARG A C 1
ATOM 2537 O O . ARG A 1 330 ? -7.817 -30.579 -17.160 1.00 96.62 330 ARG A O 1
ATOM 2544 N N . THR A 1 331 ? -7.005 -29.968 -19.168 1.00 97.19 331 THR A N 1
ATOM 2545 C CA . THR A 1 331 ? -6.715 -28.572 -18.820 1.00 97.19 331 THR A CA 1
ATOM 2546 C C . THR A 1 331 ? -7.374 -27.631 -19.819 1.00 97.19 331 THR A C 1
ATOM 2548 O O . THR A 1 331 ? -7.555 -27.976 -20.985 1.00 97.19 331 THR A O 1
ATOM 2551 N N . LEU A 1 332 ? -7.745 -26.435 -19.371 1.00 97.88 332 LEU A N 1
ATOM 2552 C CA . LEU A 1 332 ? -8.058 -25.332 -20.269 1.00 97.88 332 LEU A CA 1
ATOM 2553 C C . LEU A 1 332 ? -6.772 -24.536 -20.523 1.00 97.88 332 LEU A C 1
ATOM 2555 O O . LEU A 1 332 ? -6.335 -23.780 -19.658 1.00 97.88 332 LEU A O 1
ATOM 2559 N N . GLY A 1 333 ? -6.160 -24.711 -21.692 1.00 96.50 333 GLY A N 1
ATOM 2560 C CA . GLY A 1 333 ? -5.048 -23.871 -22.135 1.00 96.50 333 GLY A CA 1
ATOM 2561 C C . GLY A 1 333 ? -5.558 -22.493 -22.543 1.00 96.50 333 GLY A C 1
ATOM 2562 O O . GLY A 1 333 ? -6.542 -22.407 -23.275 1.00 96.50 333 GLY A O 1
ATOM 2563 N N . VAL A 1 334 ? -4.919 -21.430 -22.059 1.00 96.50 334 VAL A N 1
ATOM 2564 C CA . VAL A 1 334 ? -5.292 -20.038 -22.324 1.00 96.50 334 VAL A CA 1
ATOM 2565 C C . VAL A 1 334 ? -4.069 -19.257 -22.785 1.00 96.50 334 VAL A C 1
ATOM 2567 O O . VAL A 1 334 ? -3.091 -19.121 -22.048 1.00 96.50 334 VAL A O 1
ATOM 2570 N N . ASP A 1 335 ? -4.171 -18.707 -23.987 1.00 92.75 335 ASP A N 1
ATOM 2571 C CA . ASP A 1 335 ? -3.209 -17.784 -24.571 1.00 92.75 335 ASP A CA 1
ATOM 2572 C C . ASP A 1 335 ? -3.687 -16.332 -24.393 1.00 92.75 335 ASP A C 1
ATOM 2574 O O . ASP A 1 335 ? -4.855 -16.001 -24.638 1.00 92.75 335 ASP A O 1
ATOM 2578 N N . VAL A 1 336 ? -2.791 -15.465 -23.914 1.00 90.00 336 VAL A N 1
ATOM 2579 C CA . VAL A 1 336 ? -3.092 -14.076 -23.546 1.00 90.00 336 VAL A CA 1
ATOM 2580 C C . VAL A 1 336 ? -2.561 -13.145 -24.627 1.00 90.00 336 VAL A C 1
ATOM 2582 O O . VAL A 1 336 ? -1.368 -12.857 -24.695 1.00 90.00 336 VAL A O 1
ATOM 2585 N N . ASN A 1 337 ? -3.475 -12.595 -25.420 1.00 88.44 337 ASN A N 1
ATOM 2586 C CA . ASN A 1 337 ? -3.158 -11.746 -26.557 1.00 88.44 337 ASN A CA 1
ATOM 2587 C C . ASN A 1 337 ? -3.562 -10.284 -26.322 1.00 88.44 337 ASN A C 1
ATOM 2589 O O . ASN A 1 337 ? -4.307 -9.936 -25.400 1.00 88.44 337 ASN A O 1
ATOM 2593 N N . GLY A 1 338 ? -3.080 -9.394 -27.194 1.00 85.44 338 GLY A N 1
ATOM 2594 C CA . GLY A 1 338 ? -3.539 -8.006 -27.230 1.00 85.44 338 GLY A CA 1
ATOM 2595 C C . GLY A 1 338 ? -5.047 -7.945 -27.492 1.00 85.44 338 GLY A C 1
ATOM 2596 O O . GLY A 1 338 ? -5.502 -8.270 -28.587 1.00 85.44 338 GLY A O 1
ATOM 2597 N N . GLY A 1 339 ? -5.822 -7.558 -26.478 1.00 88.06 339 GLY A N 1
ATOM 2598 C CA . GLY A 1 339 ? -7.270 -7.358 -26.585 1.00 88.06 339 GLY A CA 1
ATOM 2599 C C . GLY A 1 339 ? -8.130 -8.627 -26.580 1.00 88.06 339 GLY A C 1
ATOM 2600 O O . GLY A 1 339 ? -9.338 -8.513 -26.756 1.00 88.06 339 GLY A O 1
ATOM 2601 N N . HIS A 1 340 ? -7.578 -9.828 -26.369 1.00 91.94 340 HIS A N 1
ATOM 2602 C CA . HIS A 1 340 ? -8.379 -11.056 -26.257 1.00 91.94 340 HIS A CA 1
ATOM 2603 C C . HIS A 1 340 ? -7.638 -12.199 -25.550 1.00 91.94 340 HIS A C 1
ATOM 2605 O O . HIS A 1 340 ? -6.418 -12.179 -25.404 1.00 91.94 340 HIS A O 1
ATOM 2611 N N . LEU A 1 341 ? -8.402 -13.203 -25.123 1.00 95.31 341 LEU A N 1
ATOM 2612 C CA . LEU A 1 341 ? -7.921 -14.486 -24.618 1.00 95.31 341 LEU A CA 1
ATOM 2613 C C . LEU A 1 341 ? -8.381 -15.580 -25.578 1.00 95.31 341 LEU A C 1
ATOM 2615 O O . LEU A 1 341 ? -9.576 -15.664 -25.866 1.00 95.31 341 LEU A O 1
ATOM 2619 N N . ASP A 1 342 ? -7.464 -16.420 -26.038 1.00 96.00 342 ASP A N 1
ATOM 2620 C CA . ASP A 1 342 ? -7.802 -17.612 -26.815 1.00 96.00 342 ASP A CA 1
ATOM 2621 C C . ASP A 1 342 ? -7.681 -18.836 -25.900 1.00 96.00 342 ASP A C 1
ATOM 2623 O O . ASP A 1 342 ? -6.671 -19.028 -25.230 1.00 96.00 342 ASP A O 1
ATOM 2627 N N . ALA A 1 343 ? -8.740 -19.640 -25.814 1.00 97.25 343 ALA A N 1
ATOM 2628 C CA . ALA A 1 343 ? -8.844 -20.754 -24.882 1.00 97.25 343 ALA A CA 1
ATOM 2629 C C . ALA A 1 343 ? -9.164 -22.064 -25.609 1.00 97.25 343 ALA A C 1
ATOM 2631 O O . ALA A 1 343 ? -10.060 -22.113 -26.450 1.00 97.25 343 ALA A O 1
ATOM 2632 N N . ALA A 1 344 ? -8.476 -23.146 -25.260 1.00 97.50 344 ALA A N 1
ATOM 2633 C CA . ALA A 1 344 ? -8.710 -24.477 -25.811 1.00 97.50 344 ALA A CA 1
ATOM 2634 C C . ALA A 1 344 ? -8.702 -25.527 -24.698 1.00 97.50 344 ALA A C 1
ATOM 2636 O O . ALA A 1 344 ? -7.853 -25.502 -23.807 1.00 97.50 344 ALA A O 1
ATOM 2637 N N . VAL A 1 345 ? -9.646 -26.467 -24.745 1.00 97.56 345 VAL A N 1
ATOM 2638 C CA . VAL A 1 345 ? -9.620 -27.640 -23.866 1.00 97.56 345 VAL A CA 1
ATOM 2639 C C . VAL A 1 345 ? -8.586 -28.611 -24.418 1.00 97.56 345 VAL A C 1
ATOM 2641 O O . VAL A 1 345 ? -8.617 -28.927 -25.603 1.00 97.56 345 VAL A O 1
ATOM 2644 N N . ILE A 1 346 ? -7.680 -29.076 -23.568 1.00 96.75 346 ILE A N 1
ATOM 2645 C CA . ILE A 1 346 ? -6.588 -29.980 -23.925 1.00 96.75 346 ILE A CA 1
ATOM 2646 C C . ILE A 1 346 ? -6.737 -31.253 -23.090 1.00 96.75 346 ILE A C 1
ATOM 2648 O O . ILE A 1 346 ? -6.911 -31.182 -21.869 1.00 96.75 346 ILE A O 1
ATOM 2652 N N . ASP A 1 347 ? -6.714 -32.414 -23.743 1.00 95.44 347 ASP A N 1
ATOM 2653 C CA . ASP A 1 347 ? -6.756 -33.712 -23.068 1.00 95.44 347 ASP A CA 1
ATOM 2654 C C . ASP A 1 347 ? -5.403 -34.126 -22.462 1.00 95.44 347 ASP A C 1
ATOM 2656 O O . ASP A 1 347 ? -4.391 -33.435 -22.580 1.00 95.44 347 ASP A O 1
ATOM 2660 N N . VAL A 1 348 ? -5.385 -35.280 -21.791 1.00 94.94 348 VAL A N 1
ATOM 2661 C CA . VAL A 1 348 ? -4.188 -35.824 -21.124 1.00 94.94 348 VAL A CA 1
ATOM 2662 C C . VAL A 1 348 ? -3.056 -36.189 -22.092 1.00 94.94 348 VAL A C 1
ATOM 2664 O O . VAL A 1 348 ? -1.913 -36.350 -21.668 1.00 94.94 348 VAL A O 1
ATOM 2667 N N . HIS A 1 349 ? -3.358 -36.313 -23.385 1.00 94.00 349 HIS A N 1
ATOM 2668 C CA . HIS A 1 349 ? -2.399 -36.622 -24.442 1.00 94.00 349 HIS A CA 1
ATOM 2669 C C . HIS A 1 349 ? -1.900 -35.361 -25.163 1.00 94.00 349 HIS A C 1
ATOM 2671 O O . HIS A 1 349 ? -1.006 -35.455 -26.001 1.00 94.00 349 HIS A O 1
ATOM 2677 N N . GLY A 1 350 ? -2.433 -34.184 -24.820 1.00 91.25 350 GLY A N 1
ATOM 2678 C CA . GLY A 1 350 ? -2.077 -32.914 -25.448 1.00 91.25 350 GLY A CA 1
ATOM 2679 C C . GLY A 1 350 ? -2.923 -32.564 -26.673 1.00 91.25 350 GLY A C 1
ATOM 2680 O O . GLY A 1 350 ? -2.594 -31.603 -27.368 1.00 91.25 350 GLY A O 1
ATOM 2681 N N . ASN A 1 351 ? -4.007 -33.296 -26.947 1.00 95.12 351 ASN A N 1
ATOM 2682 C CA . ASN A 1 351 ? -4.884 -33.003 -28.077 1.00 95.12 351 ASN A CA 1
ATOM 2683 C C . ASN A 1 351 ? -5.925 -31.949 -27.703 1.00 95.12 351 ASN A C 1
ATOM 2685 O O . ASN A 1 351 ? -6.479 -31.960 -26.601 1.00 95.12 351 ASN A O 1
ATOM 2689 N N . ILE A 1 352 ? -6.245 -31.075 -28.657 1.00 96.25 352 ILE A N 1
ATOM 2690 C CA . ILE A 1 352 ? -7.347 -30.122 -28.518 1.00 96.25 352 ILE A CA 1
ATOM 2691 C C . ILE A 1 352 ? -8.678 -30.878 -28.596 1.00 96.25 352 ILE A C 1
ATOM 2693 O O . ILE A 1 352 ? -8.935 -31.622 -29.541 1.00 96.25 352 ILE A O 1
ATOM 2697 N N . VAL A 1 353 ? -9.540 -30.652 -27.608 1.00 94.44 353 VAL A N 1
ATOM 2698 C CA . VAL A 1 353 ? -10.890 -31.207 -27.522 1.00 94.44 353 VAL A CA 1
ATOM 2699 C C . VAL A 1 353 ? -11.895 -30.128 -27.909 1.00 94.44 353 VAL A C 1
ATOM 2701 O O . VAL A 1 353 ? -12.010 -29.097 -27.246 1.00 94.44 353 VAL A O 1
ATOM 2704 N N . GLY A 1 354 ? -12.673 -30.384 -28.960 1.00 92.50 354 GLY A N 1
ATOM 2705 C CA . GLY A 1 354 ? -13.677 -29.439 -29.445 1.00 92.50 354 GLY A CA 1
ATOM 2706 C C . GLY A 1 354 ? -13.067 -28.211 -30.128 1.00 92.50 354 GLY A C 1
ATOM 2707 O O . GLY A 1 354 ? -11.946 -28.248 -30.633 1.00 92.50 354 GLY A O 1
ATOM 2708 N N . ARG A 1 355 ? -13.838 -27.120 -30.193 1.00 93.25 355 ARG A N 1
ATOM 2709 C CA . ARG A 1 355 ? -13.430 -25.885 -30.874 1.00 93.25 355 ARG A CA 1
ATOM 2710 C C . ARG A 1 355 ? -12.825 -24.891 -29.873 1.00 93.25 355 ARG A C 1
ATOM 2712 O O . ARG A 1 355 ? -13.486 -24.595 -28.878 1.00 93.25 355 ARG A O 1
ATOM 2719 N N . PRO A 1 356 ? -11.637 -24.322 -30.150 1.00 95.31 356 PRO A N 1
ATOM 2720 C CA . PRO A 1 356 ? -11.103 -23.211 -29.370 1.00 95.31 356 PRO A CA 1
ATOM 2721 C C . PRO A 1 356 ? -12.064 -22.016 -29.322 1.00 95.31 356 PRO A C 1
ATOM 2723 O O . PRO A 1 356 ? -12.761 -21.716 -30.296 1.00 95.31 356 PRO A O 1
ATOM 2726 N N . VAL A 1 357 ? -12.082 -21.325 -28.188 1.00 96.06 357 VAL A N 1
ATOM 2727 C CA . VAL A 1 357 ? -12.959 -20.191 -27.894 1.00 96.06 357 VAL A CA 1
ATOM 2728 C C . VAL A 1 357 ? -12.122 -18.927 -27.769 1.00 96.06 357 VAL A C 1
ATOM 2730 O O . VAL A 1 357 ? -11.160 -18.890 -27.009 1.00 96.06 357 VAL A O 1
ATOM 2733 N N . ARG A 1 358 ? -12.540 -17.867 -28.462 1.00 96.50 358 ARG A N 1
ATOM 2734 C CA . ARG A 1 358 ? -12.000 -16.519 -28.282 1.00 96.50 358 ARG A CA 1
ATOM 2735 C C . ARG A 1 358 ? -12.876 -15.719 -27.328 1.00 96.50 358 ARG A C 1
ATOM 2737 O O . ARG A 1 358 ? -14.089 -15.640 -27.515 1.00 96.50 358 ARG A O 1
ATOM 2744 N N . ILE A 1 359 ? -12.257 -15.083 -26.342 1.00 95.12 359 ILE A N 1
ATOM 2745 C CA . ILE A 1 359 ? -12.896 -14.174 -25.390 1.00 95.12 359 ILE A CA 1
ATOM 2746 C C . ILE A 1 359 ? -12.284 -12.789 -25.582 1.00 95.12 359 ILE A C 1
ATOM 2748 O O . ILE A 1 359 ? -11.137 -12.550 -25.208 1.00 95.12 359 ILE A O 1
ATOM 2752 N N . ASN A 1 360 ? -13.047 -11.863 -26.157 1.00 93.25 360 ASN A N 1
ATOM 2753 C CA . ASN A 1 360 ? -12.580 -10.493 -26.356 1.00 93.25 360 ASN A CA 1
ATOM 2754 C C . ASN A 1 360 ? -12.420 -9.763 -25.013 1.00 93.25 360 ASN A C 1
ATOM 2756 O O . ASN A 1 360 ? -13.247 -9.890 -24.105 1.00 93.25 360 ASN A O 1
ATOM 2760 N N . LEU A 1 361 ? -11.346 -8.986 -24.904 1.00 91.06 361 LEU A N 1
ATOM 2761 C CA . LEU A 1 361 ? -11.046 -8.101 -23.789 1.00 91.06 361 LEU A CA 1
ATOM 2762 C C . LEU A 1 361 ? -11.188 -6.656 -24.263 1.00 91.06 361 LEU A C 1
ATOM 2764 O O . LEU A 1 361 ? -10.207 -5.998 -24.604 1.00 91.06 361 LEU A O 1
ATOM 2768 N N . ASP A 1 362 ? -12.411 -6.140 -24.229 1.00 86.06 362 ASP A N 1
ATOM 2769 C CA . ASP A 1 362 ? -12.682 -4.729 -24.510 1.00 86.06 362 ASP A CA 1
ATOM 2770 C C . ASP A 1 362 ? -12.250 -3.883 -23.301 1.00 86.06 362 ASP A C 1
ATOM 2772 O O . ASP A 1 362 ? -13.076 -3.479 -22.486 1.00 86.06 362 ASP A O 1
ATOM 2776 N N . VAL A 1 363 ? -10.941 -3.713 -23.091 1.00 88.06 363 VAL A N 1
ATOM 2777 C CA . VAL A 1 363 ? -10.364 -3.088 -21.880 1.00 88.06 363 VAL A CA 1
ATOM 2778 C C . VAL A 1 363 ? -9.634 -1.773 -22.149 1.00 88.06 363 VAL A C 1
ATOM 2780 O O . VAL A 1 363 ? -9.361 -1.019 -21.209 1.00 88.06 363 VAL A O 1
ATOM 2783 N N . ASP A 1 364 ? -9.331 -1.488 -23.412 1.00 84.50 364 ASP A N 1
ATOM 2784 C CA . ASP A 1 364 ? -8.529 -0.337 -23.811 1.00 84.50 364 ASP A CA 1
ATOM 2785 C C . ASP A 1 364 ? -9.290 0.980 -23.640 1.00 84.50 364 ASP A C 1
ATOM 2787 O O . ASP A 1 364 ? -10.484 1.088 -23.907 1.00 84.50 364 ASP A O 1
ATOM 2791 N N . GLY A 1 365 ? -8.594 2.001 -23.131 1.00 83.00 365 GLY A N 1
ATOM 2792 C CA . GLY A 1 365 ? -9.168 3.328 -22.879 1.00 83.00 365 GLY A CA 1
ATOM 2793 C C . GLY A 1 365 ? -10.206 3.393 -21.749 1.00 83.00 365 GLY A C 1
ATOM 2794 O O . GLY A 1 365 ? -10.649 4.487 -21.398 1.00 83.00 365 GLY A O 1
ATOM 2795 N N . LEU A 1 366 ? -10.576 2.263 -21.137 1.00 85.50 366 LEU A N 1
ATOM 2796 C CA . LEU A 1 366 ? -11.623 2.233 -20.122 1.00 85.50 366 LEU A CA 1
ATOM 2797 C C . LEU A 1 366 ? -11.142 2.715 -18.743 1.00 85.50 366 LEU A C 1
ATOM 2799 O O . LEU A 1 366 ? -10.022 2.408 -18.314 1.00 85.50 366 LEU A O 1
ATOM 2803 N N . PRO A 1 367 ? -12.014 3.399 -17.973 1.00 83.75 367 PRO A N 1
ATOM 2804 C CA . PRO A 1 367 ? -11.776 3.646 -16.557 1.00 83.75 367 PRO A CA 1
ATOM 2805 C C . PRO A 1 367 ? -11.550 2.335 -15.794 1.00 83.75 367 PRO A C 1
ATOM 2807 O O . PRO A 1 367 ? -12.199 1.324 -16.070 1.00 83.75 367 PRO A O 1
ATOM 2810 N N . ALA A 1 368 ? -10.678 2.366 -14.780 1.00 80.56 368 ALA A N 1
ATOM 2811 C CA . ALA A 1 368 ? -10.291 1.175 -14.017 1.00 80.56 368 ALA A CA 1
ATOM 2812 C C . ALA A 1 368 ? -11.479 0.326 -13.506 1.00 80.56 368 ALA A C 1
ATOM 2814 O O . ALA A 1 368 ? -11.420 -0.887 -13.673 1.00 80.56 368 ALA A O 1
ATOM 2815 N N . PRO A 1 369 ? -12.582 0.895 -12.970 1.00 79.81 369 PRO A N 1
ATOM 2816 C CA . PRO A 1 369 ? -13.717 0.084 -12.522 1.00 79.81 369 PRO A CA 1
ATOM 2817 C C . PRO A 1 369 ? -14.384 -0.718 -13.646 1.00 79.81 369 PRO A C 1
ATOM 2819 O O . PRO A 1 369 ? -14.714 -1.886 -13.449 1.00 79.81 369 PRO A O 1
ATOM 2822 N N . THR A 1 370 ? -14.570 -0.105 -14.817 1.00 83.81 370 THR A N 1
ATOM 2823 C CA . THR A 1 370 ? -15.186 -0.753 -15.985 1.00 83.81 370 THR A CA 1
ATOM 2824 C C . THR A 1 370 ? -14.263 -1.829 -16.533 1.00 83.81 370 THR A C 1
ATOM 2826 O O . THR A 1 370 ? -14.682 -2.967 -16.738 1.00 83.81 370 THR A O 1
ATOM 2829 N N . ARG A 1 371 ? -12.976 -1.493 -16.663 1.00 89.19 371 ARG A N 1
ATOM 2830 C CA . ARG A 1 371 ? -11.926 -2.419 -17.079 1.00 89.19 371 ARG A CA 1
ATOM 2831 C C . ARG A 1 371 ? -11.872 -3.660 -16.185 1.00 89.19 371 ARG A C 1
ATOM 2833 O O . ARG A 1 371 ? -11.893 -4.782 -16.678 1.00 89.19 371 ARG A O 1
ATOM 2840 N N . ASP A 1 372 ? -11.849 -3.467 -14.868 1.00 88.06 372 ASP A N 1
ATOM 2841 C CA . ASP A 1 372 ? -11.800 -4.561 -13.896 1.00 88.06 372 ASP A CA 1
ATOM 2842 C C . ASP A 1 372 ? -13.097 -5.400 -13.920 1.00 88.06 372 ASP A C 1
ATOM 2844 O O . ASP A 1 372 ? -13.065 -6.606 -13.667 1.00 88.06 372 ASP A O 1
ATOM 2848 N N . GLY A 1 373 ? -14.238 -4.787 -14.259 1.00 89.00 373 GLY A N 1
ATOM 2849 C CA . GLY A 1 373 ? -15.502 -5.485 -14.507 1.00 89.00 373 GLY A CA 1
ATOM 2850 C C . GLY A 1 373 ? -15.450 -6.394 -15.739 1.00 89.00 373 GLY A C 1
ATOM 2851 O O . GLY A 1 373 ? -15.844 -7.558 -15.654 1.00 89.00 373 GLY A O 1
ATOM 2852 N N . HIS A 1 374 ? -14.914 -5.897 -16.856 1.00 91.06 374 HIS A N 1
ATOM 2853 C CA . HIS A 1 374 ? -14.732 -6.677 -18.086 1.00 91.06 374 HIS A CA 1
ATOM 2854 C C . HIS A 1 374 ? -13.755 -7.838 -17.875 1.00 91.06 374 HIS A C 1
ATOM 2856 O O . HIS A 1 374 ? -14.062 -8.975 -18.233 1.00 91.06 374 HIS A O 1
ATOM 2862 N N . LEU A 1 375 ? -12.633 -7.587 -17.194 1.00 92.38 375 LEU A N 1
ATOM 2863 C CA . LEU A 1 375 ? -11.679 -8.633 -16.820 1.00 92.38 375 LEU A CA 1
ATOM 2864 C C . LEU A 1 375 ? -12.330 -9.712 -15.950 1.00 92.38 375 LEU A C 1
ATOM 2866 O O . LEU A 1 375 ? -12.150 -10.899 -16.208 1.00 92.38 375 LEU A O 1
ATOM 2870 N N . ARG A 1 376 ? -13.133 -9.323 -14.949 1.00 91.62 376 ARG A N 1
ATOM 2871 C CA . ARG A 1 376 ? -13.853 -10.290 -14.110 1.00 91.62 376 ARG A CA 1
ATOM 2872 C C . ARG A 1 376 ? -14.791 -11.159 -14.939 1.00 91.62 376 ARG A C 1
ATOM 2874 O O . ARG A 1 376 ? -14.811 -12.365 -14.729 1.00 91.62 376 ARG A O 1
ATOM 2881 N N . ARG A 1 377 ? -15.530 -10.568 -15.882 1.00 92.62 377 ARG A N 1
ATOM 2882 C CA . ARG A 1 377 ? -16.417 -11.313 -16.784 1.00 92.62 377 ARG A CA 1
ATOM 2883 C C . ARG A 1 377 ? -15.635 -12.334 -17.612 1.00 92.62 377 ARG A C 1
ATOM 2885 O O . ARG A 1 377 ? -16.020 -13.496 -17.618 1.00 92.62 377 ARG A O 1
ATOM 2892 N N . ALA A 1 378 ? -14.533 -11.924 -18.240 1.00 94.56 378 ALA A N 1
ATOM 2893 C CA . ALA A 1 378 ? -13.697 -12.815 -19.045 1.00 94.56 378 ALA A CA 1
ATOM 2894 C C . ALA A 1 378 ? -13.118 -13.979 -18.219 1.00 94.56 378 ALA A C 1
ATOM 2896 O O . ALA A 1 378 ? -13.204 -15.135 -18.627 1.00 94.56 378 ALA A O 1
ATOM 2897 N N . ILE A 1 379 ? -12.604 -13.693 -17.018 1.00 94.06 379 ILE A N 1
ATOM 2898 C CA . ILE A 1 379 ? -12.083 -14.716 -16.098 1.00 94.06 379 ILE A CA 1
ATOM 2899 C C . ILE A 1 379 ? -13.198 -15.670 -15.649 1.00 94.06 379 ILE A C 1
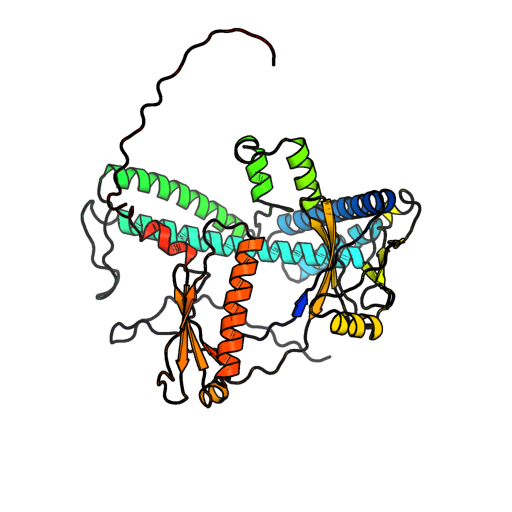ATOM 2901 O O . ILE A 1 379 ? -12.997 -16.881 -15.624 1.00 94.06 379 ILE A O 1
ATOM 2905 N N . SER A 1 380 ? -14.389 -15.155 -15.330 1.00 94.88 380 SER A N 1
ATOM 2906 C CA . SER A 1 380 ? -15.547 -15.991 -14.995 1.00 94.88 380 SER A CA 1
ATOM 2907 C C . SER A 1 380 ? -15.950 -16.904 -16.154 1.00 94.88 380 SER A C 1
ATOM 2909 O O . SER A 1 380 ? -16.241 -18.074 -15.920 1.00 94.88 380 SER A O 1
ATOM 2911 N N . THR A 1 381 ? -15.905 -16.416 -17.397 1.00 95.62 381 THR A N 1
ATOM 2912 C CA . THR A 1 381 ? -16.142 -17.243 -18.588 1.00 95.62 381 THR A CA 1
ATOM 2913 C C . THR A 1 381 ? -15.125 -18.380 -18.701 1.00 95.62 381 THR A C 1
ATOM 2915 O O . THR A 1 381 ? -15.534 -19.515 -18.928 1.00 95.62 381 THR A O 1
ATOM 2918 N N . LEU A 1 382 ? -13.831 -18.122 -18.477 1.00 96.56 382 LEU A N 1
ATOM 2919 C CA . LEU A 1 382 ? -12.804 -19.174 -18.474 1.00 96.56 382 LEU A CA 1
ATOM 2920 C C . LEU A 1 382 ? -13.049 -20.231 -17.391 1.00 96.56 382 LEU A C 1
ATOM 2922 O O . LEU A 1 382 ? -12.934 -21.424 -17.659 1.00 96.56 382 LEU A O 1
ATOM 2926 N N . ILE A 1 383 ? -13.417 -19.806 -16.178 1.00 96.00 383 ILE A N 1
ATOM 2927 C CA . ILE A 1 383 ? -13.713 -20.725 -15.069 1.00 96.00 383 ILE A CA 1
ATOM 2928 C C . ILE A 1 383 ? -14.913 -21.612 -15.413 1.00 96.00 383 ILE A C 1
ATOM 2930 O O . ILE A 1 383 ? -14.842 -22.825 -15.230 1.00 96.00 383 ILE A O 1
ATOM 2934 N N . HIS A 1 384 ? -15.992 -21.031 -15.942 1.00 96.44 384 HIS A N 1
ATOM 2935 C CA . HIS A 1 384 ? -17.166 -21.803 -16.347 1.00 96.44 384 HIS A CA 1
ATOM 2936 C C . HIS A 1 384 ? -16.841 -22.774 -17.485 1.00 96.44 384 HIS A C 1
ATOM 2938 O O . HIS A 1 384 ? -17.271 -23.921 -17.427 1.00 96.44 384 HIS A O 1
ATOM 2944 N N . LEU A 1 385 ? -16.047 -22.356 -18.476 1.00 96.38 385 LEU A N 1
ATOM 2945 C CA . LEU A 1 385 ? -15.626 -23.224 -19.576 1.00 96.38 385 LEU A CA 1
ATOM 2946 C C . LEU A 1 385 ? -14.799 -24.413 -19.062 1.00 96.38 385 LEU A C 1
ATOM 2948 O O . LEU A 1 385 ? -15.065 -25.558 -19.422 1.00 96.38 385 LEU A O 1
ATOM 2952 N N . ALA A 1 386 ? -13.841 -24.162 -18.165 1.00 96.69 386 ALA A N 1
ATOM 2953 C CA . ALA A 1 386 ? -13.058 -25.217 -17.529 1.00 96.69 386 ALA A CA 1
ATOM 2954 C C . ALA A 1 386 ? -13.956 -26.205 -16.763 1.00 96.69 386 ALA A C 1
ATOM 2956 O O . ALA A 1 386 ? -13.810 -27.416 -16.917 1.00 96.69 386 ALA A O 1
ATOM 2957 N N . GLN A 1 387 ? -14.926 -25.703 -15.991 1.00 96.50 387 GLN A N 1
ATOM 2958 C CA . GLN A 1 387 ? -15.879 -26.535 -15.249 1.00 96.50 387 GLN A CA 1
ATOM 2959 C C . GLN A 1 387 ? -16.776 -27.366 -16.175 1.00 96.50 387 GLN A C 1
ATOM 2961 O O . GLN A 1 387 ? -16.915 -28.568 -15.969 1.00 96.50 387 GLN A O 1
ATOM 2966 N N . GLN A 1 388 ? -17.345 -26.747 -17.213 1.00 96.00 388 GLN A N 1
ATOM 2967 C CA . GLN A 1 388 ? -18.226 -27.405 -18.183 1.00 96.00 388 GLN A CA 1
ATOM 2968 C C . GLN A 1 388 ? -17.544 -28.575 -18.898 1.00 96.00 388 GLN A C 1
ATOM 2970 O O . GLN A 1 388 ? -18.186 -29.584 -19.176 1.00 96.00 388 GLN A O 1
ATOM 2975 N N . HIS A 1 389 ? -16.242 -28.464 -19.172 1.00 95.44 389 HIS A N 1
ATOM 2976 C CA . HIS A 1 389 ? -15.477 -29.503 -19.863 1.00 95.44 389 HIS A CA 1
ATOM 2977 C C . HIS A 1 389 ? -14.730 -30.470 -18.931 1.00 95.44 389 HIS A C 1
ATOM 2979 O O . HIS A 1 389 ? -14.002 -31.343 -19.420 1.00 95.44 389 HIS A O 1
ATOM 2985 N N . GLY A 1 390 ? -14.928 -30.349 -17.612 1.00 95.12 390 GLY A N 1
ATOM 2986 C CA . GLY A 1 390 ? -14.290 -31.207 -16.613 1.00 95.12 390 GLY A CA 1
ATOM 2987 C C . GLY A 1 390 ? -12.774 -31.018 -16.532 1.00 95.12 390 GLY A C 1
ATOM 2988 O O . GLY A 1 390 ? -12.047 -31.970 -16.252 1.00 95.12 390 GLY A O 1
ATOM 2989 N N . CYS A 1 391 ? -12.277 -29.815 -16.823 1.00 96.62 391 CYS A N 1
ATOM 2990 C CA . CYS A 1 391 ? -10.863 -29.496 -16.683 1.00 96.62 391 CYS A CA 1
ATOM 2991 C C . CYS A 1 391 ? -10.487 -29.392 -15.200 1.00 96.62 391 CYS A C 1
ATOM 2993 O O . CYS A 1 391 ? -11.131 -28.677 -14.433 1.00 96.62 391 CYS A O 1
ATOM 2995 N N . ALA A 1 392 ? -9.396 -30.051 -14.809 1.00 94.44 392 ALA A N 1
ATOM 2996 C CA . ALA A 1 392 ? -8.847 -29.960 -13.455 1.00 94.44 392 ALA A CA 1
ATOM 2997 C C . ALA A 1 392 ? -7.944 -28.731 -13.262 1.00 94.44 392 ALA A C 1
ATOM 2999 O O . ALA A 1 392 ? -7.610 -28.374 -12.133 1.00 94.44 392 ALA A O 1
ATOM 3000 N N . SER A 1 393 ? -7.515 -28.091 -14.355 1.00 94.50 393 SER A N 1
ATOM 3001 C CA . SER A 1 393 ? -6.653 -26.908 -14.318 1.00 94.50 393 SER A CA 1
ATOM 3002 C C . SER A 1 393 ? -6.926 -25.933 -15.468 1.00 94.50 393 SER A C 1
ATOM 3004 O O . SER A 1 393 ? -7.584 -26.272 -16.453 1.00 94.50 393 SER A O 1
ATOM 3006 N N . ILE A 1 394 ? -6.432 -24.702 -15.302 1.00 95.62 394 ILE A N 1
ATOM 3007 C CA . ILE A 1 394 ? -6.314 -23.684 -16.351 1.00 95.62 394 ILE A CA 1
ATOM 3008 C C . ILE A 1 394 ? -4.817 -23.402 -16.506 1.00 95.62 394 ILE A C 1
ATOM 3010 O O . ILE A 1 394 ? -4.156 -23.049 -15.527 1.00 95.62 394 ILE A O 1
ATOM 3014 N N . SER A 1 395 ? -4.277 -23.581 -17.707 1.00 94.06 395 SER A N 1
ATOM 3015 C CA . SER A 1 395 ? -2.858 -23.389 -18.019 1.00 94.06 395 SER A CA 1
ATOM 3016 C C . SER A 1 395 ? -2.664 -22.088 -18.795 1.00 94.06 395 SER A C 1
ATOM 3018 O O . SER A 1 395 ? -3.331 -21.880 -19.801 1.00 94.06 395 SER A O 1
ATOM 3020 N N . ILE A 1 396 ? -1.754 -21.229 -18.337 1.00 91.69 396 ILE A N 1
ATOM 3021 C CA . ILE A 1 396 ? -1.419 -19.941 -18.967 1.00 91.69 396 ILE A CA 1
ATOM 3022 C C . ILE A 1 396 ? 0.080 -19.854 -19.230 1.00 91.69 396 ILE A C 1
ATOM 3024 O O . ILE A 1 396 ? 0.872 -20.521 -18.561 1.00 91.69 396 ILE A O 1
ATOM 3028 N N . GLU A 1 397 ? 0.471 -18.998 -20.168 1.00 84.19 397 GLU A N 1
ATOM 3029 C CA . GLU A 1 397 ? 1.879 -18.678 -20.381 1.00 84.19 397 GLU A CA 1
ATOM 3030 C C . GLU A 1 397 ? 2.481 -17.914 -19.190 1.00 84.19 397 GLU A C 1
ATOM 3032 O O . GLU A 1 397 ? 1.876 -16.986 -18.642 1.00 84.19 397 GLU A O 1
ATOM 3037 N N . ASP A 1 398 ? 3.718 -18.261 -18.824 1.00 81.81 398 ASP A N 1
ATOM 3038 C CA . ASP A 1 398 ? 4.531 -17.441 -17.926 1.00 81.81 398 ASP A CA 1
ATOM 3039 C C . ASP A 1 398 ? 5.138 -16.271 -18.713 1.00 81.81 398 ASP A C 1
ATOM 3041 O O . ASP A 1 398 ? 6.238 -16.342 -19.274 1.00 81.81 398 ASP A O 1
ATOM 3045 N N . LEU A 1 399 ? 4.370 -15.184 -18.788 1.00 70.38 399 LEU A N 1
ATOM 3046 C CA . LEU A 1 399 ? 4.747 -13.972 -19.512 1.00 70.38 399 LEU A CA 1
ATOM 3047 C C . LEU A 1 399 ? 5.824 -13.140 -18.803 1.00 70.38 399 LEU A C 1
ATOM 3049 O O . LEU A 1 399 ? 6.235 -12.119 -19.356 1.00 70.38 399 LEU A O 1
ATOM 3053 N N . GLY A 1 400 ? 6.281 -13.536 -17.605 1.00 59.78 400 GLY A N 1
ATOM 3054 C CA . GLY A 1 400 ? 7.313 -12.808 -16.869 1.00 59.78 400 GLY A CA 1
ATOM 3055 C C . GLY A 1 400 ? 6.990 -11.317 -16.769 1.00 59.78 400 GLY A C 1
ATOM 3056 O O . GLY A 1 400 ? 7.756 -10.485 -17.249 1.00 59.78 400 GLY A O 1
ATOM 3057 N N . PHE A 1 401 ? 5.824 -10.959 -16.213 1.00 51.22 401 PHE A N 1
ATOM 3058 C CA . PHE A 1 401 ? 5.317 -9.573 -16.173 1.00 51.22 401 PHE A CA 1
ATOM 3059 C C . PHE A 1 401 ? 6.287 -8.550 -15.543 1.00 51.22 401 PHE A C 1
ATOM 3061 O O . PHE A 1 401 ? 6.107 -7.345 -15.740 1.00 51.22 401 PHE A O 1
ATOM 3068 N N . ASP A 1 402 ? 7.321 -9.013 -14.838 1.00 46.44 402 ASP A N 1
ATOM 3069 C CA . ASP A 1 402 ? 8.439 -8.200 -14.357 1.00 46.44 402 ASP A CA 1
ATOM 3070 C C . ASP A 1 402 ? 9.341 -7.675 -15.504 1.00 46.44 402 ASP A C 1
ATOM 3072 O O . ASP A 1 402 ? 9.820 -6.542 -15.437 1.00 46.44 402 ASP A O 1
ATOM 3076 N N . ASP A 1 403 ? 9.493 -8.426 -16.602 1.00 40.06 403 ASP A N 1
ATOM 3077 C CA . ASP A 1 403 ? 10.359 -8.110 -17.750 1.00 40.06 403 ASP A CA 1
ATOM 3078 C C . ASP A 1 403 ? 9.618 -7.396 -18.906 1.00 40.06 403 ASP A C 1
ATOM 3080 O O . ASP A 1 403 ? 10.171 -6.512 -19.571 1.00 40.06 403 ASP A O 1
ATOM 3084 N N . ALA A 1 404 ? 8.340 -7.723 -19.143 1.00 34.62 404 ALA A N 1
ATOM 3085 C CA . ALA A 1 404 ? 7.603 -7.332 -20.358 1.00 34.62 404 ALA A CA 1
ATOM 3086 C C . ALA A 1 404 ? 7.355 -5.815 -20.527 1.00 34.62 404 ALA A C 1
ATOM 3088 O O . ALA A 1 404 ? 7.225 -5.318 -21.650 1.00 34.62 404 ALA A O 1
ATOM 3089 N N . ARG A 1 405 ? 7.334 -5.032 -19.437 1.00 37.62 405 ARG A N 1
ATOM 3090 C CA . ARG A 1 405 ? 7.197 -3.559 -19.517 1.00 37.62 405 ARG A CA 1
ATOM 3091 C C . ARG A 1 405 ? 8.430 -2.863 -20.098 1.00 37.62 405 ARG A C 1
ATOM 3093 O O . ARG A 1 405 ? 8.323 -1.716 -20.537 1.00 37.62 405 ARG A O 1
ATOM 3100 N N . THR A 1 406 ? 9.582 -3.526 -20.086 1.00 42.78 406 THR A N 1
ATOM 3101 C CA . THR A 1 406 ? 10.892 -2.891 -20.274 1.00 42.78 406 THR A CA 1
ATOM 3102 C C . THR A 1 406 ? 11.364 -2.957 -21.728 1.00 42.78 406 THR A C 1
ATOM 3104 O O . THR A 1 406 ? 11.954 -2.004 -22.237 1.00 42.78 406 THR A O 1
ATOM 3107 N N . THR A 1 407 ? 11.036 -4.034 -22.444 1.00 41.28 407 THR A N 1
ATOM 3108 C CA . THR A 1 407 ? 11.553 -4.313 -23.795 1.00 41.28 407 THR A CA 1
ATOM 3109 C C . THR A 1 407 ? 10.750 -3.626 -24.908 1.00 41.28 407 THR A C 1
ATOM 3111 O O . THR A 1 407 ? 11.315 -3.247 -25.935 1.00 41.28 407 THR A O 1
ATOM 3114 N N . GLY A 1 408 ? 9.444 -3.399 -24.723 1.00 35.34 408 GLY A N 1
ATOM 3115 C CA . GLY A 1 408 ? 8.569 -2.925 -25.806 1.00 35.34 408 GLY A CA 1
ATOM 3116 C C . GLY A 1 408 ? 8.917 -1.533 -26.349 1.00 35.34 408 GLY A C 1
ATOM 3117 O O . GLY A 1 408 ? 8.725 -1.275 -27.533 1.00 35.34 408 GLY A O 1
ATOM 3118 N N . ARG A 1 409 ? 9.484 -0.643 -25.521 1.00 43.62 409 ARG A N 1
ATOM 3119 C CA . ARG A 1 409 ? 9.681 0.773 -25.886 1.00 43.62 409 ARG A CA 1
ATOM 3120 C C . ARG A 1 409 ? 10.958 1.067 -26.678 1.00 43.62 409 ARG A C 1
ATOM 3122 O O . ARG A 1 409 ? 11.005 2.077 -27.369 1.00 43.62 409 ARG A O 1
ATOM 3129 N N . GLU A 1 410 ? 11.989 0.230 -26.560 1.00 47.16 410 GLU A N 1
ATOM 3130 C CA . GLU A 1 410 ? 13.272 0.430 -27.265 1.00 47.16 410 GLU A CA 1
ATOM 3131 C C . GLU A 1 410 ? 13.500 -0.580 -28.401 1.00 47.16 410 GLU A C 1
ATOM 3133 O O . GLU A 1 410 ? 14.367 -0.354 -29.247 1.00 47.16 410 GLU A O 1
ATOM 3138 N N . THR A 1 411 ? 12.720 -1.668 -28.436 1.00 39.84 411 THR A N 1
ATOM 3139 C CA . THR A 1 411 ? 12.814 -2.714 -29.472 1.00 39.84 411 THR A CA 1
ATOM 3140 C C . THR A 1 411 ? 11.844 -2.475 -30.624 1.00 39.84 411 THR A C 1
ATOM 3142 O O . THR A 1 411 ? 12.127 -2.867 -31.752 1.00 39.84 411 THR A O 1
ATOM 3145 N N . MET A 1 412 ? 10.715 -1.811 -30.362 1.00 34.69 412 MET A N 1
ATOM 3146 C CA . MET A 1 412 ? 9.855 -1.312 -31.426 1.00 34.69 412 MET A CA 1
ATOM 3147 C C . MET A 1 412 ? 10.395 0.052 -31.852 1.00 34.69 412 MET A C 1
ATOM 3149 O O . MET A 1 412 ? 10.372 1.011 -31.078 1.00 34.69 412 MET A O 1
ATOM 3153 N N . GLY A 1 413 ? 10.925 0.130 -33.075 1.00 31.83 413 GLY A N 1
ATOM 3154 C CA . GLY A 1 413 ? 11.113 1.414 -33.750 1.00 31.83 413 GLY A CA 1
ATOM 3155 C C . GLY A 1 413 ? 9.779 2.169 -33.845 1.00 31.83 413 GLY A C 1
ATOM 3156 O O . GLY A 1 413 ? 8.737 1.600 -33.507 1.00 31.83 413 GLY A O 1
ATOM 3157 N N . PRO A 1 414 ? 9.771 3.440 -34.278 1.00 29.45 414 PRO A N 1
ATOM 3158 C CA . PRO A 1 414 ? 8.519 4.139 -34.543 1.00 29.45 414 PRO A CA 1
ATOM 3159 C C . PRO A 1 414 ? 7.713 3.292 -35.532 1.00 29.45 414 PRO A C 1
ATOM 3161 O O . PRO A 1 414 ? 8.095 3.143 -36.689 1.00 29.45 414 PRO A O 1
ATOM 3164 N N . GLY A 1 415 ? 6.659 2.642 -35.040 1.00 28.75 415 GLY A N 1
ATOM 3165 C CA . GLY A 1 415 ? 5.783 1.837 -35.868 1.00 28.75 415 GLY A CA 1
ATOM 3166 C C . GLY A 1 415 ? 5.175 2.747 -36.919 1.00 28.75 415 GLY A C 1
ATOM 3167 O O . GLY A 1 415 ? 4.586 3.772 -36.577 1.00 28.75 415 GLY A O 1
ATOM 3168 N N . ASN A 1 416 ? 5.354 2.367 -38.182 1.00 24.36 416 ASN A N 1
ATOM 3169 C CA . ASN A 1 416 ? 4.604 2.886 -39.309 1.00 24.36 416 ASN A CA 1
ATOM 3170 C C . ASN A 1 416 ? 3.116 2.890 -38.945 1.00 24.36 416 ASN A C 1
ATOM 3172 O O . ASN A 1 416 ? 2.464 1.846 -38.936 1.00 24.36 416 ASN A O 1
ATOM 3176 N N . ALA A 1 417 ? 2.584 4.075 -38.658 1.00 24.81 417 ALA A N 1
ATOM 3177 C CA . ALA A 1 417 ? 1.178 4.349 -38.860 1.00 24.81 417 ALA A CA 1
ATOM 3178 C C . ALA A 1 417 ? 0.952 4.248 -40.372 1.00 24.81 417 ALA A C 1
ATOM 3180 O O . ALA A 1 417 ? 1.239 5.180 -41.122 1.00 24.81 417 ALA A O 1
ATOM 3181 N N . ALA A 1 418 ? 0.532 3.072 -40.834 1.00 24.39 418 ALA A N 1
ATOM 3182 C CA . ALA A 1 418 ? 0.019 2.911 -42.179 1.00 24.39 418 ALA A CA 1
ATOM 3183 C C . ALA A 1 418 ? -1.221 3.808 -42.318 1.00 24.39 418 ALA A C 1
ATOM 3185 O O . ALA A 1 418 ? -2.275 3.527 -41.756 1.00 24.39 418 ALA A O 1
ATOM 3186 N N . SER A 1 419 ? -1.020 4.938 -42.997 1.00 25.92 419 SER A N 1
ATOM 3187 C CA . SER A 1 419 ? -1.933 5.555 -43.963 1.00 25.92 419 SER A CA 1
ATOM 3188 C C . SER A 1 419 ? -3.430 5.292 -43.751 1.00 25.92 419 SER A C 1
ATOM 3190 O O . SER A 1 419 ? -4.037 4.476 -44.442 1.00 25.92 419 SER A O 1
ATOM 3192 N N . GLY A 1 420 ? -4.034 6.068 -42.855 1.00 22.69 420 GLY A N 1
ATOM 3193 C CA . GLY A 1 420 ? -5.430 6.482 -42.951 1.00 22.69 420 GLY A CA 1
ATOM 3194 C C . GLY A 1 420 ? -5.444 7.990 -43.180 1.00 22.69 420 GLY A C 1
ATOM 3195 O O . GLY A 1 420 ? -5.061 8.748 -42.295 1.00 22.69 420 GLY A O 1
ATOM 3196 N N . SER A 1 421 ? -5.796 8.402 -44.395 1.00 28.52 421 SER A N 1
ATOM 3197 C CA . SER A 1 421 ? -5.966 9.792 -44.829 1.00 28.52 421 SER A CA 1
ATOM 3198 C C . SER A 1 421 ? -6.720 10.651 -43.801 1.00 28.52 421 SER A C 1
ATOM 3200 O O . SER A 1 421 ? -7.893 10.404 -43.529 1.00 28.52 421 SER A O 1
ATOM 3202 N N . ALA A 1 422 ? -6.065 11.688 -43.279 1.00 23.75 422 ALA A N 1
ATOM 3203 C CA . ALA A 1 422 ? -6.726 12.878 -42.754 1.00 23.75 422 ALA A CA 1
ATOM 3204 C C . ALA A 1 422 ? -5.789 14.079 -42.943 1.00 23.75 422 ALA A C 1
ATOM 3206 O O . ALA A 1 422 ? -4.754 14.198 -42.286 1.00 23.75 422 ALA A O 1
ATOM 3207 N N . ALA A 1 423 ? -6.135 14.934 -43.904 1.00 24.16 423 ALA A N 1
ATOM 3208 C CA . ALA A 1 423 ? -5.452 16.189 -44.191 1.00 24.16 423 ALA A CA 1
ATOM 3209 C C . ALA A 1 423 ? -5.455 17.130 -42.964 1.00 24.16 423 ALA A C 1
ATOM 3211 O O . ALA A 1 423 ? -6.394 17.093 -42.163 1.00 24.16 423 ALA A O 1
ATOM 3212 N N . PRO A 1 424 ? -4.434 17.990 -42.800 1.00 24.41 424 PRO A N 1
ATOM 3213 C CA . PRO A 1 424 ? -4.353 18.899 -41.665 1.00 24.41 424 PRO A CA 1
ATOM 3214 C C . PRO A 1 424 ? -5.407 20.008 -41.779 1.00 24.41 424 PRO A C 1
ATOM 3216 O O . PRO A 1 424 ? -5.357 20.847 -42.676 1.00 24.41 424 PRO A O 1
ATOM 3219 N N . LEU A 1 425 ? -6.347 20.029 -40.833 1.00 23.45 425 LEU A N 1
ATOM 3220 C CA . LEU A 1 425 ? -7.243 21.159 -40.590 1.00 23.45 425 LEU A CA 1
ATOM 3221 C C . LEU A 1 425 ? -6.417 22.368 -40.124 1.00 23.45 425 LEU A C 1
ATOM 3223 O O . LEU A 1 425 ? -5.964 22.435 -38.981 1.00 23.45 425 LEU A O 1
ATOM 3227 N N . GLN A 1 426 ? -6.230 23.329 -41.030 1.00 23.36 426 GLN A N 1
ATOM 3228 C CA . GLN A 1 426 ? -5.893 24.707 -40.689 1.00 23.36 426 GLN A CA 1
ATOM 3229 C C . GLN A 1 426 ? -7.027 25.287 -39.837 1.00 23.36 426 GLN A C 1
ATOM 3231 O O . GLN A 1 426 ? -8.143 25.468 -40.318 1.00 23.36 426 GLN A O 1
ATOM 3236 N N . VAL A 1 427 ? -6.744 25.599 -38.573 1.00 25.75 427 VAL A N 1
ATOM 3237 C CA . VAL A 1 427 ? -7.643 26.413 -37.750 1.00 25.75 427 VAL A CA 1
ATOM 3238 C C . VAL A 1 427 ? -7.183 27.860 -37.851 1.00 25.75 427 VAL A C 1
ATOM 3240 O O . VAL A 1 427 ? -6.249 28.297 -37.178 1.00 25.75 427 VAL A O 1
ATOM 3243 N N . SER A 1 428 ? -7.852 28.589 -38.737 1.00 24.09 428 SER A N 1
ATOM 3244 C CA . SER A 1 428 ? -7.870 30.045 -38.772 1.00 24.09 428 SER A CA 1
ATOM 3245 C C . SER A 1 428 ? -8.470 30.585 -37.472 1.00 24.09 428 SER A C 1
ATOM 3247 O O . SER A 1 428 ? -9.513 30.122 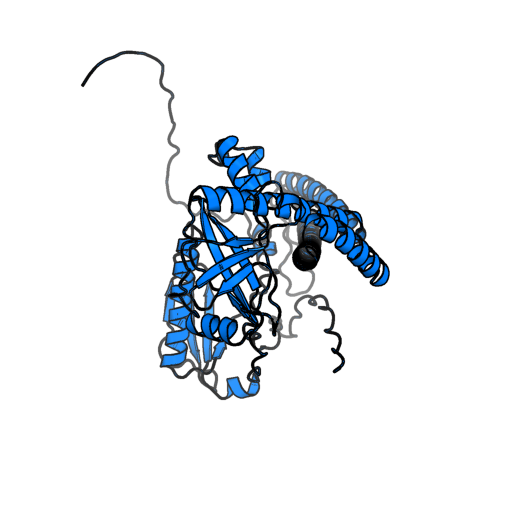-37.012 1.00 24.09 428 SER A O 1
ATOM 3249 N N . ARG A 1 429 ? -7.809 31.583 -36.881 1.00 24.42 429 ARG A N 1
ATOM 3250 C CA . ARG A 1 429 ? -8.365 32.417 -35.807 1.00 24.42 429 ARG A CA 1
ATOM 3251 C C . ARG A 1 429 ? -9.539 33.253 -36.338 1.00 24.42 429 ARG A C 1
ATOM 3253 O O . ARG A 1 429 ? -9.388 33.870 -37.388 1.00 24.42 429 ARG A O 1
ATOM 3260 N N . PRO A 1 430 ? -10.596 33.436 -35.540 1.00 25.12 430 PRO A N 1
ATOM 3261 C CA . PRO A 1 430 ? -11.292 34.715 -35.427 1.00 25.12 430 PRO A CA 1
ATOM 3262 C C . PRO A 1 430 ? -11.030 35.280 -34.013 1.00 25.12 430 PRO A C 1
ATOM 3264 O O . PRO A 1 430 ? -10.961 34.537 -33.041 1.00 25.12 430 PRO A O 1
ATOM 3267 N N . GLY A 1 431 ? -10.741 36.561 -33.803 1.00 22.84 431 GLY A N 1
ATOM 3268 C CA . GLY A 1 431 ? -11.391 37.715 -34.415 1.00 22.84 431 GLY A CA 1
ATOM 3269 C C . GLY A 1 431 ? -12.486 38.191 -33.460 1.00 22.84 431 GLY A C 1
ATOM 3270 O O . GLY A 1 431 ? -13.569 37.626 -33.431 1.00 22.84 431 GLY A O 1
ATOM 3271 N N . SER A 1 432 ? -12.153 39.175 -32.628 1.00 22.23 432 SER A N 1
ATOM 3272 C CA . SER A 1 432 ? -13.004 39.834 -31.633 1.00 22.23 432 SER A CA 1
ATOM 3273 C C . SER A 1 432 ? -14.161 40.636 -32.244 1.00 22.23 432 SER A C 1
ATOM 3275 O O . SER A 1 432 ? -13.920 41.357 -33.210 1.00 22.23 432 SER A O 1
ATOM 3277 N N . SER A 1 433 ? -15.349 40.592 -31.625 1.00 23.52 433 SER A N 1
ATOM 3278 C CA . SER A 1 433 ? -16.394 41.651 -31.486 1.00 23.52 433 SER A CA 1
ATOM 3279 C C . SER A 1 433 ? -17.743 40.962 -31.182 1.00 23.52 433 SER A C 1
ATOM 3281 O O . SER A 1 433 ? -18.136 40.044 -31.885 1.00 23.52 433 SER A O 1
ATOM 3283 N N . SER A 1 434 ? -18.276 41.068 -29.960 1.00 22.44 434 SER A N 1
ATOM 3284 C CA . SER A 1 434 ? -19.232 42.069 -29.435 1.00 22.44 434 SER A CA 1
ATOM 3285 C C . SER A 1 434 ? -20.697 41.873 -29.862 1.00 22.44 434 SER A C 1
ATOM 3287 O O . SER A 1 434 ? -20.983 41.809 -31.052 1.00 22.44 434 SER A O 1
ATOM 3289 N N . ASN A 1 435 ? -21.580 41.972 -28.854 1.00 24.28 435 ASN A N 1
ATOM 3290 C CA . ASN A 1 435 ? -23.047 42.138 -28.876 1.00 24.28 435 ASN A CA 1
ATOM 3291 C C . ASN A 1 435 ? -23.872 40.863 -29.124 1.00 24.28 435 ASN A C 1
ATOM 3293 O O . ASN A 1 435 ? -23.469 40.007 -29.892 1.00 24.28 435 ASN A O 1
ATOM 3297 N N . ALA A 1 436 ? -25.076 40.667 -28.588 1.00 22.55 436 ALA A N 1
ATOM 3298 C CA . ALA A 1 436 ? -25.853 41.220 -27.477 1.00 22.55 436 ALA A CA 1
ATOM 3299 C C . ALA A 1 436 ? -27.188 40.433 -27.480 1.00 22.55 436 ALA A C 1
ATOM 3301 O O . ALA A 1 436 ? -27.705 40.142 -28.550 1.00 22.55 436 ALA A O 1
ATOM 3302 N N . TRP A 1 437 ? -27.746 40.191 -26.289 1.00 21.84 437 TRP A N 1
ATOM 3303 C CA . TRP A 1 437 ? -29.187 40.131 -25.982 1.00 21.84 437 TRP A CA 1
ATOM 3304 C C . TRP A 1 437 ? -30.081 38.923 -26.365 1.00 21.84 437 TRP A C 1
ATOM 3306 O O . TRP A 1 437 ? -30.339 38.630 -27.524 1.00 21.84 437 TRP A O 1
ATOM 3316 N N . SER A 1 438 ? -30.661 38.377 -25.280 1.00 20.66 438 SER A N 1
ATOM 3317 C CA . SER A 1 438 ? -32.061 37.968 -25.024 1.00 20.66 438 SER A CA 1
ATOM 3318 C C . SER A 1 438 ? -32.735 36.843 -25.819 1.00 20.66 438 SER A C 1
ATOM 3320 O O . SER A 1 438 ? -32.860 36.900 -27.038 1.00 20.66 438 SER A O 1
ATOM 3322 N N . GLY A 1 439 ? -33.299 35.910 -25.041 1.00 28.69 439 GLY A N 1
ATOM 3323 C CA . GLY A 1 439 ? -34.227 34.842 -25.409 1.00 28.69 439 GLY A CA 1
ATOM 3324 C C . GLY A 1 439 ? -34.342 33.851 -24.264 1.00 28.69 439 GLY A C 1
ATOM 3325 O O . GLY A 1 439 ? -33.526 32.906 -24.269 1.00 28.69 439 GLY A O 1
#

pLDDT: mean 83.87, std 22.42, range [20.66, 98.75]

Radius of gyration: 27.84 Å; chains: 1; bounding box: 63×79×70 Å

Sequence (439 aa):
MPRRTAAASPTASPAAGRTKSGLRVLNDPFVVATPTGVRTKTRLHLSTAETAALERVAVFLGGQYRQTLASRVRLGRLSAEDQATWRATEKRRLTAGTSSRWAGALIRTAIDSYHLGIRGLVAEVQMLRQATDVIGARMAVPVGESAPGAYRRAKPVSGYASQAERFQKSRRKAALTNRLTAASAALEAGRPTIVSGSGRLWRARQNLEAAQLTREQWGARWVNERMFLTADGEAGKRGGNETIRVTPDGLVEVKVPTALVSELGMTHLRLTVPVTFTTHRGNEWAERITGNRAVRYDITRDDRGRWHLHPSWAYPAAPTIPLAALRQSRTLGVDVNGGHLDAAVIDVHGNIVGRPVRINLDVDGLPAPTRDGHLRRAISTLIHLAQQHGCASISIEDLGFDDARTTGRETMGPGNAASGSAAPLQVSRPGSSSNAWSG

Secondary structure (DSSP, 8-state):
----PPPPP-PPPPP--B-TTS-B-PPPP-PPPPP-EEE--EEE---HHHHHHHHHHHHHHHHHHHHHHHHHHHH-S--HHHHHHHHHHHHHHHHHHS-HHHHHHHHHHHHHHHHHHHHHHHHHHHHHHHHHHHHHHHHHSPTT-EEPPSSTTSPPEE--SSHHHHHHHHHHHHHHHHHHHHHHHHHHHT-----SS-HHHHHHTT-TTTTT--HHHHHHHHHHHT---EE---TTSGGG-SSEEE-TT--EEEEPPGGGHHHHT-SEEE-SSPP---STTHHHHHHHHHTT---EEEEEE-TTS-EEEEEEEEPPPPPPPPHHHHTTS-EEEEEEETTEEEEEEE-TTSPEEEEEEEEE---TT--HHHHHHHHHHHHHHHHHHHHHTT-SEEEE----TTTHHHHHHHHS-S-------------------------

Foldseek 3Di:
DDDDDDDDDPDDDDDFDADPVRHTPDDDDDFDFDAFKDKDKFFADFDPLLLVQVLVQQLVLLVLLVVLLVVVLVQFDDDPVVLVVSLVVQLVVQCVFFNSQSSVQSNVVSVVQLVVLLVVLVLLLVLLVVLLVLLVQQLVADAPDWADPPDPPDDTNHHHPDPVVNVVSVVVSVVSVVVSVVSVVCSVRSRGDDDQQDPVLVVCCVVVVVVVHDPVLSVVSSSQSSTWDKGWFDAPDQQRGDAFHAHLQQKTKHARGNNCCVVSVHRISIGPDGIQPPDPCRVVSSVCNVNNHHWMWTWHADSVRIIMIMIMDTDDRDDGDGPVNLLQAWEWEWEDDDQWIWTFIAGSVGDTDDDIDIGGQPQPPDDPVVNVVSVVVSVVVSVVVCVVVVRPYYDYDPPVVSPVVNCPPSVDDPDPPPDDDDDDDDDDDDDDDDDDDDD